Protein AF-A0A7S4JG31-F1 (afdb_monomer)

Organism: NCBI:txid72548

pLDDT: mean 77.19, std 23.14, range [26.12, 98.69]

Nearest PDB structures (foldseek):
  2q53-assembly1_A  TM=8.222E-01  e=4.171E-07  Homo sapiens
  6ky1-assembly1_A  TM=5.538E-01  e=3.522E-06  Homo sapiens
  6ky1-assembly2_B  TM=5.411E-01  e=3.157E-06  Homo sapiens
  3jub-assembly1_A  TM=6.340E-01  e=1.227E-03  Homo sapiens
  3jud-assembly1_A  TM=5.840E-01  e=1.227E-03  Homo sapiens

Secondary structure (DSSP, 8-state):
-----------------------PPPPPPP----PPPPPPPS-----PPP-GGGGGTT-----TT--EEEETTTTEEESSPP--B-TTS-B--SS-SS--SSEEESS---S-TTSPPPPP-----TTSPEEEE-TTS-S-EEE-GGGS-EEETTEEEEPP-TTHHHHHHHHHHHTT-EEEE--HHHHHHHHHH-S--TT-B-TTSEETTTGGGSHHHHHHHHS-TT--EEEEEEEEPP-TT--SEEEE-HHHHHHH-HHHHHHHHHHHHHHHHHHTTTSS-EESS-S--S---GGGTEE-HHHHHHHHH--EEEEEEEEHHHHHHHHH-IIIIIHHHHHHHHHHHHTHHHHHHHHHTTS-------------------S--TTHHHHHHHHHHHHHTSS------TTHHHHHHHHHHHHGGGGS----HHHHHHHHHTTSEEEEEE-SS--HHHHHHHHT-S---EEEEEEEEEEEEEEEEESTT-TTTTSTTT--EEEEEEEEEEEEEEEEEEEEEEGGGHHHHHHHHTTTTTEEEEEEEEEEE-TT-SPPEEEEEEEEEES-----SPPPHHHHHHHHHHHHHH-TTS-SEEEEEBTT-TT-GGGEEEEE-THHHH-GGGS-HHHHHHHHHTTSSSPP-TTHHHHHHHHHHHTTT--GGG--HHHHHHTHHHHHHHHHHTTPPPPPHHHHHHHHHHTTSS------TT--

Radius of gyration: 32.74 Å; Cα contacts (8 Å, |Δi|>4): 1128; chains: 1; bounding box: 91×65×96 Å

Sequence (712 aa):
MQENSESTYYDALEDDEEEHDEEEPGPVKDPCKGEDPRPPEPGTDTWYSWDPRQLVANGITSSEGDELYWNARNGVVQDKKPDGLRPDGSRRRQAATTGRWAIPFAQAPPQPQCLPEPPPDKRTDLKMPVRERFGDGSGPLFTAPHSIYLARDGYDDHKPEDFTMFIARFLANEMDGHSITWGRAAHVRADKEQCAFGGLRDPNFLSVREAPSNPWPKTLGEVPREVKLHFDVHGKGDRDNECPIDVGVGACGATHGHRAAKKLAALVKEAFDNALRHEYASDTDPELNGAWRRSDGRYTMTQSSAVLFGKLPVQLEIGYKLRKELARNPETLLRRIAKELKEVQARLNEVELLCGAAGGNRQSRGAGRGAQADGDERDGGGGNAIWNGMARLGNFFVTGGGQHDPDVSAGRQKLLSSMEPSLGRTRDARALRQNVKDGKLLPFFVYGSNNVEQLRLKLELSVLNFHAAVLPNYVRVFGGPNKSWSVGGRLGSGGRVSSASLHEQQNASTLGSMVLVPAELVQMLHEIEGHPSPYQLILVDIRLQYENSTCSESFPAMTYKRVTAEFVGKVPQAYLCATLRTIKESFPNEPETILIIKAGVCSDPSARNLWTHPAVRGGFKSLELPAFLYEVGARKEPKWAMPKTIDEVIDKLDGIGWSPLEKSPSQFVDDIEAINARLREQGKSAIGNSTIELARYLLGLESYEMSIPGRR

Solvent-accessible surface area (backbone atoms only — not comparable to full-atom values): 41240 Å² total; per-residue (Å²): 135,86,86,85,85,86,83,88,87,83,90,85,84,83,89,82,87,80,86,78,84,85,81,82,82,76,90,81,86,83,92,79,94,75,88,84,78,78,81,81,80,92,82,74,89,79,80,80,83,85,69,90,80,65,77,78,73,78,75,83,74,70,63,96,83,66,57,33,18,48,39,53,71,62,72,45,75,34,74,60,71,70,79,69,58,44,99,85,69,47,83,73,66,84,64,71,100,70,78,79,77,38,53,80,25,99,59,64,68,66,66,63,92,79,65,76,75,80,73,82,76,84,62,86,60,63,78,49,62,39,75,48,74,22,82,86,44,75,24,43,36,20,27,9,81,43,47,35,36,17,39,39,93,95,52,75,57,44,66,53,26,74,36,24,40,49,53,22,44,51,40,11,46,74,42,19,1,25,26,39,29,72,38,60,67,36,35,57,47,27,70,72,67,73,43,48,54,96,82,38,63,32,61,60,64,26,38,66,81,51,37,77,75,35,54,58,54,45,55,56,68,69,50,60,80,82,40,38,45,32,40,40,34,42,55,40,67,77,56,92,93,56,57,46,28,28,36,6,28,39,21,19,24,77,71,46,34,59,64,20,20,52,50,48,34,50,45,52,45,50,21,46,32,63,40,49,70,61,78,46,53,66,36,67,81,43,92,77,17,36,51,60,56,80,89,71,49,38,26,18,54,39,27,46,39,21,75,78,60,68,26,49,25,33,26,35,36,32,13,48,71,53,41,53,49,37,70,74,34,41,87,58,45,42,48,33,34,29,55,34,46,49,53,42,60,75,45,38,64,68,33,48,51,45,40,38,54,44,63,79,85,89,80,85,87,77,83,84,81,91,79,90,77,91,78,92,82,80,93,85,68,84,67,62,59,55,54,55,52,51,57,51,53,66,60,68,72,74,76,76,91,68,83,91,60,87,71,60,64,49,60,49,56,23,53,52,68,71,44,48,81,78,35,49,89,69,85,46,69,66,62,52,51,47,40,42,71,71,57,51,30,40,46,34,48,37,66,33,56,65,21,67,70,54,45,18,64,76,70,73,38,98,64,67,38,70,42,22,26,36,30,63,37,23,33,58,22,29,20,20,74,31,66,77,67,26,81,64,74,76,52,89,80,74,35,38,19,22,38,70,28,64,40,84,33,85,94,32,63,27,67,18,28,33,32,57,42,48,52,85,50,47,63,57,53,31,61,75,58,29,53,69,66,59,18,30,80,43,81,44,64,27,30,40,53,49,93,96,49,91,68,65,50,83,41,78,26,35,32,72,30,45,70,61,42,52,56,27,73,58,67,43,61,36,52,51,52,31,24,49,48,23,35,41,75,48,38,73,83,57,72,70,56,46,70,44,25,40,27,87,41,79,89,43,74,85,44,54,44,79,44,60,53,43,46,81,82,59,35,46,53,56,32,60,28,66,29,39,52,45,57,40,34,71,70,40,87,81,56,56,61,74,50,61,48,56,52,53,53,46,55,55,35,42,74,68,74,44,54,54,90,84,37,45,40,58,53,53,63,73,42,40,66,61,52,32,49,50,27,49,77,71,74,40,78,56,81,53,64,75,60,52,53,48,46,36,31,58,61,67,75,43,86,73,76,70,81,56,89,87,76,131

Structure (mmCIF, N/CA/C/O backbone):
data_AF-A0A7S4JG31-F1
#
_entry.id   AF-A0A7S4JG31-F1
#
loop_
_atom_site.group_PDB
_atom_site.id
_atom_site.type_symbol
_atom_site.label_atom_id
_atom_site.label_alt_id
_atom_site.label_comp_id
_atom_site.label_asym_id
_atom_site.label_entity_id
_atom_site.label_seq_id
_atom_site.pdbx_PDB_ins_code
_atom_site.Cartn_x
_atom_site.Cartn_y
_atom_site.Cartn_z
_atom_site.occupancy
_atom_site.B_iso_or_equiv
_atom_site.auth_seq_id
_atom_site.auth_comp_id
_atom_site.auth_asym_id
_atom_site.auth_atom_id
_atom_site.pdbx_PDB_model_num
ATOM 1 N N . MET A 1 1 ? 56.812 -30.893 -2.868 1.00 40.28 1 MET A N 1
ATOM 2 C CA . MET A 1 1 ? 57.257 -30.243 -1.623 1.00 40.28 1 MET A CA 1
ATOM 3 C C . MET A 1 1 ? 56.008 -29.948 -0.827 1.00 40.28 1 MET A C 1
ATOM 5 O O . MET A 1 1 ? 55.175 -29.182 -1.289 1.00 40.28 1 MET A O 1
ATOM 9 N N . GLN A 1 2 ? 55.832 -30.723 0.240 1.00 34.88 2 GLN A N 1
ATOM 10 C CA . GLN A 1 2 ? 54.777 -30.589 1.241 1.00 34.88 2 GLN A CA 1
ATOM 11 C C . GLN A 1 2 ? 55.014 -29.320 2.063 1.00 34.88 2 GLN A C 1
ATOM 13 O O . GLN A 1 2 ? 56.171 -28.977 2.277 1.00 34.88 2 GLN A O 1
ATOM 18 N N . GLU A 1 3 ? 53.949 -28.718 2.588 1.00 41.12 3 GLU A N 1
ATOM 19 C CA . GLU A 1 3 ? 53.841 -28.543 4.039 1.00 41.12 3 GLU A CA 1
ATOM 20 C C . GLU A 1 3 ? 52.384 -28.322 4.461 1.00 41.12 3 GLU A C 1
ATOM 22 O O . GLU A 1 3 ? 51.636 -27.550 3.864 1.00 41.12 3 GLU A O 1
ATOM 27 N N . ASN A 1 4 ? 52.014 -29.112 5.466 1.00 41.47 4 ASN A N 1
ATOM 28 C CA . ASN A 1 4 ? 50.745 -29.170 6.171 1.00 41.47 4 ASN A CA 1
ATOM 29 C C . ASN A 1 4 ? 50.742 -28.147 7.314 1.00 41.47 4 ASN A C 1
ATOM 31 O O . ASN A 1 4 ? 51.775 -27.945 7.948 1.00 41.47 4 ASN A O 1
ATOM 35 N N . SER A 1 5 ? 49.561 -27.676 7.708 1.00 41.28 5 SER A N 1
ATOM 36 C CA . SER A 1 5 ? 49.269 -27.467 9.130 1.00 41.28 5 SER A CA 1
ATOM 37 C C . SER A 1 5 ? 47.775 -27.647 9.405 1.00 41.28 5 SER A C 1
ATOM 39 O O . SER A 1 5 ? 46.948 -26.765 9.195 1.00 41.28 5 SER A O 1
ATOM 41 N N . GLU A 1 6 ? 47.447 -28.849 9.876 1.00 41.38 6 GLU A N 1
ATOM 42 C CA . GLU A 1 6 ? 46.278 -29.113 10.710 1.00 41.38 6 GLU A CA 1
ATOM 43 C C . GLU A 1 6 ? 46.556 -28.588 12.126 1.00 41.38 6 GLU A C 1
ATOM 45 O O . GLU A 1 6 ? 47.681 -28.678 12.623 1.00 41.38 6 GLU A O 1
ATOM 50 N N . SER A 1 7 ? 45.527 -28.072 12.794 1.00 37.34 7 SER A N 1
ATOM 51 C CA . SER A 1 7 ? 45.527 -27.839 14.237 1.00 37.34 7 SER A CA 1
ATOM 52 C C . SER A 1 7 ? 44.161 -28.236 14.789 1.00 37.34 7 SER A C 1
ATOM 54 O O . SER A 1 7 ? 43.146 -27.584 14.561 1.00 37.34 7 SER A O 1
ATOM 56 N N . THR A 1 8 ? 44.175 -29.377 15.466 1.00 35.84 8 THR A N 1
ATOM 57 C CA . THR A 1 8 ? 43.161 -29.935 16.359 1.00 35.84 8 THR A CA 1
ATOM 58 C C . THR A 1 8 ? 43.216 -29.256 17.726 1.00 35.84 8 THR A C 1
ATOM 60 O O . THR A 1 8 ? 44.317 -29.075 18.242 1.00 35.84 8 THR A O 1
ATOM 63 N N . TYR A 1 9 ? 42.064 -29.002 18.354 1.00 33.06 9 TYR A N 1
ATOM 64 C CA . TYR A 1 9 ? 41.918 -29.049 19.816 1.00 33.06 9 TYR A CA 1
ATOM 65 C C . TYR A 1 9 ? 40.455 -29.363 20.184 1.00 33.06 9 TYR A C 1
ATOM 67 O O . TYR A 1 9 ? 39.548 -28.604 19.850 1.00 33.06 9 TYR A O 1
ATOM 75 N N . TYR A 1 10 ? 40.259 -30.512 20.829 1.00 35.00 10 TYR A N 1
ATOM 76 C CA . TYR A 1 10 ? 39.074 -30.940 21.580 1.00 35.00 10 TYR A CA 1
ATOM 77 C C . TYR A 1 10 ? 39.537 -31.220 23.026 1.00 35.00 10 TYR A C 1
ATOM 79 O O . TYR A 1 10 ? 40.732 -31.437 23.234 1.00 35.00 10 TYR A O 1
ATOM 87 N N . ASP A 1 11 ? 38.576 -31.239 23.955 1.00 33.00 11 ASP A N 1
ATOM 88 C CA . ASP A 1 11 ? 38.652 -31.451 25.419 1.00 33.00 11 ASP A CA 1
ATOM 89 C C . ASP A 1 11 ? 38.908 -30.152 26.218 1.00 33.00 11 ASP A C 1
ATOM 91 O O . ASP A 1 11 ? 39.794 -29.374 25.884 1.00 33.00 11 ASP A O 1
ATOM 95 N N . ALA A 1 12 ? 38.156 -29.782 27.259 1.00 33.66 12 ALA A N 1
ATOM 96 C CA . ALA A 1 12 ? 37.314 -30.540 28.180 1.00 33.66 12 ALA A CA 1
ATOM 97 C C . ALA A 1 12 ? 36.182 -29.651 28.742 1.00 33.66 12 ALA A C 1
ATOM 99 O O . ALA A 1 12 ? 36.386 -28.453 28.939 1.00 33.66 12 ALA A O 1
ATOM 100 N N . LEU A 1 13 ? 35.020 -30.236 29.044 1.00 34.94 13 LEU A N 1
ATOM 101 C CA . LEU A 1 13 ? 34.092 -29.705 30.046 1.00 34.94 13 LEU A CA 1
ATOM 102 C C . LEU A 1 13 ? 33.630 -30.883 30.900 1.00 34.94 13 LEU A C 1
ATOM 104 O O . LEU A 1 13 ? 32.981 -31.800 30.399 1.00 34.94 13 LEU A O 1
ATOM 108 N N . GLU A 1 14 ? 34.093 -30.854 32.144 1.00 35.91 14 GLU A N 1
ATOM 109 C CA . GLU A 1 14 ? 33.743 -31.752 33.234 1.00 35.91 14 GLU A CA 1
ATOM 110 C C . GLU A 1 14 ? 32.349 -31.412 33.774 1.00 35.91 14 GLU A C 1
ATOM 112 O O . GLU A 1 14 ? 31.889 -30.270 33.698 1.00 35.91 14 GLU A O 1
ATOM 117 N N . ASP A 1 15 ? 31.704 -32.461 34.271 1.00 38.03 15 ASP A N 1
ATOM 118 C CA . ASP A 1 15 ? 30.413 -32.492 34.939 1.00 38.03 15 ASP A CA 1
ATOM 119 C C . ASP A 1 15 ? 30.446 -31.719 36.269 1.00 38.03 15 ASP A C 1
ATOM 121 O O . ASP A 1 15 ? 31.294 -31.994 37.114 1.00 38.03 15 ASP A O 1
ATOM 125 N N . ASP A 1 16 ? 29.472 -30.830 36.482 1.00 35.34 16 ASP A N 1
ATOM 126 C CA . ASP A 1 16 ? 29.065 -30.371 37.814 1.00 35.34 16 ASP A CA 1
ATOM 127 C C . ASP A 1 16 ? 27.580 -30.728 37.997 1.00 35.34 16 ASP A C 1
ATOM 129 O O . ASP A 1 16 ? 26.672 -30.046 37.512 1.00 35.34 16 ASP A O 1
ATOM 133 N N . GLU A 1 17 ? 27.344 -31.860 38.664 1.00 35.62 17 GLU A N 1
ATOM 134 C CA . GLU A 1 17 ? 26.063 -32.222 39.269 1.00 35.62 17 GLU A CA 1
ATOM 135 C C . GLU A 1 17 ? 25.934 -31.464 40.604 1.00 35.62 17 GLU A C 1
ATOM 137 O O . GLU A 1 17 ? 26.534 -31.851 41.605 1.00 35.62 17 GLU A O 1
ATOM 142 N N . GLU A 1 18 ? 25.160 -30.374 40.638 1.00 37.69 18 GLU A N 1
ATOM 143 C CA . GLU A 1 18 ? 24.701 -29.781 41.902 1.00 37.69 18 GLU A CA 1
ATOM 144 C C . GLU A 1 18 ? 23.399 -30.464 42.353 1.00 37.69 18 GLU A C 1
ATOM 146 O O . GLU A 1 18 ? 22.326 -30.282 41.768 1.00 37.69 18 GLU A O 1
ATOM 151 N N . GLU A 1 19 ? 23.520 -31.269 43.412 1.00 37.72 19 GLU A N 1
ATOM 152 C CA . GLU A 1 19 ? 22.427 -31.797 44.229 1.00 37.72 19 GLU A CA 1
ATOM 153 C C . GLU A 1 19 ? 21.627 -30.639 44.852 1.00 37.72 19 GLU A C 1
ATOM 155 O O . GLU A 1 19 ? 22.155 -29.836 45.623 1.00 37.72 19 GLU A O 1
ATOM 160 N N . HIS A 1 20 ? 20.329 -30.562 44.548 1.00 36.69 20 HIS A N 1
ATOM 161 C CA . HIS A 1 20 ? 19.386 -29.730 45.290 1.00 36.69 20 HIS A CA 1
ATOM 162 C C . HIS A 1 20 ? 18.584 -30.600 46.259 1.00 36.69 20 HIS A C 1
ATOM 164 O O . HIS A 1 20 ? 17.796 -31.447 45.840 1.00 36.69 20 HIS A O 1
ATOM 170 N N . ASP A 1 21 ? 18.794 -30.344 47.550 1.00 37.12 21 ASP A N 1
ATOM 171 C CA . ASP A 1 21 ? 18.074 -30.929 48.676 1.00 37.12 21 ASP A CA 1
ATOM 172 C C . ASP A 1 21 ? 16.551 -30.731 48.554 1.00 37.12 21 ASP A C 1
ATOM 174 O O . ASP A 1 21 ? 16.040 -29.612 48.441 1.00 37.12 21 ASP A O 1
ATOM 178 N N . GLU A 1 22 ? 15.820 -31.845 48.608 1.00 34.62 22 GLU A N 1
ATOM 179 C CA . GLU A 1 22 ? 14.366 -31.888 48.731 1.00 34.62 22 GLU A CA 1
ATOM 180 C C . GLU A 1 22 ? 13.951 -31.565 50.180 1.00 34.62 22 GLU A C 1
ATOM 182 O O . GLU A 1 22 ? 14.064 -32.401 51.077 1.00 34.62 22 GLU A O 1
ATOM 187 N N . GLU A 1 23 ? 13.422 -30.362 50.426 1.00 35.59 23 GLU A N 1
ATOM 188 C CA . GLU A 1 23 ? 12.648 -30.080 51.641 1.00 35.59 23 GLU A CA 1
ATOM 189 C C . GLU A 1 23 ? 11.167 -30.444 51.425 1.00 35.59 23 GLU A C 1
ATOM 191 O O . GLU A 1 23 ? 10.446 -29.812 50.647 1.00 35.59 23 GLU A O 1
ATOM 196 N N . GLU A 1 24 ? 10.698 -31.470 52.142 1.00 39.44 24 GLU A N 1
ATOM 197 C CA . GLU A 1 24 ? 9.290 -31.875 52.195 1.00 39.44 24 GLU A CA 1
ATOM 198 C C . GLU A 1 24 ? 8.392 -30.775 52.805 1.00 39.44 24 GLU A C 1
ATOM 200 O O . GLU A 1 24 ? 8.636 -30.325 53.931 1.00 39.44 24 GLU A O 1
ATOM 205 N N . PRO A 1 25 ? 7.271 -30.388 52.163 1.00 39.22 25 PRO A N 1
ATOM 206 C CA . PRO A 1 25 ? 6.271 -29.554 52.811 1.00 39.22 25 PRO A CA 1
ATOM 207 C C . PRO A 1 25 ? 5.294 -30.416 53.627 1.00 39.22 25 PRO A C 1
ATOM 209 O O . PRO A 1 25 ? 4.589 -31.281 53.107 1.00 39.22 25 PRO A O 1
ATOM 212 N N . GLY A 1 26 ? 5.227 -30.135 54.931 1.00 45.59 26 GLY A N 1
ATOM 213 C CA . GLY A 1 26 ? 4.299 -30.762 55.875 1.00 45.59 26 GLY A CA 1
ATOM 214 C C . GLY A 1 26 ? 2.804 -30.514 55.578 1.00 45.59 26 GLY A C 1
ATOM 215 O O . GLY A 1 26 ? 2.437 -29.670 54.758 1.00 45.59 26 GLY A O 1
ATOM 216 N N . PRO A 1 27 ? 1.900 -31.239 56.265 1.00 37.66 27 PRO A N 1
ATOM 217 C CA . PRO A 1 27 ? 0.502 -31.360 55.865 1.00 37.66 27 PRO A CA 1
ATOM 218 C C . PRO A 1 27 ? -0.317 -30.109 56.211 1.00 37.66 27 PRO A C 1
ATOM 220 O O . PRO A 1 27 ? -0.498 -29.758 57.381 1.00 37.66 27 PRO A O 1
ATOM 223 N N . VAL A 1 28 ? -0.890 -29.476 55.187 1.00 37.53 28 VAL A N 1
ATOM 224 C CA . VAL A 1 28 ? -1.889 -28.411 55.341 1.00 37.53 28 VAL A CA 1
ATOM 225 C C . VAL A 1 28 ? -3.265 -29.040 55.575 1.00 37.53 28 VAL A C 1
ATOM 227 O O . VAL A 1 28 ? -3.737 -29.864 54.796 1.00 37.53 28 VAL A O 1
ATOM 230 N N . LYS A 1 29 ? -3.908 -28.653 56.682 1.00 35.12 29 LYS A N 1
ATOM 231 C CA . LYS A 1 29 ? -5.272 -29.055 57.048 1.00 35.12 29 LYS A CA 1
ATOM 232 C C . LYS A 1 29 ? -6.295 -28.366 56.143 1.00 35.12 29 LYS A C 1
ATOM 234 O O . LYS A 1 29 ? -6.296 -27.143 56.041 1.00 35.12 29 LYS A O 1
ATOM 239 N N . ASP A 1 30 ? -7.182 -29.166 55.565 1.00 39.12 30 ASP A N 1
ATOM 240 C CA . ASP A 1 30 ? -8.276 -28.779 54.672 1.00 39.12 30 ASP A CA 1
ATOM 241 C C . ASP A 1 30 ? -9.556 -28.431 55.469 1.00 39.12 30 ASP A C 1
ATOM 243 O O . ASP A 1 30 ? -10.076 -29.303 56.178 1.00 39.12 30 ASP A O 1
ATOM 247 N N . PRO A 1 31 ? -10.081 -27.188 55.411 1.00 42.12 31 PRO A N 1
ATOM 248 C CA . PRO A 1 31 ? -11.319 -26.823 56.075 1.00 42.12 31 PRO A CA 1
ATOM 249 C C . PRO A 1 31 ? -12.393 -26.408 55.060 1.00 42.12 31 PRO A C 1
ATOM 251 O O . PRO A 1 31 ? -12.877 -25.286 55.130 1.00 42.12 31 PRO A O 1
ATOM 254 N N . CYS A 1 32 ? -12.791 -27.272 54.121 1.00 32.41 32 CYS A N 1
ATOM 255 C CA . CYS A 1 32 ? -13.977 -27.029 53.283 1.00 32.41 32 CYS A CA 1
ATOM 256 C C . CYS A 1 32 ? -14.709 -28.332 52.912 1.00 32.41 32 CYS A C 1
ATOM 258 O O . CYS A 1 32 ? -14.631 -28.819 51.790 1.00 32.41 32 CYS A O 1
ATOM 260 N N . LYS A 1 33 ? -15.499 -28.876 53.848 1.00 38.19 33 LYS A N 1
ATOM 261 C CA . LYS A 1 33 ? -16.638 -29.748 53.510 1.00 38.19 33 LYS A CA 1
ATOM 262 C C . LYS A 1 33 ? -17.906 -28.899 53.466 1.00 38.19 33 LYS A C 1
ATOM 264 O O . LYS A 1 33 ? -18.492 -28.612 54.506 1.00 38.19 33 LYS A O 1
ATOM 269 N N . GLY A 1 34 ? -18.299 -28.501 52.263 1.00 35.53 34 GLY A N 1
ATOM 270 C CA . GLY A 1 34 ? -19.596 -27.915 51.939 1.00 35.53 34 GLY A CA 1
ATOM 271 C C . GLY A 1 34 ? -20.085 -28.529 50.630 1.00 35.53 34 GLY A C 1
ATOM 272 O O . GLY A 1 34 ? -19.296 -28.714 49.711 1.00 35.53 34 GLY A O 1
ATOM 273 N N . GLU A 1 35 ? -21.348 -28.934 50.609 1.00 34.00 35 GLU A N 1
ATOM 274 C CA . GLU A 1 35 ? -21.975 -29.810 49.616 1.00 34.00 35 GLU A CA 1
ATOM 275 C C . GLU A 1 35 ? -21.989 -29.232 48.186 1.00 34.00 35 GLU A C 1
ATOM 277 O O . GLU A 1 35 ? -22.295 -28.059 47.974 1.00 34.00 35 GLU A O 1
ATOM 282 N N . ASP A 1 36 ? -21.690 -30.094 47.210 1.00 33.31 36 ASP A N 1
ATOM 283 C CA . ASP A 1 36 ? -21.672 -29.817 45.767 1.00 33.31 36 ASP A CA 1
ATOM 284 C C . ASP A 1 36 ? -23.093 -29.574 45.209 1.00 33.31 36 ASP A C 1
ATOM 286 O O . ASP A 1 36 ? -23.942 -30.476 45.284 1.00 33.31 36 ASP A O 1
ATOM 290 N N . PRO A 1 37 ? -23.391 -28.427 44.568 1.00 35.16 37 PRO A N 1
ATOM 291 C CA . PRO A 1 37 ? -24.570 -28.307 43.730 1.00 35.16 37 PRO A CA 1
ATOM 292 C C . PRO A 1 37 ? -24.277 -28.888 42.340 1.00 35.16 37 PRO A C 1
ATOM 294 O O . PRO A 1 37 ? -23.298 -28.541 41.681 1.00 35.16 37 PRO A O 1
ATOM 297 N N . ARG A 1 38 ? -25.164 -29.779 41.884 1.00 35.38 38 ARG A N 1
ATOM 298 C CA . ARG A 1 38 ? -25.097 -30.417 40.560 1.00 35.38 38 ARG A CA 1
ATOM 299 C C . ARG A 1 38 ? -24.963 -29.373 39.438 1.00 35.38 38 ARG A C 1
ATOM 301 O O . ARG A 1 38 ? -25.638 -28.342 39.498 1.00 35.38 38 ARG A O 1
ATOM 308 N N . PRO A 1 39 ? -24.178 -29.653 38.383 1.00 32.94 39 PRO A N 1
ATOM 309 C CA . PRO A 1 39 ? -24.081 -28.764 37.234 1.00 32.94 39 PRO A CA 1
ATOM 310 C C . PRO A 1 39 ? -25.420 -28.715 36.474 1.00 32.94 39 PRO A C 1
ATOM 312 O O . PRO A 1 39 ? -26.098 -29.742 36.375 1.00 32.94 39 PRO A O 1
ATOM 315 N N . PRO A 1 40 ? -25.819 -27.551 35.930 1.00 35.88 40 PRO A N 1
ATOM 316 C CA . PRO A 1 40 ? -27.002 -27.456 35.084 1.00 35.88 40 PRO A CA 1
ATOM 317 C C . PRO A 1 40 ? -26.751 -28.140 33.734 1.00 35.88 40 PRO A C 1
ATOM 319 O O . PRO A 1 40 ? -25.639 -28.110 33.201 1.00 35.88 40 PRO A O 1
ATOM 322 N N . GLU A 1 41 ? -27.796 -28.756 33.185 1.00 34.53 41 GLU A N 1
ATOM 323 C CA . GLU A 1 41 ? -27.749 -29.434 31.890 1.00 34.53 41 GLU A CA 1
ATOM 324 C C . GLU A 1 41 ? -27.428 -28.458 30.736 1.00 34.53 41 GLU A C 1
ATOM 326 O O . GLU A 1 41 ? -27.909 -27.319 30.725 1.00 34.53 41 GLU A O 1
ATOM 331 N N . PRO A 1 42 ? -26.634 -28.880 29.735 1.00 30.77 42 PRO A N 1
ATOM 332 C CA . PRO A 1 42 ? -26.311 -28.056 28.579 1.00 30.77 42 PRO A CA 1
ATOM 333 C C . PRO A 1 42 ? -27.495 -28.037 27.602 1.00 30.77 42 PRO A C 1
ATOM 335 O O . PRO A 1 42 ? -27.762 -29.035 26.936 1.00 30.77 42 PRO A O 1
ATOM 338 N N . GLY A 1 43 ? -28.203 -26.908 27.485 1.00 32.03 43 GLY A N 1
ATOM 339 C CA . GLY A 1 43 ? -29.255 -26.797 26.463 1.00 32.03 43 GLY A CA 1
ATOM 340 C C . GLY A 1 43 ? -30.213 -25.607 26.491 1.00 32.03 43 GLY A C 1
ATOM 341 O O . GLY A 1 43 ? -31.052 -25.524 25.600 1.00 32.03 43 GLY A O 1
ATOM 342 N N . THR A 1 44 ? -30.132 -24.676 27.444 1.00 31.28 44 THR A N 1
ATOM 343 C CA . THR A 1 44 ? -31.048 -23.522 27.466 1.00 31.28 44 THR A CA 1
ATOM 344 C C . THR A 1 44 ? -30.312 -22.217 27.191 1.00 31.28 44 THR A C 1
ATOM 346 O O . THR A 1 44 ? -29.554 -21.744 28.037 1.00 31.28 44 THR A O 1
ATOM 349 N N . ASP A 1 45 ? -30.579 -21.617 26.030 1.00 35.62 45 ASP A N 1
ATOM 350 C CA . ASP A 1 45 ? -30.297 -20.209 25.742 1.00 35.62 45 ASP A CA 1
ATOM 351 C C . ASP A 1 45 ? -31.073 -19.327 26.736 1.00 35.62 45 ASP A C 1
ATOM 353 O O . ASP A 1 45 ? -32.230 -18.960 26.520 1.00 35.62 45 ASP A O 1
ATOM 357 N N . THR A 1 46 ? -30.456 -19.005 27.872 1.00 29.94 46 THR A N 1
ATOM 358 C CA . THR A 1 46 ? -31.010 -18.046 28.830 1.00 29.94 46 THR A CA 1
ATOM 359 C C . THR A 1 46 ? -30.705 -16.631 28.352 1.00 29.94 46 THR A C 1
ATOM 361 O O . THR A 1 46 ? -29.643 -16.076 28.640 1.00 29.94 46 THR A O 1
ATOM 364 N N . TRP A 1 47 ? -31.644 -16.046 27.615 1.00 31.00 47 TRP A N 1
ATOM 365 C CA . TRP A 1 47 ? -31.674 -14.614 27.329 1.00 31.00 47 TRP A CA 1
ATOM 366 C C . TRP A 1 47 ? -32.129 -13.869 28.591 1.00 31.00 47 TRP A C 1
ATOM 368 O O . TRP A 1 47 ? -33.261 -14.033 29.041 1.00 31.00 47 TRP A O 1
ATOM 378 N N . TYR A 1 48 ? -31.243 -13.069 29.186 1.00 32.62 48 TYR A N 1
ATOM 379 C CA . TYR A 1 48 ? -31.585 -12.204 30.316 1.00 32.62 48 TYR A CA 1
ATOM 380 C C . TYR A 1 48 ? -32.182 -10.887 29.803 1.00 32.62 48 TYR A C 1
ATOM 382 O O . TYR A 1 48 ? -31.494 -10.112 29.143 1.00 32.62 48 TYR A O 1
ATOM 390 N N . SER A 1 49 ? -33.445 -10.607 30.138 1.00 26.12 49 SER A N 1
ATOM 391 C CA . SER A 1 49 ? -33.997 -9.247 30.100 1.00 26.12 49 SER A CA 1
ATOM 392 C C . SER A 1 49 ? -33.512 -8.483 31.336 1.00 26.12 49 SER A C 1
ATOM 394 O O . SER A 1 49 ? -33.729 -8.941 32.459 1.00 26.12 49 SER A O 1
ATOM 396 N N . TRP A 1 50 ? -32.838 -7.35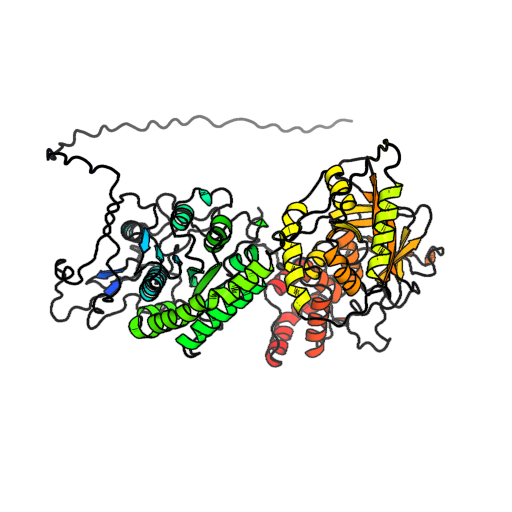2 31.141 1.00 31.88 50 TRP A N 1
ATOM 397 C CA . TRP A 1 50 ? -32.179 -6.585 32.204 1.00 31.88 50 TRP A CA 1
ATOM 398 C C . TRP A 1 50 ? -33.124 -5.529 32.815 1.00 31.88 50 TRP A C 1
ATOM 400 O O . TRP A 1 50 ? -33.765 -4.786 32.073 1.00 31.88 50 TRP A O 1
ATOM 410 N N . ASP A 1 51 ? -33.207 -5.456 34.153 1.00 31.64 51 ASP A N 1
ATOM 411 C CA . ASP A 1 51 ? -33.955 -4.428 34.904 1.00 31.64 51 ASP A CA 1
ATOM 412 C C . ASP A 1 51 ? -32.979 -3.370 35.469 1.00 31.64 51 ASP A C 1
ATOM 414 O O . ASP A 1 51 ? -32.168 -3.695 36.343 1.00 31.64 51 ASP A O 1
ATOM 418 N N . PRO A 1 52 ? -33.060 -2.097 35.033 1.00 28.53 52 PRO A N 1
ATOM 419 C CA . PRO A 1 52 ? -32.184 -1.010 35.483 1.00 28.53 52 PRO A CA 1
ATOM 420 C C . PRO A 1 52 ? -32.216 -0.701 36.992 1.00 28.53 52 PRO A C 1
ATOM 422 O O . PRO A 1 52 ? -31.387 0.070 37.473 1.00 28.53 52 PRO A O 1
ATOM 425 N N . ARG A 1 53 ? -33.158 -1.256 37.769 1.00 31.05 53 ARG A N 1
ATOM 426 C CA . ARG A 1 53 ? -33.324 -0.934 39.201 1.00 31.05 53 ARG A CA 1
ATOM 427 C C . ARG A 1 53 ? -32.398 -1.702 40.149 1.00 31.05 53 ARG A C 1
ATOM 429 O O . ARG A 1 53 ? -32.362 -1.378 41.334 1.00 31.05 53 ARG A O 1
ATOM 436 N N . GLN A 1 54 ? -31.632 -2.688 39.675 1.00 30.92 54 GLN A N 1
ATOM 437 C CA . GLN A 1 54 ? -30.780 -3.519 40.546 1.00 30.92 54 GLN A CA 1
ATOM 438 C C . GLN A 1 54 ? -29.385 -2.936 40.856 1.00 30.92 54 GLN A C 1
ATOM 440 O O . GLN A 1 54 ? -28.663 -3.483 41.686 1.00 30.92 54 GLN A O 1
ATOM 445 N N . LEU A 1 55 ? -29.014 -1.788 40.281 1.00 35.06 55 LEU A N 1
ATOM 446 C CA . LEU A 1 55 ? -27.677 -1.189 40.437 1.00 35.06 55 LEU A CA 1
ATOM 447 C C . LEU A 1 55 ? -27.430 -0.407 41.742 1.00 35.06 55 LEU A C 1
ATOM 449 O O . LEU A 1 55 ? -26.329 0.087 41.966 1.00 35.06 55 LEU A O 1
ATOM 453 N N . VAL A 1 56 ? -28.403 -0.344 42.655 1.00 33.62 56 VAL A N 1
ATOM 454 C CA . VAL A 1 56 ? -28.210 0.255 43.995 1.00 33.62 56 VAL A CA 1
ATOM 455 C C . VAL A 1 56 ? -27.585 -0.746 44.994 1.00 33.62 56 VAL A C 1
ATOM 457 O O . VAL A 1 56 ? -27.228 -0.381 46.109 1.00 33.62 56 VAL A O 1
ATOM 460 N N . ALA A 1 57 ? -27.385 -2.013 44.611 1.00 35.94 57 ALA A N 1
ATOM 461 C CA . ALA A 1 57 ? -27.038 -3.084 45.552 1.00 35.94 57 ALA A CA 1
ATOM 462 C C . ALA A 1 57 ? -25.533 -3.272 45.874 1.00 35.94 57 ALA A C 1
ATOM 464 O O . ALA A 1 57 ? -25.222 -4.037 46.782 1.00 35.94 57 ALA A O 1
ATOM 465 N N . ASN A 1 58 ? -24.595 -2.581 45.207 1.00 38.03 58 ASN A N 1
ATOM 466 C CA . ASN A 1 58 ? -23.145 -2.815 45.397 1.00 38.03 58 ASN A CA 1
ATOM 467 C C . ASN A 1 58 ? -22.445 -1.903 46.431 1.00 38.03 58 ASN A C 1
ATOM 469 O O . ASN A 1 58 ? -21.221 -1.925 46.536 1.00 38.03 58 ASN A O 1
ATOM 473 N N . GLY A 1 59 ? -23.185 -1.123 47.225 1.00 38.03 59 GLY A N 1
ATOM 474 C CA . GLY A 1 59 ? -22.679 -0.581 48.497 1.00 38.03 59 GLY A CA 1
ATOM 475 C C . GLY A 1 59 ? -21.544 0.455 48.445 1.00 38.03 59 GLY A C 1
ATOM 476 O O . GLY A 1 59 ? -21.013 0.794 49.499 1.00 38.03 59 GLY A O 1
ATOM 477 N N . ILE A 1 60 ? -21.176 1.004 47.281 1.00 41.75 60 ILE A N 1
ATOM 478 C CA . ILE A 1 60 ? -20.266 2.161 47.217 1.00 41.75 60 ILE A CA 1
ATOM 479 C C . ILE A 1 60 ? -21.085 3.431 47.481 1.00 41.75 60 ILE A C 1
ATOM 481 O O . ILE A 1 60 ? -21.466 4.154 46.564 1.00 41.75 60 ILE A O 1
ATOM 485 N N . THR A 1 61 ? -21.409 3.683 48.747 1.00 42.69 61 THR A N 1
ATOM 486 C CA . THR A 1 61 ? -21.886 4.994 49.196 1.00 42.69 61 THR A CA 1
ATOM 487 C C . THR A 1 61 ? -20.658 5.843 49.503 1.00 42.69 61 THR A C 1
ATOM 489 O O . THR A 1 61 ? -20.001 5.615 50.517 1.00 42.69 61 THR A O 1
ATOM 492 N N . SER A 1 62 ? -20.303 6.785 48.627 1.00 41.75 62 SER A N 1
ATOM 493 C CA . SER A 1 62 ? -19.307 7.798 48.985 1.00 41.75 62 SER A CA 1
ATOM 494 C C . SER A 1 62 ? -19.871 8.672 50.104 1.00 41.75 62 SER A C 1
ATOM 496 O O . SER A 1 62 ? -21.053 9.029 50.065 1.00 41.75 62 SER A O 1
ATOM 498 N N . SER A 1 63 ? -19.039 9.064 51.068 1.00 48.41 63 SER A N 1
ATOM 499 C CA . SER A 1 63 ? -19.332 10.234 51.900 1.00 48.41 63 SER A CA 1
ATOM 500 C C . SER A 1 63 ? -19.645 11.419 50.979 1.00 48.41 63 SER A C 1
ATOM 502 O O . SER A 1 63 ? -19.046 11.534 49.906 1.00 48.41 63 SER A O 1
ATOM 504 N N . GLU A 1 64 ? -20.570 12.305 51.357 1.00 48.69 64 GLU A N 1
ATOM 505 C CA . GLU A 1 64 ? -20.742 13.582 50.652 1.00 48.69 64 GLU A CA 1
ATOM 506 C C . GLU A 1 64 ? -19.383 14.308 50.584 1.00 48.69 64 GLU A C 1
ATOM 508 O O . GLU A 1 64 ? -18.897 14.809 51.595 1.00 48.69 64 GLU A O 1
ATOM 513 N N . GLY A 1 65 ? -18.753 14.330 49.402 1.00 58.19 65 GLY A N 1
ATOM 514 C CA . GLY A 1 65 ? -17.496 15.047 49.153 1.00 58.19 65 GLY A CA 1
ATOM 515 C C . GLY A 1 65 ? -16.326 14.242 48.573 1.00 58.19 65 GLY A C 1
ATOM 516 O O . GLY A 1 65 ? -15.352 14.869 48.159 1.00 58.19 65 GLY A O 1
ATOM 517 N N . ASP A 1 66 ? -16.390 12.908 48.487 1.00 59.31 66 ASP A N 1
ATOM 518 C CA . ASP A 1 66 ? -15.274 12.124 47.928 1.00 59.31 66 ASP A CA 1
ATOM 519 C C . ASP A 1 66 ? -15.291 12.109 46.382 1.00 59.31 66 ASP A C 1
ATOM 521 O O . ASP A 1 66 ? -16.286 11.735 45.758 1.00 59.31 66 ASP A O 1
ATOM 525 N N . GLU A 1 67 ? -14.178 12.502 45.741 1.00 64.50 67 GLU A N 1
ATOM 526 C CA . GLU A 1 67 ? -14.011 12.399 44.280 1.00 64.50 67 GLU A CA 1
ATOM 527 C C . GLU A 1 67 ? -13.953 10.918 43.858 1.00 64.50 67 GLU A C 1
ATOM 529 O O . GLU A 1 67 ? -12.987 10.216 44.153 1.00 64.50 67 GLU A O 1
ATOM 534 N N . LEU A 1 68 ? -14.955 10.447 43.108 1.00 59.69 68 LEU A N 1
ATOM 535 C CA . LEU A 1 68 ? -14.921 9.133 42.463 1.00 59.69 68 LEU A CA 1
ATOM 536 C C . LEU A 1 68 ? -14.141 9.197 41.141 1.00 59.69 68 LEU A C 1
ATOM 538 O O . LEU A 1 68 ? -14.197 10.175 40.390 1.00 59.69 68 LEU A O 1
ATOM 542 N N . TYR A 1 69 ? -13.440 8.112 40.821 1.00 63.44 69 TYR A N 1
ATOM 543 C CA . TYR A 1 69 ? -12.613 7.981 39.628 1.00 63.44 69 TYR A CA 1
ATOM 544 C C . TYR A 1 69 ? -13.039 6.772 38.808 1.00 63.44 69 TYR A C 1
ATOM 546 O O . TYR A 1 69 ? -13.051 5.650 39.298 1.00 63.44 69 TYR A O 1
ATOM 554 N N . TRP A 1 70 ? -13.333 6.974 37.529 1.00 62.50 70 TRP A N 1
ATOM 555 C CA . TRP A 1 70 ? -13.590 5.869 36.612 1.00 62.50 70 TRP A CA 1
ATOM 556 C C . TRP A 1 70 ? -12.288 5.421 35.940 1.00 62.50 70 TRP A C 1
ATOM 558 O O . TRP A 1 70 ? -11.577 6.219 35.320 1.00 62.50 70 TRP A O 1
ATOM 568 N N . ASN A 1 71 ? -11.954 4.142 36.088 1.00 68.12 71 ASN A N 1
ATOM 569 C CA . ASN A 1 71 ? -10.796 3.526 35.467 1.00 68.12 71 ASN A CA 1
ATOM 570 C C . ASN A 1 71 ? -11.179 3.020 34.072 1.00 68.12 71 ASN A C 1
ATOM 572 O O . ASN A 1 71 ? -11.748 1.945 33.894 1.00 68.12 71 ASN A O 1
ATOM 576 N N . ALA A 1 72 ? -10.814 3.802 33.061 1.00 61.72 72 ALA A N 1
ATOM 577 C CA . ALA A 1 72 ? -11.130 3.513 31.669 1.00 61.72 72 ALA A CA 1
ATOM 578 C C . ALA A 1 72 ? -10.492 2.231 31.100 1.00 61.72 72 ALA A C 1
ATOM 580 O O . ALA A 1 72 ? -10.859 1.829 29.997 1.00 61.72 72 ALA A O 1
ATOM 581 N N . ARG A 1 73 ? -9.552 1.585 31.812 1.00 60.78 73 ARG A N 1
ATOM 582 C CA . ARG A 1 73 ? -9.018 0.274 31.407 1.00 60.78 73 ARG A CA 1
ATOM 583 C C . ARG A 1 73 ? -9.964 -0.857 31.744 1.00 60.78 73 ARG A C 1
ATOM 585 O O . ARG A 1 73 ? -10.178 -1.715 30.910 1.00 60.78 73 ARG A O 1
ATOM 592 N N . ASN A 1 74 ? -10.496 -0.878 32.960 1.00 63.81 74 ASN A N 1
ATOM 593 C CA . ASN A 1 74 ? -11.307 -1.994 33.449 1.00 63.81 74 ASN A CA 1
ATOM 594 C C . ASN A 1 74 ? -12.802 -1.644 33.553 1.00 63.81 74 ASN A C 1
ATOM 596 O O . ASN A 1 74 ? -13.607 -2.503 33.902 1.00 63.81 74 ASN A O 1
ATOM 600 N N . GLY A 1 75 ? -13.168 -0.393 33.262 1.00 61.72 75 GLY A N 1
ATOM 601 C CA . GLY A 1 75 ? -14.532 0.114 33.349 1.00 61.72 75 GLY A CA 1
ATOM 602 C C . GLY A 1 75 ? -15.039 0.323 34.779 1.00 61.72 75 GLY A C 1
ATOM 603 O O . GLY A 1 75 ? -16.231 0.559 34.944 1.00 61.72 75 GLY A O 1
ATOM 604 N N . VAL A 1 76 ? -14.179 0.243 35.801 1.00 65.12 76 VAL A N 1
ATOM 605 C CA . VAL A 1 76 ? -14.572 0.264 37.220 1.00 65.12 76 VAL A CA 1
ATOM 606 C C . VAL A 1 76 ? -14.495 1.677 37.793 1.00 65.12 76 VAL A C 1
ATOM 608 O O . VAL A 1 76 ? -13.498 2.376 37.618 1.00 65.12 76 VAL A O 1
ATOM 611 N N . VAL A 1 77 ? -15.537 2.092 38.515 1.00 62.16 77 VAL A N 1
ATOM 612 C CA . VAL A 1 77 ? -15.507 3.290 39.365 1.00 62.16 77 VAL A CA 1
ATOM 613 C C . VAL A 1 77 ? -14.851 2.934 40.700 1.00 62.16 77 VAL A C 1
ATOM 615 O O . VAL A 1 77 ? -15.196 1.928 41.313 1.00 62.16 77 VAL A O 1
ATOM 618 N N . GLN A 1 78 ? -13.896 3.744 41.138 1.00 66.38 78 GLN A N 1
ATOM 619 C CA . GLN A 1 78 ? -13.122 3.559 42.361 1.00 66.38 78 GLN A CA 1
ATOM 620 C C . GLN A 1 78 ? -13.012 4.880 43.132 1.00 66.38 78 GLN A C 1
ATOM 622 O O . GLN A 1 78 ? -12.996 5.958 42.545 1.00 66.38 78 GLN A O 1
ATOM 627 N N . ASP A 1 79 ? -12.930 4.783 44.452 1.00 65.50 79 ASP A N 1
ATOM 628 C CA . ASP A 1 79 ? -12.814 5.895 45.408 1.00 65.50 79 ASP A CA 1
ATOM 629 C C . ASP A 1 79 ? -11.404 6.505 45.466 1.00 65.50 79 ASP A C 1
ATOM 631 O O . ASP A 1 79 ? -11.211 7.643 45.883 1.00 65.50 79 ASP A O 1
ATOM 635 N N . LYS A 1 80 ? -10.394 5.761 45.010 1.00 71.38 80 LYS A N 1
ATOM 636 C CA . LYS A 1 80 ? -9.005 6.218 44.948 1.00 71.38 80 LYS A CA 1
ATOM 637 C C . LYS A 1 80 ? -8.606 6.587 43.534 1.00 71.38 80 LYS A C 1
ATOM 639 O O . LYS A 1 80 ? -8.781 5.808 42.591 1.00 71.38 80 LYS A O 1
ATOM 644 N N . LYS A 1 81 ? -7.960 7.746 43.403 1.00 66.00 81 LYS A N 1
ATOM 645 C CA . LYS A 1 81 ? -7.338 8.179 42.154 1.00 66.00 81 LYS A CA 1
ATOM 646 C C . LYS A 1 81 ? -6.316 7.125 41.727 1.00 66.00 81 LYS A C 1
ATOM 648 O O . LYS A 1 81 ? -5.338 6.940 42.448 1.00 66.00 81 LYS A O 1
ATOM 653 N N . PRO A 1 82 ? -6.487 6.446 40.580 1.00 62.09 82 PRO A N 1
ATOM 654 C CA . PRO A 1 82 ? -5.428 5.599 40.058 1.00 62.09 82 PRO A CA 1
ATOM 655 C C . PRO A 1 82 ? -4.189 6.475 39.843 1.00 62.09 82 PRO A C 1
ATOM 657 O O . PRO A 1 82 ? -4.243 7.471 39.118 1.00 62.09 82 PRO A O 1
ATOM 660 N N . ASP A 1 83 ? -3.087 6.154 40.517 1.00 56.78 83 ASP A N 1
ATOM 661 C CA . ASP A 1 83 ? -1.869 6.974 40.522 1.00 56.78 83 ASP A CA 1
ATOM 662 C C . ASP A 1 83 ? -1.071 6.854 39.216 1.00 56.78 83 ASP A C 1
ATOM 664 O O . ASP A 1 83 ? -0.271 7.727 38.899 1.00 56.78 83 ASP A O 1
ATOM 668 N N . GLY A 1 84 ? -1.336 5.818 38.413 1.00 54.56 84 GLY A N 1
ATOM 669 C CA . GLY A 1 84 ? -0.675 5.581 37.131 1.00 54.56 84 GLY A CA 1
ATOM 670 C C . GLY A 1 84 ? 0.816 5.240 37.249 1.00 54.56 84 GLY A C 1
ATOM 671 O O . GLY A 1 84 ? 1.491 5.161 36.217 1.00 54.56 84 GLY A O 1
ATOM 672 N N . LEU A 1 85 ? 1.329 5.025 38.465 1.00 52.56 85 LEU A N 1
ATOM 673 C CA . LEU A 1 85 ? 2.742 4.775 38.751 1.00 52.56 85 LEU A CA 1
ATOM 674 C C . LEU A 1 85 ? 3.030 3.270 38.833 1.00 52.56 85 LEU A C 1
ATOM 676 O O . LEU A 1 85 ? 2.177 2.448 39.179 1.00 52.56 85 LEU A O 1
ATOM 680 N N . ARG A 1 86 ? 4.235 2.851 38.432 1.00 52.00 86 ARG A N 1
ATOM 681 C CA . ARG A 1 86 ? 4.746 1.513 38.778 1.00 52.00 86 ARG A CA 1
ATOM 682 C C . ARG A 1 86 ? 5.030 1.442 40.290 1.00 52.00 86 ARG A C 1
ATOM 684 O O . ARG A 1 86 ? 5.268 2.490 40.887 1.00 52.00 86 ARG A O 1
ATOM 691 N N . PRO A 1 87 ? 5.076 0.238 40.897 1.00 45.66 87 PRO A N 1
ATOM 692 C CA . PRO A 1 87 ? 5.587 0.070 42.262 1.00 45.66 87 PRO A CA 1
ATOM 693 C C . PRO A 1 87 ? 6.998 0.655 42.457 1.00 45.66 87 PRO A C 1
ATOM 695 O O . PRO A 1 87 ? 7.334 1.076 43.555 1.00 45.66 87 PRO A O 1
ATOM 698 N N . ASP A 1 88 ? 7.794 0.728 41.382 1.00 54.38 88 ASP A N 1
ATOM 699 C CA . ASP A 1 88 ? 9.139 1.324 41.353 1.00 54.38 88 ASP A CA 1
ATOM 700 C C . ASP A 1 88 ? 9.159 2.865 41.193 1.00 54.38 88 ASP A C 1
ATOM 702 O O . ASP A 1 88 ? 10.226 3.464 41.081 1.00 54.38 88 ASP A O 1
ATOM 706 N N . GLY A 1 89 ? 7.995 3.528 41.145 1.00 52.50 89 GLY A N 1
ATOM 707 C CA . GLY A 1 89 ? 7.874 4.984 40.989 1.00 52.50 89 GLY A CA 1
ATOM 708 C C . GLY A 1 89 ? 8.098 5.518 39.567 1.00 52.50 89 GLY A C 1
ATOM 709 O O . GLY A 1 89 ? 7.860 6.702 39.315 1.00 52.50 89 GLY A O 1
ATOM 710 N N . SER A 1 90 ? 8.499 4.677 38.609 1.00 53.81 90 SER A N 1
ATOM 711 C CA . SER A 1 90 ? 8.678 5.084 37.215 1.00 53.81 90 SER A CA 1
ATOM 712 C C . SER A 1 90 ? 7.346 5.254 36.478 1.00 53.81 90 SER A C 1
ATOM 714 O O . SER A 1 90 ? 6.298 4.676 36.806 1.00 53.81 90 SER A O 1
ATOM 716 N N . ARG A 1 91 ? 7.380 6.107 35.449 1.00 50.75 91 ARG A N 1
ATOM 717 C CA . ARG A 1 91 ? 6.201 6.478 34.665 1.00 50.75 91 ARG A CA 1
ATOM 718 C C . ARG A 1 91 ? 5.889 5.409 33.615 1.00 50.75 91 ARG A C 1
ATOM 720 O O . ARG A 1 91 ? 6.729 5.073 32.790 1.00 50.75 91 ARG A O 1
ATOM 727 N N . ARG A 1 92 ? 4.657 4.890 33.631 1.00 55.22 92 ARG A N 1
ATOM 728 C CA . ARG A 1 92 ? 4.272 3.641 32.945 1.00 55.22 92 ARG A CA 1
ATOM 729 C C . ARG A 1 92 ? 4.088 3.682 31.408 1.00 55.22 92 ARG A C 1
ATOM 731 O O . ARG A 1 92 ? 3.995 2.598 30.839 1.00 55.22 92 ARG A O 1
ATOM 738 N N . ARG A 1 93 ? 3.873 4.825 30.723 1.00 55.69 93 ARG A N 1
ATOM 73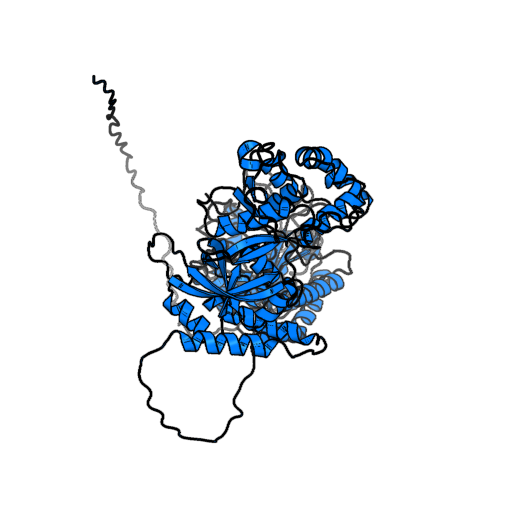9 C CA . ARG A 1 93 ? 3.020 4.818 29.492 1.00 55.69 93 ARG A CA 1
ATOM 740 C C . ARG A 1 93 ? 3.434 5.779 28.365 1.00 55.69 93 ARG A C 1
ATOM 742 O O . ARG A 1 93 ? 4.034 6.809 28.631 1.00 55.69 93 ARG A O 1
ATOM 749 N N . GLN A 1 94 ? 3.027 5.450 27.128 1.00 44.16 94 GLN A N 1
ATOM 750 C CA . GLN A 1 94 ? 3.168 6.267 25.901 1.00 44.16 94 GLN A CA 1
ATOM 751 C C . GLN A 1 94 ? 2.204 7.476 25.819 1.00 44.16 94 GLN A C 1
ATOM 753 O O . GLN A 1 94 ? 2.244 8.234 24.856 1.00 44.16 94 GLN A O 1
ATOM 758 N N . ALA A 1 95 ? 1.338 7.681 26.814 1.00 38.62 95 ALA A N 1
ATOM 759 C CA . ALA A 1 95 ? 0.512 8.881 26.914 1.00 38.62 95 ALA A CA 1
ATOM 760 C C . ALA A 1 95 ? 1.365 10.125 27.231 1.00 38.62 95 ALA A C 1
ATOM 762 O O . ALA A 1 95 ? 2.371 10.025 27.935 1.00 38.62 95 ALA A O 1
ATOM 763 N N . ALA A 1 96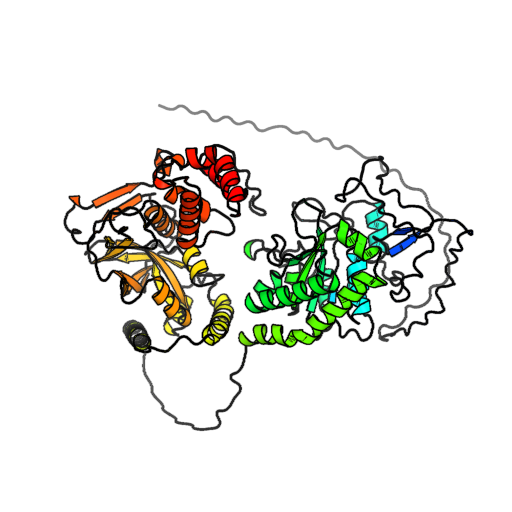 ? 0.929 11.298 26.753 1.00 33.72 96 ALA A N 1
ATOM 764 C CA . ALA A 1 96 ? 1.597 12.582 26.969 1.00 33.72 96 ALA A CA 1
ATOM 765 C C . ALA A 1 96 ? 2.063 12.783 28.426 1.00 33.72 96 ALA A C 1
ATOM 767 O O . ALA A 1 96 ? 1.367 12.442 29.386 1.00 33.72 96 ALA A O 1
ATOM 768 N N . THR A 1 97 ? 3.234 13.405 28.588 1.00 35.25 97 THR A N 1
ATOM 769 C CA . THR A 1 97 ? 3.917 13.678 29.865 1.00 35.25 97 THR A CA 1
ATOM 770 C C . THR A 1 97 ? 3.128 14.574 30.831 1.00 35.25 97 THR A C 1
ATOM 772 O O . THR A 1 97 ? 3.591 14.861 31.938 1.00 35.25 97 THR A O 1
ATOM 775 N N . THR A 1 98 ? 1.916 14.992 30.486 1.00 35.38 98 THR A N 1
ATOM 776 C CA . THR A 1 98 ? 1.032 15.812 31.311 1.00 35.38 98 THR A CA 1
ATOM 777 C C . THR A 1 98 ? -0.426 15.400 31.076 1.00 35.38 98 THR A C 1
ATOM 779 O O . THR A 1 98 ? -0.896 15.285 29.948 1.00 35.38 98 THR A O 1
ATOM 782 N N . GLY A 1 99 ? -1.175 15.148 32.156 1.00 40.50 99 GLY A N 1
ATOM 783 C CA . GLY A 1 99 ? -2.623 14.930 32.078 1.00 40.50 99 GLY A CA 1
ATOM 784 C C . GLY A 1 99 ? -3.173 13.921 33.084 1.00 40.50 99 GLY A C 1
ATOM 785 O O . GLY A 1 99 ? -2.637 12.839 33.257 1.00 40.50 99 GLY A O 1
ATOM 786 N N . ARG A 1 100 ? -4.299 14.267 33.722 1.00 38.69 100 ARG A N 1
ATOM 787 C CA . ARG A 1 100 ? -5.049 13.390 34.642 1.00 38.69 100 ARG A CA 1
ATOM 788 C C . ARG A 1 100 ? -5.661 12.205 33.864 1.00 38.69 100 ARG A C 1
ATOM 790 O O . ARG A 1 100 ? -6.481 12.465 32.987 1.00 38.69 100 ARG A O 1
ATOM 797 N N . TRP A 1 101 ? -5.227 10.967 34.121 1.00 48.22 101 TRP A N 1
ATOM 798 C CA . TRP A 1 101 ? -5.766 9.704 33.552 1.00 48.22 101 TRP A CA 1
ATOM 799 C C . TRP A 1 101 ? -6.960 9.163 34.340 1.00 48.22 101 TRP A C 1
ATOM 801 O O . TRP A 1 101 ? -7.820 8.490 33.789 1.00 48.22 101 TRP A O 1
ATOM 811 N N . ALA A 1 102 ? -7.041 9.518 35.617 1.00 48.84 102 ALA A N 1
ATOM 812 C CA . ALA A 1 102 ? -8.282 9.486 36.357 1.00 48.84 102 ALA A CA 1
ATOM 813 C C . ALA A 1 102 ? -9.107 10.692 35.902 1.00 48.84 102 ALA A C 1
ATOM 815 O O . ALA A 1 102 ? -8.655 11.829 36.076 1.00 48.84 102 ALA A O 1
ATOM 816 N N . ILE A 1 103 ? -10.254 10.469 35.264 1.00 48.19 103 ILE A N 1
ATOM 817 C CA . ILE A 1 103 ? -11.202 11.553 35.002 1.00 48.19 103 ILE A CA 1
ATOM 818 C C . ILE A 1 103 ? -11.829 11.867 36.368 1.00 48.19 103 ILE A C 1
ATOM 820 O O . ILE A 1 103 ? -12.521 10.998 36.896 1.00 48.19 103 ILE A O 1
ATOM 824 N N . PRO A 1 104 ? -11.520 13.020 36.997 1.00 45.06 104 PRO A N 1
ATOM 825 C CA . PRO A 1 104 ? -12.183 13.406 38.232 1.00 45.06 104 PRO A CA 1
ATOM 826 C C . PRO A 1 104 ? -13.634 13.704 37.879 1.00 45.06 104 PRO A C 1
ATOM 828 O O . PRO A 1 104 ? -13.895 14.459 36.938 1.00 45.06 104 PRO A O 1
ATOM 831 N N . PHE A 1 105 ? -14.554 13.109 38.616 1.00 47.22 105 PHE A N 1
ATOM 832 C CA . PHE A 1 105 ? -15.976 13.337 38.452 1.00 47.22 105 PHE A CA 1
ATOM 833 C C . PHE A 1 105 ? -16.497 14.028 39.714 1.00 47.22 105 PHE A C 1
ATOM 835 O O . PHE A 1 105 ? -16.423 13.464 40.798 1.00 47.22 105 PHE A O 1
ATOM 842 N N . ALA A 1 106 ? -16.991 15.266 39.580 1.00 38.22 106 ALA A N 1
ATOM 843 C CA . ALA A 1 106 ? -17.572 16.027 40.700 1.00 38.22 106 ALA A CA 1
ATOM 844 C C . ALA A 1 106 ? -18.899 15.414 41.195 1.00 38.22 106 ALA A C 1
ATOM 846 O O . ALA A 1 106 ? -19.266 15.527 42.358 1.00 38.22 106 ALA A O 1
ATOM 847 N N . GLN A 1 107 ? -19.592 14.728 40.294 1.00 37.44 107 GLN A N 1
ATOM 848 C CA . GLN A 1 107 ? -20.582 13.691 40.546 1.00 37.44 107 GLN A CA 1
ATOM 849 C C . GLN A 1 107 ? -20.159 12.549 39.636 1.00 37.44 107 GLN A C 1
ATOM 851 O O . GLN A 1 107 ? -19.866 12.833 38.468 1.00 37.44 107 GLN A O 1
ATOM 856 N N . ALA A 1 108 ? -20.091 11.304 40.139 1.00 36.03 108 ALA A N 1
ATOM 857 C CA . ALA A 1 108 ? -19.908 10.140 39.270 1.00 36.03 108 ALA A CA 1
ATOM 858 C C . ALA A 1 108 ? -20.793 10.343 38.037 1.00 36.03 108 ALA A C 1
ATOM 860 O O . ALA A 1 108 ? -21.959 10.723 38.220 1.00 36.03 108 ALA A O 1
ATOM 861 N N . PRO A 1 109 ? -20.271 10.158 36.805 1.00 35.38 109 PRO A N 1
ATOM 862 C CA . PRO A 1 109 ? -21.174 10.154 35.671 1.00 35.38 109 PRO A CA 1
ATOM 863 C C . PRO A 1 109 ? -22.204 9.098 36.071 1.00 35.38 109 PRO A C 1
ATOM 865 O O . PRO A 1 109 ? -21.773 8.035 36.540 1.00 35.38 109 PRO A O 1
ATOM 868 N N . PRO A 1 110 ? -23.514 9.405 36.065 1.00 38.38 110 PRO A N 1
ATOM 869 C CA . PRO A 1 110 ? -24.503 8.390 36.404 1.00 38.38 110 PRO A CA 1
ATOM 870 C C . PRO A 1 110 ? -24.093 7.205 35.546 1.00 38.38 110 PRO A C 1
ATOM 872 O O . PRO A 1 110 ? -24.012 7.462 34.341 1.00 38.38 110 PRO A O 1
ATOM 875 N N . GLN A 1 111 ? -23.634 6.073 36.152 1.00 43.03 111 GLN A N 1
ATOM 876 C CA . GLN A 1 111 ? -22.958 4.946 35.454 1.00 43.03 111 GLN A CA 1
ATOM 877 C C . GLN A 1 111 ? -23.488 4.980 34.046 1.00 43.03 111 GLN A C 1
ATOM 879 O O . GLN A 1 111 ? -24.711 4.886 34.051 1.00 43.03 111 GLN A O 1
ATOM 884 N N . PRO A 1 112 ? -22.730 5.285 32.962 1.00 43.47 112 PRO A N 1
ATOM 885 C CA . PRO A 1 112 ? -23.335 5.723 31.698 1.00 43.47 112 PRO A CA 1
ATOM 886 C C . PRO A 1 112 ? -24.578 4.878 31.509 1.00 43.47 112 PRO A C 1
ATOM 888 O O . PRO A 1 112 ? -24.401 3.672 31.376 1.00 43.47 112 PRO A O 1
ATOM 891 N N . GLN A 1 113 ? -25.787 5.442 31.726 1.00 42.19 113 GLN A N 1
ATOM 892 C CA . GLN A 1 113 ? -26.962 4.671 32.240 1.00 42.19 113 GLN A CA 1
ATOM 893 C C . GLN A 1 113 ? -27.429 3.569 31.278 1.00 42.19 113 GLN A C 1
ATOM 895 O O . GLN A 1 113 ? -28.405 2.868 31.513 1.00 42.19 113 GLN A O 1
ATOM 900 N N . CYS A 1 114 ? -26.694 3.449 30.185 1.00 43.34 114 CYS A N 1
ATOM 901 C CA . CYS A 1 114 ? -26.893 2.701 28.984 1.00 43.34 114 CYS A CA 1
ATOM 902 C C . CYS A 1 114 ? -25.866 1.559 28.827 1.00 43.34 114 CYS A C 1
ATOM 904 O O . CYS A 1 114 ? -26.151 0.644 28.071 1.00 43.34 114 CYS A O 1
ATOM 906 N N . LEU A 1 115 ? -24.698 1.569 29.497 1.00 46.03 115 LEU A N 1
ATOM 907 C CA . LEU A 1 115 ? -23.731 0.467 29.400 1.00 46.03 115 LEU A CA 1
ATOM 908 C C . LEU A 1 115 ? -23.870 -0.483 30.595 1.00 46.03 115 LEU A C 1
ATOM 910 O O . LEU A 1 115 ? -23.468 -0.108 31.699 1.00 46.03 115 LEU A O 1
ATOM 914 N N . PRO A 1 116 ? -24.383 -1.713 30.404 1.00 56.03 116 PRO A N 1
ATOM 915 C CA . PRO A 1 116 ? -24.376 -2.713 31.461 1.00 56.03 116 PRO A CA 1
ATOM 916 C C . PRO A 1 116 ? -22.948 -2.945 31.975 1.00 56.03 116 PRO A C 1
ATOM 918 O O . PRO A 1 116 ? -21.966 -2.916 31.212 1.00 56.03 116 PRO A O 1
ATOM 921 N N . GLU A 1 117 ? -22.825 -3.180 33.287 1.00 56.66 117 GLU A N 1
ATOM 922 C CA . GLU A 1 117 ? -21.572 -3.683 33.844 1.00 56.66 117 GLU A CA 1
ATOM 923 C C . GLU A 1 117 ? -21.154 -4.918 33.038 1.00 56.66 117 GLU A C 1
ATOM 925 O O . GLU A 1 117 ? -22.009 -5.761 32.739 1.00 56.66 117 GLU A O 1
ATOM 930 N N . PRO A 1 118 ? -19.867 -5.030 32.656 1.00 56.19 118 PRO A N 1
ATOM 931 C CA . PRO A 1 118 ? -19.407 -6.239 31.998 1.00 56.19 118 PRO A CA 1
ATOM 932 C C . PRO A 1 118 ? -19.785 -7.419 32.904 1.00 56.19 118 PRO A C 1
ATOM 934 O O . PRO A 1 118 ? -19.538 -7.342 34.116 1.00 56.19 118 PRO A O 1
ATOM 937 N N . PRO A 1 119 ? -20.429 -8.469 32.362 1.00 55.34 119 PRO A N 1
ATOM 938 C CA . PRO A 1 119 ? -20.970 -9.546 33.174 1.00 55.34 119 PRO A CA 1
ATOM 939 C C . PRO A 1 119 ? -19.872 -10.100 34.093 1.00 55.34 119 PRO A C 1
ATOM 941 O O . PRO A 1 119 ? -18.729 -10.245 33.646 1.00 55.34 119 PRO A O 1
ATOM 944 N N . PRO A 1 120 ? -20.173 -10.389 35.375 1.00 56.38 120 PRO A N 1
ATOM 945 C CA . PRO A 1 120 ? -19.198 -11.000 36.265 1.00 56.38 120 PRO A CA 1
ATOM 946 C C . PRO A 1 120 ? -18.689 -12.283 35.610 1.00 56.38 120 PRO A C 1
ATOM 948 O O . PRO A 1 120 ? -19.483 -13.115 35.161 1.00 56.38 120 PRO A O 1
ATOM 951 N N . ASP A 1 121 ? -17.367 -12.397 35.505 1.00 53.88 121 ASP A N 1
ATOM 952 C CA . ASP A 1 121 ? -16.705 -13.449 34.741 1.00 53.88 121 ASP A CA 1
ATOM 953 C C . ASP A 1 121 ? -16.980 -14.804 35.410 1.00 53.88 121 ASP A C 1
ATOM 955 O O . ASP A 1 121 ? -16.291 -15.222 36.337 1.00 53.88 121 ASP A O 1
ATOM 959 N N . LYS A 1 122 ? -18.047 -15.492 34.984 1.00 51.34 122 LYS A N 1
ATOM 960 C CA . LYS A 1 122 ? -18.288 -16.893 35.365 1.00 51.34 122 LYS A CA 1
ATOM 961 C C . LYS A 1 122 ? -17.287 -17.824 34.677 1.00 51.34 122 LYS A C 1
ATOM 963 O O . LYS A 1 122 ? -17.151 -18.977 35.076 1.00 51.34 122 LYS A O 1
ATOM 968 N N . ARG A 1 123 ? -16.605 -17.340 33.629 1.00 54.59 123 ARG A N 1
ATOM 969 C CA . ARG A 1 123 ? -15.514 -18.044 32.962 1.00 54.59 123 ARG A CA 1
ATOM 970 C C . ARG A 1 123 ? -14.226 -17.736 33.719 1.00 54.59 123 ARG A C 1
ATOM 972 O O . ARG A 1 123 ? -13.790 -16.598 33.802 1.00 54.59 123 ARG A O 1
ATOM 979 N N . THR A 1 124 ? -13.603 -18.774 34.261 1.00 56.97 124 THR A N 1
ATOM 980 C CA . THR A 1 124 ? -12.267 -18.682 34.867 1.00 56.97 124 THR A CA 1
ATOM 981 C C . THR A 1 124 ? -11.160 -18.546 33.818 1.00 56.97 124 THR A C 1
ATOM 983 O O . THR A 1 124 ? -10.011 -18.272 34.170 1.00 56.97 124 THR A O 1
ATOM 986 N N . ASP A 1 125 ? -11.482 -18.722 32.531 1.00 71.56 125 ASP A N 1
ATOM 987 C CA . ASP A 1 125 ? -10.503 -18.639 31.455 1.00 71.56 125 ASP A CA 1
ATOM 988 C C . ASP A 1 125 ? -10.250 -17.191 31.024 1.00 71.56 125 ASP A C 1
ATOM 990 O O . ASP A 1 125 ? -10.884 -16.647 30.120 1.00 71.56 125 ASP A O 1
ATOM 994 N N . LEU A 1 126 ? -9.241 -16.600 31.661 1.00 76.50 126 LEU A N 1
ATOM 995 C CA . LEU A 1 126 ? -8.670 -15.288 31.352 1.00 76.50 126 LEU A CA 1
ATOM 996 C C . LEU A 1 126 ? -8.237 -15.121 29.883 1.00 76.50 126 LEU A C 1
ATOM 998 O O . LEU A 1 126 ? -7.903 -14.006 29.483 1.00 76.50 126 LEU A O 1
ATOM 1002 N N . LYS A 1 127 ? -8.175 -16.208 29.100 1.00 79.81 127 LYS A N 1
ATOM 1003 C CA . LYS A 1 127 ? -7.686 -16.200 27.718 1.00 79.81 127 LYS A CA 1
ATOM 1004 C C . LYS A 1 127 ? -8.762 -15.962 26.666 1.00 79.81 127 LYS A C 1
ATOM 1006 O O . LYS A 1 127 ? -8.425 -15.802 25.492 1.00 79.81 127 LYS A O 1
ATOM 1011 N N . MET A 1 128 ? -10.031 -15.934 27.060 1.00 87.06 128 MET A N 1
ATOM 1012 C CA . MET A 1 128 ? -11.136 -15.757 26.125 1.00 87.06 128 MET A CA 1
ATOM 1013 C C . MET A 1 128 ? -11.593 -14.296 26.088 1.00 87.06 128 MET A C 1
ATOM 1015 O O . MET A 1 128 ? -11.865 -13.717 27.142 1.00 87.06 128 MET A O 1
ATOM 1019 N N . PRO A 1 129 ? -11.712 -13.679 24.900 1.00 93.88 129 PRO A N 1
ATOM 1020 C CA . PRO A 1 129 ? -12.355 -12.382 24.802 1.00 93.88 129 PRO A CA 1
ATOM 1021 C C . PRO A 1 129 ? -13.858 -12.514 25.086 1.00 93.88 129 PRO A C 1
ATOM 1023 O O . PRO A 1 129 ? -14.481 -13.553 24.852 1.00 93.88 129 PRO A O 1
ATOM 1026 N N . VAL A 1 130 ? -14.440 -11.443 25.614 1.00 93.38 130 VAL A N 1
ATOM 1027 C CA . VAL A 1 130 ? -15.858 -11.337 25.946 1.00 93.38 130 VAL A CA 1
ATOM 1028 C C . VAL A 1 130 ? -16.576 -10.688 24.774 1.00 93.38 130 VAL A C 1
ATOM 1030 O O . VAL A 1 130 ? -16.212 -9.593 24.348 1.00 93.38 130 VAL A O 1
ATOM 1033 N N . ARG A 1 131 ? -17.605 -11.370 24.268 1.00 95.06 131 ARG A N 1
ATOM 1034 C CA . ARG A 1 131 ? -18.542 -10.825 23.287 1.00 95.06 131 ARG A CA 1
ATOM 1035 C C . ARG A 1 131 ? -19.780 -10.304 24.000 1.00 95.06 131 ARG A C 1
ATOM 1037 O O . ARG A 1 131 ? -20.448 -11.074 24.690 1.00 95.06 131 ARG A O 1
ATOM 1044 N N . GLU A 1 132 ? -20.137 -9.052 23.757 1.00 94.75 132 GLU A N 1
ATOM 1045 C CA . GLU A 1 132 ? -21.409 -8.481 24.194 1.00 94.75 132 GLU A CA 1
ATOM 1046 C C . GLU A 1 132 ? -22.261 -8.124 22.975 1.00 94.75 132 GLU A C 1
ATOM 1048 O O . GLU A 1 132 ? -21.750 -7.712 21.932 1.00 94.75 132 GLU A O 1
ATOM 1053 N N . ARG A 1 133 ? -23.574 -8.299 23.114 1.00 95.19 133 ARG A N 1
ATOM 1054 C CA . ARG A 1 133 ? -24.578 -7.892 22.131 1.00 95.19 133 ARG A CA 1
ATOM 1055 C C . ARG A 1 133 ? -25.453 -6.835 22.782 1.00 95.19 133 ARG A C 1
ATOM 1057 O O . ARG A 1 133 ? -25.969 -7.073 23.873 1.00 95.19 133 ARG A O 1
ATOM 1064 N N . PHE A 1 134 ? -25.638 -5.717 22.100 1.00 93.12 134 PHE A N 1
ATOM 1065 C CA . PHE A 1 134 ? -26.496 -4.626 22.541 1.00 93.12 134 PHE A CA 1
ATOM 1066 C C . PHE A 1 134 ? -27.726 -4.529 21.644 1.00 93.12 134 PHE A C 1
ATOM 1068 O O . PHE A 1 134 ? -27.678 -4.929 20.480 1.00 93.12 134 PHE A O 1
ATOM 1075 N N . GLY A 1 135 ? -28.830 -4.024 22.198 1.00 93.44 135 GLY A N 1
ATOM 1076 C CA . GLY A 1 135 ? -30.091 -3.886 21.471 1.00 93.44 135 GLY A CA 1
ATOM 1077 C C . GLY A 1 135 ? -30.524 -5.183 20.784 1.00 93.44 135 GLY A C 1
ATOM 1078 O O . GLY A 1 135 ? -30.501 -6.266 21.377 1.00 93.44 135 GLY A O 1
ATOM 1079 N N . ASP A 1 136 ? -30.897 -5.080 19.511 1.00 95.12 136 ASP A N 1
ATOM 1080 C CA . ASP A 1 136 ? -31.228 -6.231 18.671 1.00 95.12 136 ASP A CA 1
ATOM 1081 C C . ASP A 1 136 ? -30.001 -6.862 17.984 1.00 95.12 136 ASP A C 1
ATOM 1083 O O . ASP A 1 136 ? -30.131 -7.892 17.322 1.00 95.12 136 ASP A O 1
ATOM 1087 N N . GLY A 1 137 ? -28.795 -6.322 18.170 1.00 95.50 137 GLY A N 1
ATOM 1088 C CA . GLY A 1 137 ? -27.561 -6.815 17.558 1.00 95.50 137 GLY A CA 1
ATOM 1089 C C . GLY A 1 137 ? -27.517 -6.702 16.032 1.00 95.50 137 GLY A C 1
ATOM 1090 O O . GLY A 1 137 ? -26.758 -7.455 15.416 1.00 95.50 137 GLY A O 1
ATOM 1091 N N . SER A 1 138 ? -28.343 -5.850 15.419 1.00 95.69 138 SER A N 1
ATOM 1092 C CA . SER A 1 138 ? -28.344 -5.595 13.972 1.00 95.69 138 SER A CA 1
ATOM 1093 C C . SER A 1 138 ? -27.250 -4.616 13.529 1.00 95.69 138 SER A C 1
ATOM 1095 O O . SER A 1 138 ? -26.913 -4.558 12.342 1.00 95.69 138 SER A O 1
ATOM 1097 N N . GLY A 1 139 ? -26.680 -3.866 14.475 1.00 97.31 139 GLY A N 1
ATOM 1098 C CA . GLY A 1 139 ? -25.610 -2.908 14.240 1.00 97.31 139 GLY A CA 1
ATOM 1099 C C . GLY A 1 139 ? -24.250 -3.533 13.908 1.00 97.31 139 GLY A C 1
ATOM 1100 O O . GLY A 1 139 ? -24.093 -4.758 13.860 1.00 97.31 139 GLY A O 1
ATOM 1101 N N . PRO A 1 140 ? -23.227 -2.690 13.685 1.00 98.31 140 PRO A N 1
ATOM 1102 C CA . PRO A 1 140 ? -21.877 -3.141 13.378 1.00 98.31 140 PRO A CA 1
ATOM 1103 C C . PRO A 1 140 ? -21.195 -3.823 14.569 1.00 98.31 140 PRO A C 1
ATOM 1105 O O . PRO A 1 140 ? -21.614 -3.731 15.725 1.00 98.31 140 PRO A O 1
ATOM 1108 N N . LEU A 1 141 ? -20.096 -4.506 14.262 1.00 98.56 141 LEU A N 1
ATOM 1109 C CA . LEU A 1 141 ? -19.187 -5.072 15.249 1.00 98.56 141 LEU A CA 1
ATOM 1110 C C . LEU A 1 141 ? -18.084 -4.066 15.593 1.00 98.56 141 LEU A C 1
ATOM 1112 O O . LEU A 1 141 ? -17.452 -3.529 14.687 1.00 98.56 141 LEU A O 1
ATOM 1116 N N . PHE A 1 142 ? -17.790 -3.901 16.879 1.00 98.56 142 PHE A N 1
ATOM 1117 C CA . PHE A 1 142 ? -16.642 -3.153 17.382 1.00 98.56 142 PHE A CA 1
ATOM 1118 C C . PHE A 1 142 ? -15.684 -4.064 18.151 1.00 98.56 142 PHE A C 1
ATOM 1120 O O . PHE A 1 142 ? -16.101 -4.801 19.045 1.00 98.56 142 PHE A O 1
ATOM 1127 N N . THR A 1 143 ? -14.390 -3.999 17.858 1.00 98.56 143 THR A N 1
ATOM 1128 C CA . THR A 1 143 ? -13.353 -4.693 18.635 1.00 98.56 143 THR A CA 1
ATOM 1129 C C . THR A 1 143 ? -12.347 -3.713 19.211 1.00 98.56 143 THR A C 1
ATOM 1131 O O . THR A 1 143 ? -12.158 -2.626 18.680 1.00 98.56 143 THR A O 1
ATOM 1134 N N . ALA A 1 144 ? -11.732 -4.076 20.335 1.00 97.62 144 ALA A N 1
ATOM 1135 C CA . ALA A 1 144 ? -10.633 -3.320 20.937 1.00 97.62 144 ALA A CA 1
ATOM 1136 C C . ALA A 1 144 ? -9.678 -4.294 21.646 1.00 97.62 144 ALA A C 1
ATOM 1138 O O . ALA A 1 144 ? -9.747 -4.463 22.869 1.00 97.62 144 ALA A O 1
ATOM 1139 N N . PRO A 1 145 ? -8.827 -5.013 20.892 1.00 96.94 145 PRO A N 1
ATOM 1140 C CA . PRO A 1 145 ? -7.998 -6.073 21.450 1.00 96.94 145 PRO A CA 1
ATOM 1141 C C . PRO A 1 145 ? -6.864 -5.554 22.327 1.00 96.94 145 PRO A C 1
ATOM 1143 O O . PRO A 1 145 ? -6.383 -6.272 23.197 1.00 96.94 145 PRO A O 1
ATOM 1146 N N . HIS A 1 146 ? -6.428 -4.312 22.143 1.00 96.69 146 HIS A N 1
ATOM 1147 C CA . HIS A 1 146 ? -5.242 -3.772 22.806 1.00 96.69 146 HIS A CA 1
ATOM 1148 C C . HIS A 1 146 ? -5.551 -3.061 24.119 1.00 96.69 146 HIS A C 1
ATOM 1150 O O . HIS A 1 146 ? -4.862 -2.133 24.506 1.00 96.69 146 HIS A O 1
ATOM 1156 N N . SER A 1 147 ? -6.564 -3.508 24.858 1.00 93.00 147 SER A N 1
ATOM 115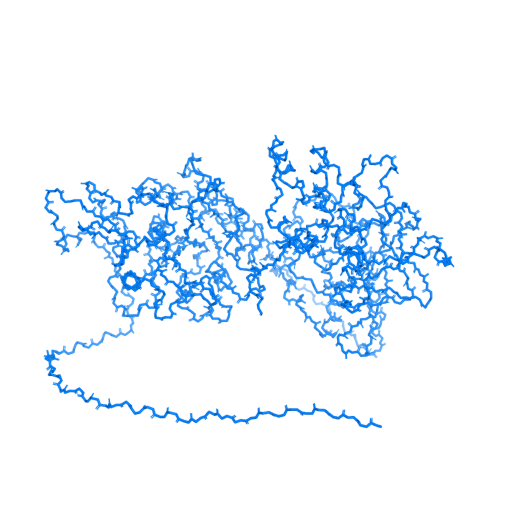7 C CA . SER A 1 147 ? -6.891 -2.958 26.178 1.00 93.00 147 SER A CA 1
ATOM 1158 C C . SER A 1 147 ? -6.029 -3.551 27.319 1.00 93.00 147 SER A C 1
ATOM 1160 O O . SER A 1 147 ? -6.041 -3.040 28.442 1.00 93.00 147 SER A O 1
ATOM 1162 N N . ILE A 1 148 ? -5.228 -4.586 27.026 1.00 93.25 148 ILE A N 1
ATOM 1163 C CA . ILE A 1 148 ? -4.240 -5.230 27.914 1.00 93.25 148 ILE A CA 1
ATOM 1164 C C . ILE A 1 148 ? -2.887 -5.414 27.199 1.00 93.25 148 ILE A C 1
ATOM 1166 O O . ILE A 1 148 ? -2.757 -5.091 26.020 1.00 93.25 148 ILE A O 1
ATOM 1170 N N . TYR A 1 149 ? -1.879 -5.933 27.909 1.00 93.56 149 TYR A N 1
ATOM 1171 C CA . TYR A 1 149 ? -0.590 -6.302 27.315 1.00 93.56 149 TYR A CA 1
ATOM 1172 C C . TYR A 1 149 ? -0.698 -7.615 26.534 1.00 93.56 149 TYR A C 1
ATOM 1174 O O . TYR A 1 149 ? -1.297 -8.565 27.040 1.00 93.56 149 TYR A O 1
ATOM 1182 N N . LEU A 1 150 ? -0.101 -7.688 25.342 1.00 95.81 150 LEU A N 1
ATOM 1183 C CA . LEU A 1 150 ? -0.172 -8.871 24.471 1.00 95.81 150 LEU A CA 1
ATOM 1184 C C . LEU A 1 150 ? 1.177 -9.207 23.838 1.00 95.81 150 LEU A C 1
ATOM 1186 O O . LEU A 1 150 ? 1.882 -8.318 23.374 1.00 95.81 150 LEU A O 1
ATOM 1190 N N . ALA A 1 151 ? 1.502 -10.495 23.761 1.00 95.50 151 ALA A N 1
ATOM 1191 C CA . ALA A 1 151 ? 2.780 -10.961 23.238 1.00 95.50 151 ALA A CA 1
ATOM 1192 C C . ALA A 1 151 ? 2.840 -10.880 21.702 1.00 95.50 151 ALA A C 1
ATOM 1194 O O . ALA A 1 151 ? 1.863 -11.210 21.013 1.00 95.50 151 ALA A O 1
ATOM 1195 N N . ARG A 1 152 ? 4.016 -10.511 21.172 1.00 95.19 152 ARG A N 1
ATOM 1196 C CA . ARG A 1 152 ? 4.332 -10.454 19.735 1.00 95.19 152 ARG A CA 1
ATOM 1197 C C . ARG A 1 152 ? 5.603 -11.247 19.420 1.00 95.19 152 ARG A C 1
ATOM 1199 O O . ARG A 1 152 ? 6.627 -11.083 20.070 1.00 95.19 152 ARG A O 1
ATOM 1206 N N . ASP A 1 153 ? 5.563 -12.096 18.395 1.00 86.38 153 ASP A N 1
ATOM 1207 C CA . ASP A 1 153 ? 6.715 -12.938 18.031 1.00 86.38 153 ASP A CA 1
ATOM 1208 C C . ASP A 1 153 ? 7.915 -12.136 17.538 1.00 86.38 153 ASP A C 1
ATOM 1210 O O . ASP A 1 153 ? 7.898 -11.655 16.402 1.00 86.38 153 ASP A O 1
ATOM 1214 N N . GLY A 1 154 ? 8.976 -12.091 18.343 1.00 87.44 154 GLY A N 1
ATOM 1215 C CA . GLY A 1 154 ? 10.221 -11.402 17.998 1.00 87.44 154 GLY A CA 1
ATOM 1216 C C . GLY A 1 154 ? 10.147 -9.882 18.153 1.00 87.44 154 GLY A C 1
ATOM 1217 O O . GLY A 1 154 ? 11.009 -9.187 17.621 1.00 87.44 154 GLY A O 1
ATOM 1218 N N . TYR A 1 155 ? 9.131 -9.375 18.856 1.00 90.19 155 TYR A N 1
ATOM 1219 C CA . TYR A 1 155 ? 8.946 -7.956 19.156 1.00 90.19 155 TYR A CA 1
ATOM 1220 C C . TYR A 1 155 ? 8.587 -7.779 20.628 1.00 90.19 155 TYR A C 1
ATOM 1222 O O . TYR A 1 155 ? 8.159 -8.723 21.291 1.00 90.19 155 TYR A O 1
ATOM 1230 N N . ASP A 1 156 ? 8.721 -6.550 21.116 1.00 91.44 156 ASP A N 1
ATOM 1231 C CA . ASP A 1 156 ? 8.222 -6.185 22.436 1.00 91.44 156 ASP A CA 1
ATOM 1232 C C . ASP A 1 156 ? 6.711 -6.428 22.545 1.00 91.44 156 ASP A C 1
ATOM 1234 O O . ASP A 1 156 ? 5.958 -6.277 21.571 1.00 91.44 156 ASP A O 1
ATOM 1238 N N . ASP A 1 157 ? 6.272 -6.742 23.765 1.00 92.75 157 ASP A N 1
ATOM 1239 C CA . ASP A 1 157 ? 4.858 -6.830 24.108 1.00 92.75 157 ASP A CA 1
ATOM 1240 C C . ASP A 1 157 ? 4.111 -5.573 23.659 1.00 92.75 157 ASP A C 1
ATOM 1242 O O . ASP A 1 157 ? 4.534 -4.430 23.894 1.00 92.75 157 ASP A O 1
ATOM 1246 N N . HIS A 1 158 ? 2.937 -5.783 23.071 1.00 94.31 158 HIS A N 1
ATOM 1247 C CA . HIS A 1 158 ? 2.039 -4.686 22.800 1.00 94.31 158 HIS A CA 1
ATOM 1248 C C . HIS A 1 158 ? 1.552 -4.067 24.101 1.00 94.31 158 HIS A C 1
ATOM 1250 O O . HIS A 1 158 ? 1.147 -4.772 25.027 1.00 94.31 158 HIS A O 1
ATOM 1256 N N . LYS A 1 159 ? 1.586 -2.738 24.174 1.00 92.25 159 LYS A N 1
ATOM 1257 C CA . LYS A 1 159 ? 1.174 -1.999 25.366 1.00 92.25 159 LYS A CA 1
ATOM 1258 C C . LYS A 1 159 ? -0.336 -1.744 25.324 1.00 92.25 159 LYS A C 1
ATOM 1260 O O . LYS A 1 159 ? -0.878 -1.550 24.242 1.00 92.25 159 LYS A O 1
ATOM 1265 N N . PRO A 1 160 ? -1.007 -1.672 26.487 1.00 91.81 160 PRO A N 1
ATOM 1266 C CA . PRO A 1 160 ? -2.410 -1.311 26.536 1.00 91.81 160 PRO A CA 1
ATOM 1267 C C . PRO A 1 160 ? -2.661 0.104 26.009 1.00 91.81 160 PRO A C 1
ATOM 1269 O O . PRO A 1 160 ? -1.968 1.057 26.383 1.00 91.81 160 PRO A O 1
ATOM 1272 N N . GLU A 1 161 ? -3.724 0.240 25.238 1.00 93.31 161 GLU A N 1
ATOM 1273 C CA . GLU A 1 161 ? -4.224 1.465 24.647 1.00 93.31 161 GLU A CA 1
ATOM 1274 C C . GLU A 1 161 ? -5.414 1.972 25.460 1.00 93.31 161 GLU A C 1
ATOM 1276 O O . GLU A 1 161 ? -6.515 1.424 25.439 1.00 93.31 161 GLU A O 1
ATOM 1281 N N . ASP A 1 162 ? -5.189 3.035 26.229 1.00 85.94 162 ASP A N 1
ATOM 1282 C CA . ASP A 1 162 ? -6.217 3.542 27.134 1.00 85.94 162 ASP A CA 1
ATOM 1283 C C . ASP A 1 162 ? -7.464 4.036 26.354 1.00 85.94 162 ASP A C 1
ATOM 1285 O O . ASP A 1 162 ? -7.342 4.649 25.287 1.00 85.94 162 ASP A O 1
ATOM 1289 N N . PHE A 1 163 ? -8.652 3.809 26.932 1.00 89.31 163 PHE A N 1
ATOM 1290 C CA . PHE A 1 163 ? -9.995 4.186 26.447 1.00 89.31 163 PHE A CA 1
ATOM 1291 C C . PHE A 1 163 ? -10.547 3.442 25.216 1.00 89.31 163 PHE A C 1
ATOM 1293 O O . PHE A 1 163 ? -11.747 3.557 24.967 1.00 89.31 163 PHE A O 1
ATOM 1300 N N . THR A 1 164 ? -9.758 2.659 24.473 1.00 94.56 164 THR A N 1
ATOM 1301 C CA . THR A 1 164 ? -10.234 1.988 23.239 1.00 94.56 164 THR A CA 1
ATOM 1302 C C . THR A 1 164 ? -11.373 1.006 23.512 1.00 94.56 164 THR A C 1
ATOM 1304 O O . THR A 1 164 ? -12.406 1.068 22.849 1.00 94.56 164 THR A O 1
ATOM 1307 N N . MET A 1 165 ? -11.251 0.188 24.566 1.00 93.50 165 MET A N 1
ATOM 1308 C CA . MET A 1 165 ? -12.316 -0.714 25.026 1.00 93.50 165 MET A CA 1
ATOM 1309 C C . MET A 1 165 ? -13.618 0.032 25.326 1.00 93.50 165 MET A C 1
ATOM 1311 O O . MET A 1 165 ? -14.689 -0.399 24.904 1.00 93.50 165 MET A O 1
ATOM 1315 N N . PHE A 1 166 ? -13.542 1.144 26.061 1.00 89.44 166 PHE A N 1
ATOM 1316 C CA . PHE A 1 166 ? -14.728 1.934 26.379 1.00 89.44 166 PHE A CA 1
ATOM 1317 C C . PHE A 1 166 ? -15.382 2.497 25.123 1.00 89.44 166 PHE A C 1
ATOM 1319 O O . PHE A 1 166 ? -16.592 2.376 24.974 1.00 89.44 166 PHE A O 1
ATOM 1326 N N . ILE A 1 167 ? -14.588 3.082 24.224 1.00 94.62 167 ILE A N 1
ATOM 1327 C CA . ILE A 1 167 ? -15.083 3.659 22.973 1.00 94.62 167 ILE A CA 1
ATOM 1328 C C . ILE A 1 167 ? -15.775 2.574 22.138 1.00 94.62 167 ILE A C 1
ATOM 1330 O O . ILE A 1 167 ? -16.905 2.780 21.707 1.00 94.62 167 ILE A O 1
ATOM 1334 N N . ALA A 1 168 ? -15.151 1.402 21.978 1.00 96.50 168 ALA A N 1
ATOM 1335 C CA . ALA A 1 168 ? -15.727 0.275 21.248 1.00 96.50 168 ALA A CA 1
ATOM 1336 C C . ALA A 1 168 ? -17.057 -0.201 21.859 1.00 96.50 168 ALA A C 1
ATOM 1338 O O . ALA A 1 168 ? -18.049 -0.324 21.144 1.00 96.50 168 ALA A O 1
ATOM 1339 N N . ARG A 1 169 ? -17.106 -0.417 23.183 1.00 94.12 169 ARG A N 1
ATOM 1340 C CA . ARG A 1 169 ? -18.335 -0.835 23.886 1.00 94.12 169 ARG A CA 1
ATOM 1341 C C . ARG A 1 169 ? -19.434 0.225 23.793 1.00 94.12 169 ARG A C 1
ATOM 1343 O O . ARG A 1 169 ? -20.581 -0.116 23.530 1.00 94.12 169 ARG A O 1
ATOM 1350 N N . PHE A 1 170 ? -19.091 1.500 23.975 1.00 93.62 170 PHE A N 1
ATOM 1351 C CA . PHE A 1 170 ? -20.050 2.603 23.904 1.00 93.62 170 PHE A CA 1
ATOM 1352 C C . PHE A 1 170 ? -20.664 2.726 22.508 1.00 93.62 170 PHE A C 1
ATOM 1354 O O . PHE A 1 170 ? -21.882 2.789 22.383 1.00 93.62 170 PHE A O 1
ATOM 1361 N N . LEU A 1 171 ? -19.840 2.707 21.456 1.00 96.75 171 LEU A N 1
ATOM 1362 C CA . LEU A 1 171 ? -20.333 2.765 20.080 1.00 96.75 171 LEU A CA 1
ATOM 1363 C C . LEU A 1 171 ? -21.177 1.534 19.727 1.00 96.75 171 LEU A C 1
ATOM 1365 O O . LEU A 1 171 ? -22.228 1.690 19.112 1.00 96.75 171 LEU A O 1
ATOM 1369 N N . ALA A 1 172 ? -20.780 0.334 20.167 1.00 96.81 172 ALA A N 1
ATOM 1370 C CA . ALA A 1 172 ? -21.586 -0.873 19.989 1.00 96.81 172 ALA A CA 1
ATOM 1371 C C . ALA A 1 172 ? -22.968 -0.738 20.644 1.00 96.81 172 ALA A C 1
ATOM 1373 O O . ALA A 1 172 ? -23.968 -1.080 20.020 1.00 96.81 172 ALA A O 1
ATOM 1374 N N . ASN A 1 173 ? -23.032 -0.196 21.862 1.00 94.38 173 ASN A N 1
ATOM 1375 C CA . ASN A 1 173 ? -24.290 0.034 22.564 1.00 94.38 173 ASN A CA 1
ATOM 1376 C C . ASN A 1 173 ? -25.187 1.054 21.863 1.00 94.38 173 ASN A C 1
ATOM 1378 O O . ASN A 1 173 ? -26.347 0.769 21.595 1.00 94.38 173 ASN A O 1
ATOM 1382 N N . GLU A 1 174 ? -24.646 2.221 21.513 1.00 95.38 174 GLU A N 1
ATOM 1383 C CA . GLU A 1 174 ? -25.419 3.268 20.836 1.00 95.38 174 GLU A CA 1
ATOM 1384 C C . GLU A 1 174 ? -25.909 2.846 19.444 1.00 95.38 174 GLU A C 1
ATOM 1386 O O . GLU A 1 174 ? -26.849 3.440 18.910 1.00 95.38 174 GLU A O 1
ATOM 1391 N N . MET A 1 175 ? -25.270 1.843 18.837 1.00 97.19 175 MET A N 1
ATOM 1392 C CA . MET A 1 175 ? -25.588 1.345 17.502 1.00 97.19 175 MET A CA 1
ATOM 1393 C C . MET A 1 175 ? -26.331 0.008 17.483 1.00 97.19 175 MET A C 1
ATOM 1395 O O . MET A 1 175 ? -26.470 -0.550 16.398 1.00 97.19 175 MET A O 1
ATOM 1399 N N . ASP A 1 176 ? -26.797 -0.498 18.631 1.00 96.62 176 ASP A N 1
ATOM 1400 C CA . ASP A 1 176 ? -27.469 -1.805 18.736 1.00 96.62 176 ASP A CA 1
ATOM 1401 C C . ASP A 1 176 ? -26.633 -2.939 18.099 1.00 96.62 176 ASP A C 1
ATOM 1403 O O . ASP A 1 176 ? -27.132 -3.804 17.379 1.00 96.62 176 ASP A O 1
ATOM 1407 N N . GLY A 1 177 ? -25.312 -2.875 18.292 1.00 97.50 177 GLY A N 1
ATOM 1408 C CA . GLY A 1 177 ? -24.314 -3.724 17.649 1.00 97.50 177 GLY A CA 1
ATOM 1409 C C . GLY A 1 177 ? -23.691 -4.764 18.579 1.00 97.50 177 GLY A C 1
ATOM 1410 O O . GLY A 1 177 ? -24.278 -5.207 19.569 1.00 97.50 177 GLY A O 1
ATOM 1411 N N . HIS A 1 178 ? -22.464 -5.167 18.248 1.00 98.25 178 HIS A N 1
ATOM 1412 C CA . HIS A 1 178 ? -21.680 -6.138 19.021 1.00 98.25 178 HIS A CA 1
ATOM 1413 C C . HIS A 1 178 ? -20.357 -5.521 19.459 1.00 98.25 178 HIS A C 1
ATOM 1415 O O . HIS A 1 178 ? -19.751 -4.771 18.697 1.00 98.25 178 HIS A O 1
ATOM 1421 N N . SER A 1 179 ? -19.873 -5.881 20.645 1.00 97.75 179 SER A N 1
ATOM 1422 C CA . SER A 1 179 ? -18.494 -5.617 21.066 1.00 97.75 179 SER A CA 1
ATOM 1423 C C . SER A 1 179 ? -17.746 -6.931 21.290 1.00 97.75 179 SER A C 1
ATOM 1425 O O . SER A 1 179 ? -18.329 -7.917 21.745 1.00 97.75 179 SER A O 1
ATOM 1427 N N . ILE A 1 180 ? -16.447 -6.957 20.985 1.00 97.56 180 ILE A N 1
ATOM 1428 C CA . ILE A 1 180 ? -15.532 -7.994 21.479 1.00 97.56 180 ILE A CA 1
ATOM 1429 C C . ILE A 1 180 ? -14.327 -7.315 22.126 1.00 97.56 180 ILE A C 1
ATOM 1431 O O . ILE A 1 180 ? -13.552 -6.617 21.465 1.00 97.56 180 ILE A O 1
ATOM 1435 N N . THR A 1 181 ? -14.174 -7.518 23.432 1.00 95.88 181 THR A N 1
ATOM 1436 C CA . THR A 1 181 ? -13.110 -6.920 24.250 1.00 95.88 181 THR A CA 1
ATOM 1437 C C . THR A 1 181 ? -12.580 -7.928 25.263 1.00 95.88 181 THR A C 1
ATOM 1439 O O . THR A 1 181 ? -13.128 -9.016 25.421 1.00 95.88 181 THR A O 1
ATOM 1442 N N . TRP A 1 182 ? -11.514 -7.596 25.988 1.00 93.44 182 TRP A N 1
ATOM 1443 C CA . TRP A 1 182 ? -11.091 -8.427 27.115 1.00 93.44 182 TRP A CA 1
ATOM 1444 C C . TRP A 1 182 ? -12.053 -8.313 28.302 1.00 93.44 182 TRP A C 1
ATOM 1446 O O . TRP A 1 182 ? -12.648 -7.261 28.543 1.00 93.44 182 TRP A O 1
ATOM 1456 N N . GLY A 1 183 ? -12.196 -9.408 29.053 1.00 88.12 183 GLY A N 1
ATOM 1457 C CA . GLY A 1 183 ? -12.985 -9.445 30.283 1.00 88.12 183 GLY A CA 1
ATOM 1458 C C . GLY A 1 183 ? -12.302 -8.729 31.452 1.00 88.12 183 GLY A C 1
ATOM 1459 O O . GLY A 1 183 ? -11.090 -8.483 31.456 1.00 88.12 183 GLY A O 1
ATOM 1460 N N . ARG A 1 184 ? -13.079 -8.427 32.499 1.00 82.56 184 ARG A N 1
ATOM 1461 C CA . ARG A 1 184 ? -12.589 -7.731 33.703 1.00 82.56 184 ARG A CA 1
ATOM 1462 C C . ARG A 1 184 ? -11.423 -8.468 34.364 1.00 82.56 184 ARG A C 1
ATOM 1464 O O . ARG A 1 184 ? -10.477 -7.826 34.816 1.00 82.56 184 ARG A O 1
ATOM 1471 N N . ALA A 1 185 ? -11.476 -9.797 34.419 1.00 83.38 185 ALA A N 1
ATOM 1472 C CA . ALA A 1 185 ? -10.445 -10.597 35.067 1.00 83.38 185 ALA A CA 1
ATOM 1473 C C . ALA A 1 185 ? -9.094 -10.497 34.328 1.00 83.38 185 ALA A C 1
ATOM 1475 O O . ALA A 1 185 ? -8.052 -10.327 34.968 1.00 83.38 185 ALA A O 1
ATOM 1476 N N . ALA A 1 186 ? -9.113 -10.488 32.989 1.00 88.69 186 ALA A N 1
ATOM 1477 C CA . ALA A 1 186 ? -7.919 -10.279 32.171 1.00 88.69 186 ALA A CA 1
ATOM 1478 C C . ALA A 1 186 ? -7.303 -8.891 32.405 1.00 88.69 186 ALA A C 1
ATOM 1480 O O . ALA A 1 186 ? -6.090 -8.769 32.557 1.00 88.69 186 ALA A O 1
ATOM 1481 N N . HIS A 1 187 ? -8.137 -7.856 32.530 1.00 85.38 187 HIS A N 1
ATOM 1482 C CA . HIS A 1 187 ? -7.693 -6.501 32.853 1.00 85.38 187 HIS A CA 1
ATOM 1483 C C . HIS A 1 187 ? -7.048 -6.378 34.231 1.00 85.38 187 HIS A C 1
ATOM 1485 O O . HIS A 1 187 ? -5.957 -5.824 34.347 1.00 85.38 187 HIS A O 1
ATOM 1491 N N . VAL A 1 188 ? -7.696 -6.910 35.272 1.00 81.94 188 VAL A N 1
ATOM 1492 C CA . VAL A 1 188 ? -7.155 -6.897 36.641 1.00 81.94 188 VAL A CA 1
ATOM 1493 C C . VAL A 1 188 ? -5.794 -7.588 36.679 1.00 81.94 188 VAL A C 1
ATOM 1495 O O . VAL A 1 188 ? -4.857 -7.085 37.301 1.00 81.94 188 VAL A O 1
ATOM 1498 N N . ARG A 1 189 ? -5.663 -8.714 35.971 1.00 84.88 189 ARG A N 1
ATOM 1499 C CA . ARG A 1 189 ? -4.404 -9.447 35.887 1.00 84.88 189 ARG A CA 1
ATOM 1500 C C . ARG A 1 189 ? -3.337 -8.693 35.095 1.00 84.88 189 ARG A C 1
ATOM 1502 O O . ARG A 1 189 ? -2.234 -8.535 35.607 1.00 84.88 189 ARG A O 1
ATOM 1509 N N . ALA A 1 190 ? -3.664 -8.165 33.916 1.00 86.44 190 ALA A N 1
ATOM 1510 C CA . ALA A 1 190 ? -2.755 -7.330 33.128 1.00 86.44 190 ALA A CA 1
ATOM 1511 C C . ALA A 1 190 ? -2.257 -6.115 33.923 1.00 86.44 190 ALA A C 1
ATOM 1513 O O . ALA A 1 190 ? -1.081 -5.758 33.865 1.00 86.44 190 ALA A O 1
ATOM 1514 N N . ASP A 1 191 ? -3.144 -5.471 34.686 1.00 80.06 191 ASP A N 1
ATOM 1515 C CA . ASP A 1 191 ? -2.788 -4.316 35.504 1.00 80.06 191 ASP A CA 1
ATOM 1516 C C . ASP A 1 191 ? -1.886 -4.699 36.688 1.00 80.06 191 ASP A C 1
ATOM 1518 O O . ASP A 1 191 ? -0.995 -3.921 37.044 1.00 80.06 191 ASP A O 1
ATOM 1522 N N . LYS A 1 192 ? -2.059 -5.902 37.248 1.00 82.62 192 LYS A N 1
ATOM 1523 C CA . LYS A 1 192 ? -1.178 -6.454 38.283 1.00 82.62 192 LYS A CA 1
ATOM 1524 C C . LYS A 1 192 ? 0.198 -6.845 37.731 1.00 82.62 192 LYS A C 1
ATOM 1526 O O . LYS A 1 192 ? 1.199 -6.499 38.346 1.00 82.62 192 LYS A O 1
ATOM 1531 N N . GLU A 1 193 ? 0.250 -7.547 36.599 1.00 85.38 193 GLU A N 1
ATOM 1532 C CA . GLU A 1 193 ? 1.488 -8.136 36.057 1.00 85.38 193 GLU A CA 1
ATOM 1533 C C . GLU A 1 193 ? 2.302 -7.165 35.187 1.00 85.38 193 GLU A C 1
ATOM 1535 O O . GLU A 1 193 ? 3.523 -7.253 35.155 1.00 85.38 193 GLU A O 1
ATOM 1540 N N . GLN A 1 194 ? 1.658 -6.189 34.537 1.00 84.31 194 GLN A N 1
ATOM 1541 C CA . GLN A 1 194 ? 2.311 -5.188 33.674 1.00 84.31 194 GLN A CA 1
ATOM 1542 C C . GLN A 1 194 ? 3.119 -5.756 32.491 1.00 84.31 194 GLN A C 1
ATOM 1544 O O . GLN A 1 194 ? 3.983 -5.065 31.950 1.00 84.31 194 GLN A O 1
ATOM 1549 N N . CYS A 1 195 ? 2.804 -6.972 32.058 1.00 87.50 195 CYS A N 1
ATOM 1550 C CA . CYS A 1 195 ? 3.354 -7.635 30.879 1.00 87.50 195 CYS A CA 1
ATOM 1551 C C . CYS A 1 195 ? 2.284 -8.524 30.234 1.00 87.50 195 CYS A C 1
ATOM 1553 O O . CYS A 1 195 ? 1.197 -8.714 30.800 1.00 87.50 195 CYS A O 1
ATOM 1555 N N . ALA A 1 196 ? 2.566 -9.045 29.039 1.00 88.56 196 ALA A N 1
ATOM 1556 C CA . ALA A 1 196 ? 1.714 -10.059 28.443 1.00 88.56 196 ALA A CA 1
ATOM 1557 C C . ALA A 1 196 ? 1.744 -11.317 29.317 1.00 88.56 196 ALA A C 1
ATOM 1559 O O . ALA A 1 196 ? 2.803 -11.876 29.599 1.00 88.56 196 ALA A O 1
ATOM 1560 N N . PHE A 1 197 ? 0.572 -11.778 29.747 1.00 85.44 197 PHE A N 1
ATOM 1561 C CA . PHE A 1 197 ? 0.468 -12.921 30.647 1.00 85.44 197 PHE A CA 1
ATOM 1562 C C . PHE A 1 197 ? -0.159 -14.130 29.958 1.00 85.44 197 PHE A C 1
ATOM 1564 O O . PHE A 1 197 ? -0.918 -14.011 28.997 1.00 85.44 197 PHE A O 1
ATOM 1571 N N . GLY A 1 198 ? 0.143 -15.326 30.470 1.00 77.62 198 GLY A N 1
ATOM 1572 C CA . GLY A 1 198 ? -0.569 -16.557 30.110 1.00 77.62 198 GLY A CA 1
ATOM 1573 C C . GLY A 1 198 ? -0.487 -16.966 28.633 1.00 77.62 198 GLY A C 1
ATOM 1574 O O . GLY A 1 198 ? -1.333 -17.744 28.181 1.00 77.62 198 GLY A O 1
ATOM 1575 N N . GLY A 1 199 ? 0.498 -16.453 27.888 1.00 81.69 199 GLY A N 1
ATOM 1576 C CA . GLY A 1 199 ? 0.625 -16.678 26.448 1.00 81.69 199 GLY A CA 1
ATOM 1577 C C . GLY A 1 199 ? -0.464 -15.982 25.629 1.00 81.69 199 GLY A C 1
ATOM 1578 O O . GLY A 1 199 ? -0.802 -16.461 24.549 1.00 81.69 199 GLY A O 1
ATOM 1579 N N . LEU A 1 200 ? -1.053 -14.894 26.140 1.00 91.12 200 LEU A N 1
ATOM 1580 C CA . LEU A 1 200 ? -2.017 -14.095 25.393 1.00 91.12 200 LEU A CA 1
ATOM 1581 C C . LEU A 1 200 ? -1.345 -13.428 24.194 1.00 91.12 200 LEU A C 1
ATOM 1583 O O . LEU A 1 200 ? -0.470 -12.574 24.328 1.00 91.12 200 LEU A O 1
ATOM 1587 N N . ARG A 1 201 ? -1.771 -13.859 23.012 1.00 95.19 201 ARG A N 1
ATOM 1588 C CA . ARG A 1 201 ? -1.235 -13.430 21.723 1.00 95.19 201 ARG A CA 1
ATOM 1589 C C . ARG A 1 201 ? -1.944 -12.182 21.241 1.00 95.19 201 ARG A C 1
ATOM 1591 O O . ARG A 1 201 ? -3.167 -12.095 21.354 1.00 95.19 201 ARG A O 1
ATOM 1598 N N . ASP A 1 202 ? -1.189 -11.270 20.643 1.00 97.44 202 ASP A N 1
ATOM 1599 C CA . ASP A 1 202 ? -1.770 -10.136 19.939 1.00 97.44 202 ASP A CA 1
ATOM 1600 C C . ASP A 1 202 ? -2.557 -10.627 18.708 1.00 97.44 202 ASP A C 1
ATOM 1602 O O . ASP A 1 202 ? -1.951 -11.172 17.777 1.00 97.44 202 ASP A O 1
ATOM 1606 N N . PRO A 1 203 ? -3.891 -10.437 18.655 1.00 96.94 203 PRO A N 1
ATOM 1607 C CA . PRO A 1 203 ? -4.688 -10.876 17.519 1.00 96.94 203 PRO A CA 1
ATOM 1608 C C . PRO A 1 203 ? -4.405 -10.084 16.235 1.00 96.94 203 PRO A C 1
ATOM 1610 O O . PRO A 1 203 ? -4.812 -10.515 15.159 1.00 96.94 203 PRO A O 1
ATOM 1613 N N . ASN A 1 204 ? -3.683 -8.962 16.332 1.00 97.12 204 ASN A N 1
ATOM 1614 C CA . ASN A 1 204 ? -3.175 -8.206 15.194 1.00 97.12 204 ASN A CA 1
ATOM 1615 C C . ASN A 1 204 ? -1.786 -8.657 14.712 1.00 97.12 204 ASN A C 1
ATOM 1617 O O . ASN A 1 204 ? -1.210 -8.037 13.816 1.00 97.12 204 ASN A O 1
ATOM 1621 N N . PHE A 1 205 ? -1.235 -9.718 15.303 1.00 96.50 205 PHE A N 1
ATOM 1622 C CA . PHE A 1 205 ? 0.112 -10.204 15.014 1.00 96.50 205 PHE A CA 1
ATOM 1623 C C . PHE A 1 205 ? 0.172 -11.709 14.719 1.00 96.50 205 PHE A C 1
ATOM 1625 O O . PHE A 1 205 ? 1.257 -12.298 14.676 1.00 96.50 205 PHE A O 1
ATOM 1632 N N . LEU A 1 206 ? -0.992 -12.324 14.496 1.00 95.75 206 LEU A N 1
ATOM 1633 C CA . LEU A 1 206 ? -1.138 -13.760 14.297 1.00 95.75 206 LEU A CA 1
ATOM 1634 C C . LEU A 1 206 ? -0.651 -14.175 12.913 1.00 95.75 206 LEU A C 1
ATOM 1636 O O . LEU A 1 206 ? -1.013 -13.560 11.917 1.00 95.75 206 LEU A O 1
ATOM 1640 N N . SER A 1 207 ? 0.101 -15.262 12.812 1.00 95.38 207 SER A N 1
ATOM 1641 C CA . SER A 1 207 ? 0.341 -15.941 11.545 1.00 95.38 207 SER A CA 1
ATOM 1642 C C . SER A 1 207 ? -0.970 -16.400 10.894 1.00 95.38 207 SER A C 1
ATOM 1644 O O . SER A 1 207 ? -1.943 -16.761 11.561 1.00 95.38 207 SER A O 1
ATOM 1646 N N . VAL A 1 208 ? -0.983 -16.479 9.562 1.00 90.69 208 VAL A N 1
ATOM 1647 C CA . VAL A 1 208 ? -2.151 -16.967 8.799 1.00 90.69 208 VAL A CA 1
ATOM 1648 C C . VAL A 1 208 ? -2.601 -18.363 9.259 1.00 90.69 208 VAL A C 1
ATOM 1650 O O . VAL A 1 208 ? -3.788 -18.678 9.222 1.00 90.69 208 VAL A O 1
ATOM 1653 N N . ARG A 1 209 ? -1.662 -19.206 9.713 1.00 91.88 209 ARG A N 1
ATOM 1654 C CA . ARG A 1 209 ? -1.949 -20.566 10.195 1.00 91.88 209 ARG A CA 1
ATOM 1655 C C . ARG A 1 209 ? -2.551 -20.584 11.596 1.00 91.88 209 ARG A C 1
ATOM 1657 O O . ARG A 1 209 ? -3.414 -21.415 11.857 1.00 91.88 209 ARG A O 1
ATOM 1664 N N . GLU A 1 210 ? -2.099 -19.705 12.490 1.00 94.38 210 GLU A N 1
ATOM 1665 C CA . GLU A 1 210 ? -2.592 -19.688 13.872 1.00 94.38 210 GLU A CA 1
ATOM 1666 C C . GLU A 1 210 ? -3.947 -18.979 13.992 1.00 94.38 210 GLU A C 1
ATOM 1668 O O . GLU A 1 210 ? -4.748 -19.353 14.852 1.00 94.38 210 GLU A O 1
ATOM 1673 N N . ALA A 1 211 ? -4.232 -18.009 13.110 1.00 94.12 211 ALA A N 1
ATOM 1674 C CA . ALA A 1 211 ? -5.418 -17.159 13.194 1.00 94.12 211 ALA A CA 1
ATOM 1675 C C . ALA A 1 211 ? -6.738 -17.939 13.387 1.00 94.12 211 ALA A C 1
ATOM 1677 O O . ALA A 1 211 ? -7.437 -17.646 14.356 1.00 94.12 211 ALA A O 1
ATOM 1678 N N . PRO A 1 212 ? -7.071 -18.995 12.613 1.00 92.50 212 PRO A N 1
ATOM 1679 C CA . PRO A 1 212 ? -8.328 -19.734 12.802 1.00 92.50 212 PRO A CA 1
ATOM 1680 C C . PRO A 1 212 ? -8.464 -20.434 14.165 1.00 92.50 212 PRO A C 1
ATOM 1682 O O . PRO A 1 212 ? -9.568 -20.752 14.604 1.00 92.50 212 PRO A O 1
ATOM 1685 N N . SER A 1 213 ? -7.342 -20.716 14.831 1.00 93.19 213 SER A N 1
ATOM 1686 C CA . SER A 1 213 ? -7.309 -21.437 16.108 1.00 93.19 213 SER A CA 1
ATOM 1687 C C . SER A 1 213 ? -7.297 -20.516 17.333 1.00 93.19 213 SER A C 1
ATOM 1689 O O . SER A 1 213 ? -7.624 -20.969 18.436 1.00 93.19 213 SER A O 1
ATOM 1691 N N . ASN A 1 214 ? -6.959 -19.239 17.140 1.00 95.12 214 ASN A N 1
ATOM 1692 C CA . ASN A 1 214 ? -6.830 -18.251 18.202 1.00 95.12 214 ASN A CA 1
ATOM 1693 C C . ASN A 1 214 ? -8.212 -17.835 18.769 1.00 95.12 214 ASN A C 1
ATOM 1695 O O . ASN A 1 214 ? -9.182 -17.747 18.008 1.00 95.12 214 ASN A O 1
ATOM 1699 N N . PRO A 1 215 ? -8.328 -17.568 20.089 1.00 95.31 215 PRO A N 1
ATOM 1700 C CA . PRO A 1 215 ? -9.586 -17.165 20.728 1.00 95.31 215 PRO A CA 1
ATOM 1701 C C . PRO A 1 215 ? -10.304 -15.979 20.075 1.00 95.31 215 PRO A C 1
ATOM 1703 O O . PRO A 1 215 ? -11.534 -15.964 20.016 1.00 95.31 215 PRO A O 1
ATOM 1706 N N . TRP A 1 216 ? -9.562 -15.000 19.555 1.00 96.75 216 TRP A N 1
ATOM 1707 C CA . TRP A 1 216 ? -10.141 -13.793 18.969 1.00 96.75 216 TRP A CA 1
ATOM 1708 C C . TRP A 1 216 ? -10.860 -14.053 17.644 1.00 96.75 216 TRP A C 1
ATOM 1710 O O . TRP A 1 216 ? -12.066 -13.810 17.591 1.00 96.75 216 TRP A O 1
ATOM 1720 N N . PRO A 1 217 ? -10.216 -14.608 16.596 1.00 96.38 217 PRO A N 1
ATOM 1721 C CA . PRO A 1 217 ? -10.928 -15.001 15.384 1.00 96.38 217 PRO A CA 1
ATOM 1722 C C . PRO A 1 217 ? -12.039 -16.025 15.623 1.00 96.38 217 PRO A C 1
ATOM 1724 O O . PRO A 1 217 ? -13.068 -15.952 14.959 1.00 96.38 217 PRO A O 1
ATOM 1727 N N . LYS A 1 218 ? -11.900 -16.935 16.597 1.00 96.50 218 LYS A N 1
ATOM 1728 C CA . LYS A 1 218 ? -13.011 -17.823 16.982 1.00 96.50 218 LYS A CA 1
ATOM 1729 C C . LYS A 1 218 ? -14.229 -17.030 17.452 1.00 96.50 218 LYS A C 1
ATOM 1731 O O . LYS A 1 218 ? -15.315 -17.234 16.924 1.00 96.50 218 LYS A O 1
ATOM 1736 N N . THR A 1 219 ? -14.023 -16.080 18.361 1.00 97.12 219 THR A N 1
ATOM 1737 C CA . THR A 1 219 ? -15.093 -15.223 18.897 1.00 97.12 219 THR A CA 1
ATOM 1738 C C . THR A 1 219 ? -15.671 -14.296 17.822 1.00 97.12 219 THR A C 1
ATOM 1740 O O . THR A 1 219 ? -16.883 -14.094 17.772 1.00 97.12 219 THR A O 1
ATOM 1743 N N . LEU A 1 220 ? -14.841 -13.797 16.894 1.00 97.19 220 LEU A N 1
ATOM 1744 C CA . LEU A 1 220 ? -15.307 -13.086 15.694 1.00 97.19 220 LEU A CA 1
ATOM 1745 C C . LEU A 1 220 ? -16.278 -13.939 14.865 1.00 97.19 220 LEU A C 1
ATOM 1747 O O . LEU A 1 220 ? -17.275 -13.417 14.366 1.00 97.19 220 LEU A O 1
ATOM 1751 N N . GLY A 1 221 ? -15.992 -15.235 14.719 1.00 96.50 221 GLY A N 1
ATOM 1752 C CA . GLY A 1 221 ? -16.821 -16.180 13.970 1.00 96.50 221 GLY A CA 1
ATOM 1753 C C . GLY A 1 221 ? -18.173 -16.485 14.616 1.00 96.50 221 GLY A C 1
ATOM 1754 O O . GLY A 1 221 ? -19.076 -16.956 13.928 1.00 96.50 221 GLY A O 1
ATOM 1755 N N . GLU A 1 222 ? -18.336 -16.192 15.907 1.00 97.06 222 GLU A N 1
ATOM 1756 C CA . GLU A 1 222 ? -19.619 -16.318 16.603 1.00 97.06 222 GLU A CA 1
ATOM 1757 C C . GLU A 1 222 ? -20.561 -15.140 16.301 1.00 97.06 222 GLU A C 1
ATOM 1759 O O . GLU A 1 222 ? -21.765 -15.239 16.541 1.00 97.06 222 GLU A O 1
ATOM 1764 N N . VAL A 1 223 ? -20.040 -14.007 15.814 1.00 97.19 223 VAL A N 1
ATOM 1765 C CA . VAL A 1 223 ? -20.857 -12.842 15.441 1.00 97.19 223 VAL A CA 1
ATOM 1766 C C . VAL A 1 223 ? -21.655 -13.173 14.172 1.00 97.19 223 VAL A C 1
ATOM 1768 O O . VAL A 1 223 ? -21.049 -13.641 13.202 1.00 97.19 223 VAL A O 1
ATOM 1771 N N . PRO A 1 224 ? -22.976 -12.896 14.127 1.00 97.56 224 PRO A N 1
ATOM 1772 C CA . PRO A 1 224 ? -23.811 -13.208 12.968 1.00 97.56 224 PRO A CA 1
ATOM 1773 C C . PRO A 1 224 ? -23.217 -12.698 11.646 1.00 97.56 224 PRO A C 1
ATOM 1775 O O . PRO A 1 224 ? -22.587 -11.635 11.583 1.00 97.56 224 PRO A O 1
ATOM 1778 N N . ARG A 1 225 ? -23.405 -13.465 10.566 1.00 94.62 225 ARG A N 1
ATOM 1779 C CA . ARG A 1 225 ? -22.854 -13.145 9.232 1.00 94.62 225 ARG A CA 1
ATOM 1780 C C . ARG A 1 225 ? -23.556 -11.957 8.572 1.00 94.62 225 ARG A C 1
ATOM 1782 O O . ARG A 1 225 ? -23.047 -11.396 7.597 1.00 94.62 225 ARG A O 1
ATOM 1789 N N . GLU A 1 226 ? -24.724 -11.603 9.085 1.00 95.50 226 GLU A N 1
ATOM 1790 C CA . GLU A 1 226 ? -25.533 -10.441 8.737 1.00 95.50 226 GLU A CA 1
ATOM 1791 C C . GLU A 1 226 ? -24.871 -9.147 9.228 1.00 95.50 226 GLU A C 1
ATOM 1793 O O . GLU A 1 226 ? -25.041 -8.101 8.611 1.00 95.50 226 GLU A O 1
ATOM 1798 N N . VAL A 1 227 ? -24.037 -9.222 10.273 1.00 96.75 227 VAL A N 1
ATOM 1799 C CA . VAL A 1 227 ? -23.204 -8.100 10.719 1.00 96.75 227 VAL A CA 1
ATOM 1800 C C . VAL A 1 227 ? -22.018 -7.959 9.766 1.00 96.75 227 VAL A C 1
ATOM 1802 O O . VAL A 1 227 ? -21.005 -8.663 9.884 1.00 96.75 227 VAL A O 1
ATOM 1805 N N . LYS A 1 228 ? -22.170 -7.061 8.790 1.00 97.19 228 LYS A N 1
ATOM 1806 C CA . LYS A 1 228 ? -21.195 -6.830 7.714 1.00 97.19 228 LYS A CA 1
ATOM 1807 C C . LYS A 1 228 ? -20.058 -5.911 8.116 1.00 97.19 228 LYS A C 1
ATOM 1809 O O . LYS A 1 228 ? -18.908 -6.221 7.826 1.00 97.19 228 LYS A O 1
ATOM 1814 N N . LEU A 1 229 ? -20.365 -4.793 8.761 1.00 98.38 229 LEU A N 1
ATOM 1815 C CA . LEU A 1 229 ? -19.387 -3.765 9.095 1.00 98.38 229 LEU A CA 1
ATOM 1816 C C . LEU A 1 229 ? -18.679 -4.095 10.409 1.00 98.38 229 LEU A C 1
ATOM 1818 O O . LEU A 1 229 ? -19.305 -4.507 11.388 1.00 98.38 229 LEU A O 1
ATOM 1822 N N . HIS A 1 230 ? -17.361 -3.931 10.402 1.00 98.62 230 HIS A N 1
ATOM 1823 C CA . HIS A 1 230 ? -16.500 -4.195 11.543 1.00 98.62 230 HIS A CA 1
ATOM 1824 C C . HIS A 1 230 ? -15.540 -3.022 11.753 1.00 98.62 230 HIS A C 1
ATOM 1826 O O . HIS A 1 230 ? -14.784 -2.683 10.849 1.00 98.62 230 HIS A O 1
ATOM 1832 N N . PHE A 1 231 ? -15.550 -2.435 12.945 1.00 98.62 231 PHE A N 1
ATOM 1833 C CA . PHE A 1 231 ? -14.600 -1.419 13.381 1.00 98.62 231 PHE A CA 1
ATOM 1834 C C . PHE A 1 231 ? -13.652 -2.005 14.426 1.00 98.62 231 PHE A C 1
ATOM 1836 O O . PHE A 1 231 ? -14.086 -2.382 15.511 1.00 98.62 231 PHE A O 1
ATOM 1843 N N . ASP A 1 232 ? -12.361 -2.039 14.125 1.00 98.69 232 ASP A N 1
ATOM 1844 C CA . ASP A 1 232 ? -11.324 -2.381 15.096 1.00 98.69 232 ASP A CA 1
ATOM 1845 C C . ASP A 1 232 ? -10.724 -1.084 15.650 1.00 98.69 232 ASP A C 1
ATOM 1847 O O . ASP A 1 232 ? -10.132 -0.299 14.908 1.00 98.69 232 ASP A O 1
ATOM 1851 N N . VAL A 1 233 ? -10.960 -0.813 16.932 1.00 98.44 233 VAL A N 1
ATOM 1852 C CA . VAL A 1 233 ? -10.652 0.456 17.599 1.00 98.44 233 VAL A CA 1
ATOM 1853 C C . VAL A 1 233 ? -9.302 0.362 18.296 1.00 98.44 233 VAL A C 1
ATOM 1855 O O . VAL A 1 233 ? -9.138 -0.392 19.257 1.00 98.44 233 VAL A O 1
ATOM 1858 N N . HIS A 1 234 ? -8.382 1.210 17.849 1.00 98.31 234 HIS A N 1
ATOM 1859 C CA . HIS A 1 234 ? -7.005 1.306 18.310 1.00 98.31 234 HIS A CA 1
ATOM 1860 C C . HIS A 1 234 ? -6.658 2.705 18.801 1.00 98.31 234 HIS A C 1
ATOM 1862 O O . HIS A 1 234 ? -7.394 3.690 18.636 1.00 98.31 234 HIS A O 1
ATOM 1868 N N . GLY A 1 235 ? -5.516 2.784 19.464 1.00 96.00 235 GLY A N 1
ATOM 1869 C CA . GLY A 1 235 ? -5.015 3.987 20.070 1.00 96.00 235 GLY A CA 1
ATOM 1870 C C . GLY A 1 235 ? -3.591 4.316 19.665 1.00 96.00 235 GLY A C 1
ATOM 1871 O O . GLY A 1 235 ? -2.649 3.752 20.205 1.00 96.00 235 GLY A O 1
ATOM 1872 N N . LYS A 1 236 ? -3.414 5.394 18.903 1.00 94.88 236 LYS A N 1
ATOM 1873 C CA . LYS A 1 236 ? -2.087 5.939 18.595 1.00 94.88 236 LYS A CA 1
ATOM 1874 C C . LYS A 1 236 ? -1.613 7.018 19.573 1.00 94.88 236 LYS A C 1
ATOM 1876 O O . LYS A 1 236 ? -2.394 7.578 20.355 1.00 94.88 236 LYS A O 1
ATOM 1881 N N . GLY A 1 237 ? -0.309 7.292 19.549 1.00 90.06 237 GLY A N 1
ATOM 1882 C CA . GLY A 1 237 ? 0.286 8.440 20.237 1.00 90.06 237 GLY A CA 1
ATOM 1883 C C . GLY A 1 237 ? -0.074 9.755 19.542 1.00 90.06 237 GLY A C 1
ATOM 1884 O O . GLY A 1 237 ? -0.317 9.774 18.342 1.00 90.06 237 GLY A O 1
ATOM 1885 N N . ASP A 1 238 ? -0.104 10.859 20.290 1.00 90.06 238 ASP A N 1
ATOM 1886 C CA . ASP A 1 238 ? -0.274 12.186 19.692 1.00 90.06 238 ASP A CA 1
ATOM 1887 C C . ASP A 1 238 ? 1.088 12.683 19.174 1.00 90.06 238 ASP A C 1
ATOM 1889 O O . ASP A 1 238 ? 2.008 12.873 19.976 1.00 90.06 238 ASP A O 1
ATOM 1893 N N . ARG A 1 239 ? 1.227 12.915 17.864 1.00 88.12 239 ARG A N 1
ATOM 1894 C CA . ARG A 1 239 ? 2.395 13.593 17.276 1.00 88.12 239 ARG A CA 1
ATOM 1895 C C . ARG A 1 239 ? 2.008 14.959 16.721 1.00 88.12 239 ARG A C 1
ATOM 1897 O O . ARG A 1 239 ? 0.863 15.179 16.322 1.00 88.12 239 ARG A O 1
ATOM 1904 N N . ASP A 1 240 ? 2.966 15.879 16.689 1.00 84.06 240 ASP A N 1
ATOM 1905 C CA . ASP A 1 240 ? 2.749 17.196 16.096 1.00 84.06 240 ASP A CA 1
ATOM 1906 C C . ASP A 1 240 ? 2.470 17.044 14.591 1.00 84.06 240 ASP A C 1
ATOM 1908 O O . ASP A 1 240 ? 3.230 16.395 13.874 1.00 84.06 240 ASP A O 1
ATOM 1912 N N . ASN A 1 241 ? 1.393 17.675 14.114 1.00 82.88 241 ASN A N 1
ATOM 1913 C CA . ASN A 1 241 ? 0.920 17.658 12.720 1.00 82.88 241 ASN A CA 1
ATOM 1914 C C . ASN A 1 241 ? 0.299 16.343 12.210 1.00 82.88 241 ASN A C 1
ATOM 1916 O O . ASN A 1 241 ? 0.009 16.251 11.019 1.00 82.88 241 ASN A O 1
ATOM 1920 N N . GLU A 1 242 ? 0.056 15.347 13.064 1.00 86.00 242 GLU A N 1
AT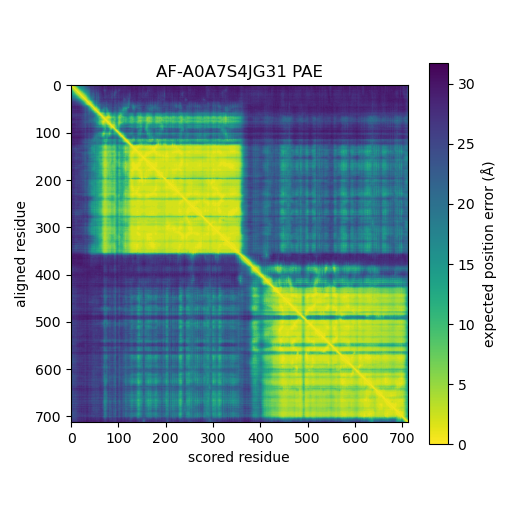OM 1921 C CA . GLU A 1 242 ? -0.729 14.171 12.667 1.00 86.00 242 GLU A CA 1
ATOM 1922 C C . GLU A 1 242 ? -2.233 14.403 12.856 1.00 86.00 242 GLU A C 1
ATOM 1924 O O . GLU A 1 242 ? -2.666 15.111 13.772 1.00 86.00 242 GLU A O 1
ATOM 1929 N N . CYS A 1 243 ? -3.046 13.777 11.999 1.00 91.62 243 CYS A N 1
ATOM 1930 C CA . CYS A 1 243 ? -4.494 13.780 12.172 1.00 91.62 243 CYS A CA 1
ATOM 1931 C C . CYS A 1 243 ? -4.865 13.067 13.484 1.00 91.62 243 CYS A C 1
ATOM 1933 O O . CYS A 1 243 ? -4.321 12.003 13.778 1.00 91.62 243 CYS A O 1
ATOM 1935 N N . PRO A 1 244 ? -5.794 13.606 14.287 1.00 94.88 244 PRO A N 1
ATOM 1936 C CA . PRO A 1 244 ? -6.258 12.952 15.510 1.00 94.88 244 PRO A CA 1
ATOM 1937 C C . PRO A 1 244 ? -6.938 11.595 15.302 1.00 94.88 244 PRO A C 1
ATOM 1939 O O . PRO A 1 244 ? -7.085 10.858 16.274 1.00 94.88 244 PRO A O 1
ATOM 1942 N N . ILE A 1 245 ? -7.385 11.274 14.087 1.00 97.12 245 ILE A N 1
ATOM 1943 C CA . ILE A 1 245 ? -8.005 9.993 13.740 1.00 97.12 245 ILE A CA 1
ATOM 1944 C C . ILE A 1 245 ? -7.426 9.511 12.420 1.00 97.12 245 ILE A C 1
ATOM 1946 O O . ILE A 1 245 ? -7.415 10.271 11.452 1.00 97.12 245 ILE A O 1
ATOM 1950 N N . ASP A 1 246 ? -7.055 8.237 12.364 1.00 97.69 246 ASP A N 1
ATOM 1951 C CA . ASP A 1 246 ? -6.773 7.560 11.107 1.00 97.69 246 ASP A CA 1
ATOM 1952 C C . ASP A 1 246 ? -7.829 6.494 10.808 1.00 97.69 246 ASP A C 1
ATOM 1954 O O . ASP A 1 246 ? -8.250 5.738 11.687 1.00 97.69 246 ASP A O 1
ATOM 1958 N N . VAL A 1 247 ? -8.244 6.431 9.545 1.00 98.12 247 VAL A N 1
ATOM 1959 C CA . VAL A 1 247 ? -9.242 5.504 9.013 1.00 98.12 247 VAL A CA 1
ATOM 1960 C C . VAL A 1 247 ? -8.541 4.513 8.087 1.00 98.12 247 VAL A C 1
ATOM 1962 O O . VAL A 1 247 ? -8.400 4.727 6.882 1.00 98.12 247 VAL A O 1
ATOM 1965 N N . GLY A 1 248 ? -8.089 3.404 8.662 1.00 97.94 248 GLY A N 1
ATOM 1966 C CA . GLY A 1 248 ? -7.422 2.322 7.955 1.00 97.94 248 GLY A CA 1
ATOM 1967 C C . GLY A 1 248 ? -8.406 1.360 7.291 1.00 97.94 248 GLY A C 1
ATOM 1968 O O . GLY A 1 248 ? -9.227 0.732 7.951 1.00 97.94 248 GLY A O 1
ATOM 1969 N N . VAL A 1 249 ? -8.307 1.191 5.972 1.00 98.19 249 VAL A N 1
ATOM 1970 C CA . VAL A 1 249 ? -9.150 0.258 5.193 1.00 98.19 249 VAL A CA 1
ATOM 1971 C C . VAL A 1 249 ? -8.329 -0.736 4.368 1.00 98.19 249 VAL A C 1
ATOM 1973 O O . VAL A 1 249 ? -8.822 -1.308 3.396 1.00 98.19 249 VAL A O 1
ATOM 1976 N N . GLY A 1 250 ? -7.069 -0.970 4.739 1.00 97.19 250 GLY A N 1
ATOM 1977 C CA . GLY A 1 250 ? -6.142 -1.851 4.028 1.00 97.19 250 GLY A CA 1
ATOM 1978 C C . GLY A 1 250 ? -6.667 -3.282 3.899 1.00 97.19 250 GLY A C 1
ATOM 1979 O O . GLY A 1 250 ? -6.664 -3.845 2.804 1.00 97.19 250 GLY A O 1
ATOM 1980 N N . ALA A 1 251 ? -7.212 -3.848 4.982 1.00 97.19 251 ALA A N 1
ATOM 1981 C CA . ALA A 1 251 ? -7.800 -5.192 4.968 1.00 97.19 251 ALA A CA 1
ATOM 1982 C C . ALA A 1 251 ? -9.032 -5.281 4.055 1.00 97.19 251 ALA A C 1
ATOM 1984 O O . ALA A 1 251 ? -9.216 -6.273 3.342 1.00 97.19 251 ALA A O 1
ATOM 1985 N N . CYS A 1 252 ? -9.851 -4.224 4.051 1.00 97.12 252 CYS A N 1
ATOM 1986 C CA . CYS A 1 252 ? -10.987 -4.101 3.148 1.00 97.12 252 CYS A CA 1
ATOM 1987 C C . CYS A 1 252 ? -10.505 -4.016 1.694 1.00 97.12 252 CYS A C 1
ATOM 1989 O O . CYS A 1 252 ? -10.997 -4.754 0.851 1.00 97.12 252 CYS A O 1
ATOM 1991 N N . GLY A 1 253 ? -9.476 -3.215 1.404 1.00 94.19 253 GLY A N 1
ATOM 1992 C CA . GLY A 1 253 ? -8.919 -3.070 0.056 1.00 94.19 253 GLY A CA 1
ATOM 1993 C C . GLY A 1 253 ? -8.331 -4.366 -0.492 1.00 94.19 253 GLY A C 1
ATOM 1994 O O . GLY A 1 253 ? -8.540 -4.683 -1.662 1.00 94.19 253 GLY A O 1
ATOM 1995 N N . ALA A 1 254 ? -7.655 -5.136 0.362 1.00 89.00 254 ALA A N 1
ATOM 1996 C CA . ALA A 1 254 ? -7.073 -6.424 -0.000 1.00 89.00 254 ALA A CA 1
ATOM 1997 C C . ALA A 1 254 ? -8.123 -7.515 -0.282 1.00 89.00 254 ALA A C 1
ATOM 1999 O O . ALA A 1 254 ? -7.855 -8.412 -1.076 1.00 89.00 254 ALA A O 1
ATOM 2000 N N . THR A 1 255 ? -9.295 -7.453 0.361 1.00 91.88 255 THR A N 1
ATOM 2001 C CA . THR A 1 255 ? -10.319 -8.515 0.278 1.00 91.88 255 THR A CA 1
ATOM 2002 C C . THR A 1 255 ? -11.477 -8.152 -0.653 1.00 91.88 255 THR A C 1
ATOM 2004 O O . THR A 1 255 ? -11.929 -8.981 -1.434 1.00 91.88 255 THR A O 1
ATOM 2007 N N . HIS A 1 256 ? -11.938 -6.903 -0.589 1.00 89.00 256 HIS A N 1
ATOM 2008 C CA . HIS A 1 256 ? -13.131 -6.387 -1.274 1.00 89.00 256 HIS A CA 1
ATOM 2009 C C . HIS A 1 256 ? -12.803 -5.381 -2.385 1.00 89.00 256 HIS A C 1
ATOM 2011 O O . HIS A 1 256 ? -13.698 -4.840 -3.032 1.00 89.00 256 HIS A O 1
ATOM 2017 N N . GLY A 1 257 ? -11.515 -5.128 -2.625 1.00 86.50 257 GLY A N 1
ATOM 2018 C CA . GLY A 1 257 ? -11.029 -4.238 -3.673 1.00 86.50 257 GLY A CA 1
ATOM 2019 C C . GLY A 1 257 ? -10.911 -2.773 -3.245 1.00 86.50 257 GLY A C 1
ATOM 2020 O O . GLY A 1 257 ? -11.608 -2.266 -2.363 1.00 86.50 257 GLY A O 1
ATOM 2021 N N . HIS A 1 258 ? -10.012 -2.053 -3.920 1.00 87.44 258 HIS A N 1
ATOM 2022 C CA . HIS A 1 258 ? -9.631 -0.687 -3.547 1.00 87.44 258 HIS A CA 1
ATOM 2023 C C . HIS A 1 258 ? -10.795 0.319 -3.608 1.00 87.44 258 HIS A C 1
ATOM 2025 O O . HIS A 1 258 ? -10.849 1.250 -2.811 1.00 87.44 258 HIS A O 1
ATOM 2031 N N . ARG A 1 259 ? -11.760 0.133 -4.518 1.00 85.94 259 ARG A N 1
ATOM 2032 C CA . ARG A 1 259 ? -12.928 1.026 -4.642 1.00 85.94 259 ARG A CA 1
ATOM 2033 C C . ARG A 1 259 ? -13.856 0.945 -3.441 1.00 85.94 259 ARG A C 1
ATOM 2035 O O . ARG A 1 259 ? -14.239 1.987 -2.916 1.00 85.94 259 ARG A O 1
ATOM 2042 N N . ALA A 1 260 ? -14.198 -0.274 -3.021 1.00 91.62 260 ALA A N 1
ATOM 2043 C CA . ALA A 1 260 ? -15.023 -0.502 -1.842 1.00 91.62 260 ALA A CA 1
ATOM 2044 C C . ALA A 1 260 ? -14.333 0.079 -0.604 1.00 91.62 260 ALA A C 1
ATOM 2046 O O . ALA A 1 260 ? -14.944 0.848 0.131 1.00 91.62 260 ALA A O 1
ATOM 2047 N N . ALA A 1 261 ? -13.030 -0.179 -0.453 1.00 95.19 261 ALA A N 1
ATOM 2048 C CA . ALA A 1 261 ? -12.226 0.382 0.626 1.00 95.19 261 ALA A CA 1
ATOM 2049 C C . ALA A 1 261 ? -12.210 1.916 0.619 1.00 95.19 261 ALA A C 1
ATOM 2051 O O . ALA A 1 261 ? -12.513 2.531 1.635 1.00 95.19 261 ALA A O 1
ATOM 2052 N N . LYS A 1 262 ? -11.936 2.551 -0.527 1.00 93.94 262 LYS A N 1
ATOM 2053 C CA . LYS A 1 262 ? -11.917 4.015 -0.652 1.00 93.94 262 LYS A CA 1
ATOM 2054 C C . LYS A 1 262 ? -13.285 4.635 -0.368 1.00 93.94 262 LYS A C 1
ATOM 2056 O O . LYS A 1 262 ? -13.361 5.668 0.292 1.00 93.94 262 LYS A O 1
ATOM 2061 N N . LYS A 1 263 ? -14.366 4.012 -0.849 1.00 96.75 263 LYS A N 1
ATOM 2062 C CA . LYS A 1 263 ? -15.734 4.455 -0.561 1.00 96.75 263 LYS A CA 1
ATOM 2063 C C . LYS A 1 263 ? -16.044 4.329 0.928 1.00 96.75 263 LYS A C 1
ATOM 2065 O O . LYS A 1 263 ? -16.546 5.285 1.506 1.00 96.75 263 LYS A O 1
ATOM 2070 N N . LEU A 1 264 ? -15.706 3.198 1.544 1.00 97.88 264 LEU A N 1
ATOM 2071 C CA . LEU A 1 264 ? -15.891 2.972 2.975 1.00 97.88 264 LEU A CA 1
ATOM 2072 C C . LEU A 1 264 ? -15.096 3.986 3.810 1.00 97.88 264 LEU A C 1
ATOM 2074 O O . LEU A 1 264 ? -15.668 4.612 4.695 1.00 97.88 264 LEU A O 1
ATOM 2078 N N . ALA A 1 265 ? -13.823 4.220 3.479 1.00 97.69 265 ALA A N 1
ATOM 2079 C CA . ALA A 1 265 ? -12.995 5.221 4.147 1.00 97.69 265 ALA A CA 1
ATOM 2080 C C . ALA A 1 265 ? -13.591 6.627 4.025 1.00 97.69 265 ALA A C 1
ATOM 2082 O O . ALA A 1 265 ? -13.649 7.345 5.015 1.00 97.69 265 ALA A O 1
ATOM 2083 N N . ALA A 1 266 ? -14.091 7.005 2.843 1.00 96.94 266 ALA A N 1
ATOM 2084 C CA . ALA A 1 266 ? -14.734 8.300 2.637 1.00 96.94 266 ALA A CA 1
ATOM 2085 C C . ALA A 1 266 ? -16.010 8.465 3.478 1.00 96.94 266 ALA A C 1
ATOM 2087 O O . ALA A 1 266 ? -16.189 9.514 4.086 1.00 96.94 266 ALA A O 1
ATOM 2088 N N . LEU A 1 267 ? -16.860 7.432 3.554 1.00 97.88 267 LEU A N 1
ATOM 2089 C CA . LEU A 1 267 ? -18.072 7.447 4.384 1.00 97.88 267 LEU A CA 1
ATOM 2090 C C . LEU A 1 267 ? -17.739 7.578 5.874 1.00 97.88 267 LEU A C 1
ATOM 2092 O O . LEU A 1 267 ? -18.353 8.368 6.583 1.00 97.88 267 LEU A O 1
ATOM 2096 N N . VAL A 1 268 ? -16.749 6.821 6.349 1.00 97.94 268 VAL A N 1
ATOM 2097 C CA . VAL A 1 268 ? -16.312 6.885 7.749 1.00 97.94 268 VAL A CA 1
ATOM 2098 C C . VAL A 1 268 ? -15.680 8.242 8.055 1.00 97.94 268 VAL A C 1
ATOM 2100 O O . VAL A 1 268 ? -15.998 8.844 9.076 1.00 97.94 268 VAL A O 1
ATOM 2103 N N . LYS A 1 269 ? -14.842 8.766 7.155 1.00 96.56 269 LYS A N 1
ATOM 2104 C CA . LYS A 1 269 ? -14.248 10.100 7.285 1.00 96.56 269 LYS A CA 1
ATOM 2105 C C . LYS A 1 269 ? -15.320 11.186 7.372 1.00 96.56 269 LYS A C 1
ATOM 2107 O O . LYS A 1 269 ? -15.254 12.022 8.263 1.00 96.56 269 LYS A O 1
ATOM 2112 N N . GLU A 1 270 ? -16.308 11.149 6.478 1.00 96.19 270 GLU A N 1
ATOM 2113 C CA . GLU A 1 270 ? -17.462 12.056 6.483 1.00 96.19 270 GLU A CA 1
ATOM 2114 C C . GLU A 1 270 ? -18.193 12.001 7.834 1.00 96.19 270 GLU A C 1
ATOM 2116 O O . GLU A 1 270 ? -18.441 13.041 8.441 1.00 96.19 270 GLU A O 1
ATOM 2121 N N . ALA A 1 271 ? -18.451 10.797 8.355 1.00 97.12 271 ALA A N 1
ATOM 2122 C CA . ALA A 1 271 ? -19.113 10.619 9.643 1.00 97.12 271 ALA A CA 1
ATOM 2123 C C . ALA A 1 271 ? -18.324 11.231 10.814 1.00 97.12 271 ALA A C 1
ATOM 2125 O O . ALA A 1 271 ? -18.900 11.923 11.657 1.00 97.12 271 ALA A O 1
ATOM 2126 N N . PHE A 1 272 ? -17.005 11.024 10.865 1.00 96.56 272 PHE A N 1
ATOM 2127 C CA . PHE A 1 272 ? -16.159 11.626 11.899 1.00 96.56 272 PHE A CA 1
ATOM 2128 C C . PHE A 1 272 ? -16.058 13.146 11.755 1.00 96.56 272 PHE A C 1
ATOM 2130 O O . PHE A 1 272 ? -16.222 13.853 12.749 1.00 96.56 272 PHE A O 1
ATOM 2137 N N . ASP A 1 273 ? -15.850 13.655 10.540 1.00 94.12 273 ASP A N 1
ATOM 2138 C CA . ASP A 1 273 ? -15.778 15.091 10.264 1.00 94.12 273 ASP A CA 1
ATOM 2139 C C . ASP A 1 273 ? -17.073 15.807 10.700 1.00 94.12 273 ASP A C 1
ATOM 2141 O O . ASP A 1 273 ? -17.010 16.848 11.361 1.00 94.12 273 ASP A O 1
ATOM 2145 N N . ASN A 1 274 ? -18.240 15.220 10.401 1.00 95.06 274 ASN A N 1
ATOM 2146 C CA . ASN A 1 274 ? -19.549 15.742 10.800 1.00 95.06 274 ASN A CA 1
ATOM 2147 C C . ASN A 1 274 ? -19.743 15.698 12.322 1.00 95.06 274 ASN A C 1
ATOM 2149 O O . ASN A 1 274 ? -20.117 16.701 12.942 1.00 95.06 274 ASN A O 1
ATOM 2153 N N . ALA A 1 275 ? -19.473 14.548 12.947 1.00 95.69 275 ALA A N 1
ATOM 2154 C CA . ALA A 1 275 ? -19.682 14.353 14.380 1.00 95.69 275 ALA A CA 1
ATOM 2155 C C . ALA A 1 275 ? -18.788 15.269 15.230 1.00 95.69 275 ALA A C 1
ATOM 2157 O O . ALA A 1 275 ? -19.229 15.804 16.256 1.00 95.69 275 ALA A O 1
ATOM 2158 N N . LEU A 1 276 ? -17.549 15.465 14.775 1.00 94.31 276 LEU A N 1
ATOM 2159 C CA . LEU A 1 276 ? -16.516 16.264 15.428 1.00 94.31 276 LEU A CA 1
ATOM 2160 C C . LEU A 1 276 ? -16.454 17.707 14.911 1.00 94.31 276 LEU A C 1
ATOM 2162 O O . LEU A 1 276 ? -15.571 18.457 15.317 1.00 94.31 276 LEU A O 1
ATOM 2166 N N . ARG A 1 277 ? -17.398 18.113 14.048 1.00 90.62 277 ARG A N 1
ATOM 2167 C CA . ARG A 1 277 ? -17.565 19.490 13.545 1.00 90.62 277 ARG A CA 1
ATOM 2168 C C . ARG A 1 277 ? -16.289 20.086 12.944 1.00 90.62 277 ARG A C 1
ATOM 2170 O O . ARG A 1 277 ? -16.040 21.281 13.087 1.00 90.62 277 ARG A O 1
ATOM 2177 N N . HIS A 1 278 ? -15.483 19.252 12.294 1.00 77.69 278 HIS A N 1
ATOM 2178 C CA . HIS A 1 278 ? -14.174 19.615 11.741 1.00 77.69 278 HIS A CA 1
ATOM 2179 C C . HIS A 1 278 ? -13.146 20.145 12.763 1.00 77.69 278 HIS A C 1
ATOM 2181 O O . HIS A 1 278 ? -12.105 20.659 12.359 1.00 77.69 278 HIS A O 1
ATOM 2187 N N . GLU A 1 279 ? -13.389 20.005 14.073 1.00 84.56 279 GLU A N 1
ATOM 2188 C CA . GLU A 1 279 ? -12.401 20.345 15.112 1.00 84.56 279 GLU A CA 1
ATOM 2189 C C . GLU A 1 279 ? -11.213 19.370 15.091 1.00 84.56 279 GLU A C 1
ATOM 2191 O O . GLU A 1 279 ? -10.095 19.719 15.469 1.00 84.56 279 GLU A O 1
ATOM 2196 N N . TYR A 1 280 ? -11.455 18.152 14.605 1.00 88.12 280 TYR A N 1
ATOM 2197 C CA . TYR A 1 280 ? -10.473 17.087 14.474 1.00 88.12 280 TYR A CA 1
ATOM 2198 C C . TYR A 1 280 ? -10.465 16.590 13.028 1.00 88.12 280 TYR A C 1
ATOM 2200 O O . TYR A 1 280 ? -11.505 16.215 12.489 1.00 88.12 280 TYR A O 1
ATOM 2208 N N . ALA A 1 281 ? -9.290 16.598 12.397 1.00 88.62 281 ALA A N 1
ATOM 2209 C CA . ALA A 1 281 ? -9.108 16.044 11.062 1.00 88.62 281 ALA A CA 1
ATOM 2210 C C . ALA A 1 281 ? -8.995 14.513 11.107 1.00 88.62 281 ALA A C 1
ATOM 2212 O O . ALA A 1 281 ? -8.453 13.945 12.058 1.00 88.62 281 ALA A O 1
ATOM 2213 N N . SER A 1 282 ? -9.466 13.869 10.042 1.00 91.75 282 SER A N 1
ATOM 2214 C CA . SER A 1 282 ? -9.343 12.425 9.842 1.00 91.75 282 SER A CA 1
ATOM 2215 C C . SER A 1 282 ? -8.478 12.132 8.614 1.00 91.75 282 SER A C 1
ATOM 2217 O O . SER A 1 282 ? -8.729 12.710 7.551 1.00 91.75 282 SER A O 1
ATOM 2219 N N . ASP A 1 283 ? -7.503 11.232 8.746 1.00 92.81 283 ASP A N 1
ATOM 2220 C CA . ASP A 1 283 ? -6.678 10.724 7.644 1.00 92.81 283 ASP A CA 1
ATOM 2221 C C . ASP A 1 283 ? -7.269 9.423 7.082 1.00 92.81 283 ASP A C 1
ATOM 2223 O O . ASP A 1 283 ? -7.646 8.526 7.831 1.00 92.81 283 ASP A O 1
ATOM 2227 N N . THR A 1 284 ? -7.366 9.311 5.759 1.00 93.62 284 THR A N 1
ATOM 2228 C CA . THR A 1 284 ? -7.865 8.111 5.061 1.00 93.62 284 THR A CA 1
ATOM 2229 C C . THR A 1 284 ? -6.774 7.341 4.322 1.00 93.62 284 THR A C 1
ATOM 2231 O O . THR A 1 284 ? -7.083 6.345 3.670 1.00 93.62 284 THR A O 1
ATOM 2234 N N . ASP A 1 285 ? -5.525 7.804 4.380 1.00 91.62 285 ASP A N 1
ATOM 2235 C CA . ASP A 1 285 ? -4.359 7.112 3.824 1.00 91.62 285 ASP A CA 1
ATOM 2236 C C . ASP A 1 285 ? -3.245 6.929 4.875 1.00 91.62 285 ASP A C 1
ATOM 2238 O O . ASP A 1 285 ? -2.090 7.291 4.633 1.00 91.62 285 ASP A O 1
ATOM 2242 N N . PRO A 1 286 ? -3.565 6.388 6.069 1.00 93.56 286 PRO A N 1
ATOM 2243 C CA . PRO A 1 286 ? -2.568 6.244 7.115 1.00 93.56 286 PRO A CA 1
ATOM 2244 C C . PRO A 1 286 ? -1.578 5.119 6.825 1.00 93.56 286 PRO A C 1
ATOM 2246 O O . PRO A 1 286 ? -1.894 4.122 6.170 1.00 93.56 286 PRO A O 1
ATOM 2249 N N . GLU A 1 287 ? -0.394 5.228 7.428 1.00 88.69 287 GLU A N 1
ATOM 2250 C CA . GLU A 1 287 ? 0.601 4.152 7.439 1.00 88.69 287 GLU A CA 1
ATOM 2251 C C . GLU A 1 287 ? 0.029 2.872 8.075 1.00 88.69 287 GLU A C 1
ATOM 2253 O O . GLU A 1 287 ? 0.145 1.778 7.516 1.00 88.69 287 GLU A O 1
ATOM 2258 N N . LEU A 1 288 ? -0.659 3.018 9.214 1.00 90.44 288 LEU A N 1
ATOM 2259 C CA . LEU A 1 288 ? -1.372 1.940 9.898 1.00 90.44 288 LEU A CA 1
ATOM 2260 C C . LEU A 1 288 ? -2.785 1.794 9.327 1.00 90.44 288 LEU A C 1
ATOM 2262 O O . LEU A 1 288 ? -3.779 2.224 9.904 1.00 90.44 288 LEU A O 1
ATOM 2266 N N . ASN A 1 289 ? -2.883 1.166 8.159 1.00 94.94 289 ASN A N 1
ATOM 2267 C CA . ASN A 1 289 ? -4.158 0.990 7.461 1.00 94.94 289 ASN A CA 1
ATOM 2268 C C . ASN A 1 289 ? -4.943 -0.273 7.874 1.00 94.94 289 ASN A C 1
ATOM 2270 O O . ASN A 1 289 ? -5.947 -0.608 7.243 1.00 94.94 289 ASN A O 1
ATOM 2274 N N . GLY A 1 290 ? -4.482 -1.000 8.891 1.00 95.38 290 GLY A N 1
ATOM 2275 C CA . GLY A 1 290 ? -5.081 -2.255 9.335 1.00 95.38 290 GLY A CA 1
ATOM 2276 C C . GLY A 1 290 ? -4.865 -3.451 8.415 1.00 95.38 290 GLY A C 1
ATOM 2277 O O . GLY A 1 290 ? -5.695 -4.352 8.373 1.00 95.38 290 GLY A O 1
ATOM 2278 N N . ALA A 1 291 ? -3.764 -3.515 7.671 1.00 96.50 291 ALA A N 1
ATOM 2279 C CA . ALA A 1 291 ? -3.356 -4.752 7.014 1.00 96.50 291 ALA A CA 1
ATOM 2280 C C . ALA A 1 291 ? -1.840 -4.935 6.993 1.00 96.50 291 ALA A C 1
ATOM 2282 O O . ALA A 1 291 ? -1.099 -4.062 6.546 1.00 96.50 291 ALA A O 1
ATOM 2283 N N . TRP A 1 292 ? -1.396 -6.134 7.372 1.00 93.50 292 TRP A N 1
ATOM 2284 C CA . TRP A 1 292 ? -0.065 -6.614 7.018 1.00 93.50 292 TRP A CA 1
ATOM 2285 C C . TRP A 1 292 ? 0.016 -6.903 5.525 1.00 93.50 292 TRP A C 1
ATOM 2287 O O . TRP A 1 292 ? -0.983 -7.254 4.881 1.00 93.50 292 TRP A O 1
ATOM 2297 N N . ARG A 1 293 ? 1.225 -6.840 4.965 1.00 86.06 293 ARG A N 1
ATOM 2298 C CA . ARG A 1 293 ? 1.431 -7.306 3.597 1.00 86.06 293 ARG A CA 1
ATOM 2299 C C . ARG A 1 293 ? 1.280 -8.817 3.584 1.00 86.06 293 ARG A C 1
ATOM 2301 O O . ARG A 1 293 ? 1.664 -9.520 4.515 1.00 86.06 293 ARG A O 1
ATOM 2308 N N . ARG A 1 294 ? 0.782 -9.355 2.472 1.00 73.81 294 ARG A N 1
ATOM 2309 C CA . ARG A 1 294 ? 0.625 -10.809 2.318 1.00 73.81 294 ARG A CA 1
ATOM 2310 C C . ARG A 1 294 ? 1.954 -11.563 2.471 1.00 73.81 294 ARG A C 1
ATOM 2312 O O . ARG A 1 294 ? 1.953 -12.700 2.934 1.00 73.81 294 ARG A O 1
ATOM 2319 N N . SER A 1 295 ? 3.068 -10.930 2.097 1.00 76.88 295 SER A N 1
ATOM 2320 C CA . SER A 1 295 ? 4.427 -11.458 2.268 1.00 76.88 295 SER A CA 1
ATOM 2321 C C . SER A 1 295 ? 4.807 -11.710 3.721 1.00 76.88 295 SER A C 1
ATOM 2323 O O . SER A 1 295 ? 5.633 -12.580 3.976 1.00 76.88 295 SER A O 1
ATOM 2325 N N . ASP A 1 296 ? 4.200 -10.980 4.654 1.00 82.44 296 ASP A N 1
ATOM 2326 C CA . ASP A 1 296 ? 4.577 -11.019 6.066 1.00 82.44 296 ASP A CA 1
ATOM 2327 C C . ASP A 1 296 ? 3.990 -12.259 6.754 1.00 82.44 296 ASP A C 1
ATOM 2329 O O . ASP A 1 296 ? 4.386 -12.610 7.861 1.00 82.44 296 ASP A O 1
ATOM 2333 N N . GLY A 1 297 ? 3.047 -12.949 6.094 1.00 89.12 297 GLY A N 1
ATOM 2334 C CA . GLY A 1 297 ? 2.465 -14.196 6.586 1.00 89.12 297 GLY A CA 1
ATOM 2335 C C . GLY A 1 297 ? 1.653 -14.033 7.872 1.00 89.12 297 GLY A C 1
ATOM 2336 O O . GLY A 1 297 ? 1.416 -15.028 8.561 1.00 89.12 297 GLY A O 1
ATOM 2337 N N . ARG A 1 298 ? 1.216 -12.806 8.182 1.00 94.44 298 ARG A N 1
ATOM 2338 C CA . ARG A 1 298 ? 0.440 -12.438 9.371 1.00 94.44 298 ARG A CA 1
ATOM 2339 C C . ARG A 1 298 ? -0.903 -11.814 8.999 1.00 94.44 298 ARG A C 1
ATOM 2341 O O . ARG A 1 298 ? -1.065 -11.292 7.897 1.00 94.44 298 ARG A O 1
ATOM 2348 N N . TYR A 1 299 ? -1.844 -11.862 9.933 1.00 96.62 299 TYR A N 1
ATOM 2349 C CA . TYR A 1 299 ? -3.127 -11.181 9.878 1.00 96.62 299 TYR A CA 1
ATOM 2350 C C . TYR A 1 299 ? -3.283 -10.203 11.035 1.00 96.62 299 TYR A C 1
ATOM 2352 O O . TYR A 1 299 ? -2.995 -10.518 12.190 1.00 96.62 299 TYR A O 1
ATOM 2360 N N . THR A 1 300 ? -3.804 -9.027 10.693 1.00 97.56 300 THR A N 1
ATOM 2361 C CA . THR A 1 300 ? -4.505 -8.152 11.629 1.00 97.56 300 THR A CA 1
ATOM 2362 C C . THR A 1 300 ? -5.872 -8.752 12.001 1.00 97.56 300 THR A C 1
ATOM 2364 O O . THR A 1 300 ? -6.374 -9.679 11.349 1.00 97.56 300 THR A O 1
ATOM 2367 N N . MET A 1 301 ? -6.533 -8.206 13.019 1.00 97.50 301 MET A N 1
ATOM 2368 C CA . MET A 1 301 ? -7.921 -8.529 13.349 1.00 97.50 301 MET A CA 1
ATOM 2369 C C . MET A 1 301 ? -8.852 -8.160 12.194 1.00 97.50 301 MET A C 1
ATOM 2371 O O . MET A 1 301 ? -9.735 -8.928 11.810 1.00 97.50 301 MET A O 1
ATOM 2375 N N . THR A 1 302 ? -8.622 -6.996 11.594 1.00 98.31 302 THR A N 1
ATOM 2376 C CA . THR A 1 302 ? -9.335 -6.519 10.411 1.00 98.31 302 THR A CA 1
ATOM 2377 C C . THR A 1 302 ? -9.138 -7.471 9.224 1.00 98.31 302 THR A C 1
ATOM 2379 O O . THR A 1 302 ? -10.134 -7.874 8.619 1.00 98.31 302 THR A O 1
ATOM 2382 N N . GLN A 1 303 ? -7.919 -7.960 8.952 1.00 97.75 303 GLN A N 1
ATOM 2383 C CA . GLN A 1 303 ? -7.672 -9.005 7.942 1.00 97.75 303 GLN A CA 1
ATOM 2384 C C . GLN A 1 303 ? -8.372 -10.323 8.279 1.00 97.75 303 GLN A C 1
ATOM 2386 O O . GLN A 1 303 ? -9.022 -10.898 7.409 1.00 97.75 303 GLN A O 1
ATOM 2391 N N . SER A 1 304 ? -8.305 -10.776 9.534 1.00 97.69 304 SER A N 1
ATOM 2392 C CA . SER A 1 304 ? -8.998 -11.992 9.980 1.00 97.69 304 SER A CA 1
ATOM 2393 C C . SER A 1 304 ? -10.509 -11.876 9.763 1.00 97.69 304 SER A C 1
ATOM 2395 O O . SER A 1 304 ? -11.133 -12.790 9.230 1.00 97.69 304 SER A O 1
ATOM 2397 N N . SER A 1 305 ? -11.096 -10.725 10.095 1.00 97.94 305 SER A N 1
ATOM 2398 C CA . SER A 1 305 ? -12.527 -10.471 9.920 1.00 97.94 305 SER A CA 1
ATOM 2399 C C . SER A 1 305 ? -12.973 -10.460 8.453 1.00 97.94 305 SER A C 1
ATOM 2401 O O . SER A 1 305 ? -14.038 -10.989 8.127 1.00 97.94 305 SER A O 1
ATOM 2403 N N . ALA A 1 306 ? -12.149 -9.906 7.558 1.00 96.44 306 ALA A N 1
ATOM 2404 C CA . ALA A 1 306 ? -12.446 -9.857 6.133 1.00 96.44 306 ALA A CA 1
ATOM 2405 C C . ALA A 1 306 ? -12.266 -11.224 5.475 1.00 96.44 306 ALA A C 1
ATOM 2407 O O . ALA A 1 306 ? -13.180 -11.715 4.820 1.00 96.44 306 ALA A O 1
ATOM 2408 N N . VAL A 1 307 ? -11.109 -11.858 5.678 1.00 92.56 307 VAL A N 1
ATOM 2409 C CA . VAL A 1 307 ? -10.743 -13.096 4.981 1.00 92.56 307 VAL A CA 1
ATOM 2410 C C . VAL A 1 307 ? -11.554 -14.287 5.485 1.00 92.56 307 VAL A C 1
ATOM 2412 O O . VAL A 1 307 ? -12.013 -15.093 4.680 1.00 92.56 307 VAL A O 1
ATOM 2415 N N . LEU A 1 308 ? -11.736 -14.420 6.803 1.00 92.19 308 LEU A N 1
ATOM 2416 C CA . LEU A 1 308 ? -12.387 -15.600 7.380 1.00 92.19 308 LEU A CA 1
ATOM 2417 C C . LEU A 1 308 ? -13.912 -15.471 7.420 1.00 92.19 308 LEU A C 1
ATOM 2419 O O . LEU A 1 308 ? -14.613 -16.480 7.343 1.00 92.19 308 LEU A O 1
ATOM 2423 N N . PHE A 1 309 ? -14.432 -14.246 7.544 1.00 95.94 309 PHE A N 1
ATOM 2424 C CA . PHE A 1 309 ? -15.854 -14.013 7.820 1.00 95.94 309 PHE A CA 1
ATOM 2425 C C . PHE A 1 309 ? -16.538 -13.062 6.833 1.00 95.94 309 PHE A C 1
ATOM 2427 O O . PHE A 1 309 ? -17.734 -12.809 6.973 1.00 95.94 309 PHE A O 1
ATOM 2434 N N . GLY A 1 310 ? -15.820 -12.554 5.825 1.00 94.12 310 GLY A N 1
ATOM 2435 C CA . GLY A 1 310 ? -16.390 -11.716 4.768 1.00 94.12 310 GLY A CA 1
ATOM 2436 C C . GLY A 1 310 ? -16.909 -10.360 5.250 1.00 94.12 310 GLY A C 1
ATOM 2437 O O . GLY A 1 310 ? -17.779 -9.786 4.599 1.00 94.12 310 GLY A O 1
ATOM 2438 N N . LYS A 1 311 ? -16.425 -9.857 6.393 1.00 97.69 311 LYS A N 1
ATOM 2439 C CA . LYS A 1 311 ? -16.804 -8.537 6.925 1.00 97.69 311 LYS A CA 1
ATOM 2440 C C . LYS A 1 311 ? -16.120 -7.412 6.141 1.00 97.69 311 LYS A C 1
ATOM 2442 O O . LYS A 1 311 ? -15.101 -7.650 5.497 1.00 97.69 311 LYS A O 1
ATOM 2447 N N . LEU A 1 312 ? -16.650 -6.195 6.223 1.00 97.94 312 LEU A N 1
ATOM 2448 C CA . LEU A 1 312 ? -16.060 -4.947 5.731 1.00 97.94 312 LEU A CA 1
ATOM 2449 C C . LEU A 1 312 ? -15.321 -4.262 6.893 1.00 97.94 312 LEU A C 1
ATOM 2451 O O . LEU A 1 312 ? -15.960 -3.546 7.666 1.00 97.94 312 LEU A O 1
ATOM 2455 N N . PRO A 1 313 ? -14.013 -4.517 7.089 1.00 98.25 313 PRO A N 1
ATOM 2456 C CA . PRO A 1 313 ? -13.297 -3.974 8.230 1.00 98.25 313 PRO A CA 1
ATOM 2457 C C . PRO A 1 313 ? -12.822 -2.538 8.017 1.00 98.25 313 PRO A C 1
ATOM 2459 O O . PRO A 1 313 ? -12.387 -2.161 6.926 1.00 98.25 313 PRO A O 1
ATOM 2462 N N . VAL A 1 314 ? -12.788 -1.798 9.116 1.00 98.62 314 VAL A N 1
ATOM 2463 C CA . VAL A 1 314 ? -12.151 -0.493 9.264 1.00 98.62 314 VAL A CA 1
ATOM 2464 C C . VAL A 1 314 ? -11.309 -0.536 10.535 1.00 98.62 314 VAL A C 1
ATOM 2466 O O . VAL A 1 314 ? -11.813 -0.909 11.589 1.00 98.62 314 VAL A O 1
ATOM 2469 N N . GLN A 1 315 ? -10.037 -0.167 10.448 1.00 98.50 315 GLN A N 1
ATOM 2470 C CA . GLN A 1 315 ? -9.192 0.097 11.607 1.00 98.50 315 GLN A CA 1
ATOM 2471 C C . GLN A 1 315 ? -9.271 1.584 11.944 1.00 98.50 315 GLN A C 1
ATOM 2473 O O . GLN A 1 315 ? -9.092 2.423 11.063 1.00 98.50 315 GLN A O 1
ATOM 2478 N N . LEU A 1 316 ? -9.557 1.912 13.199 1.00 98.44 316 LEU A N 1
ATOM 2479 C CA . LEU A 1 316 ? -9.607 3.286 13.686 1.00 98.44 316 LEU A CA 1
ATOM 2480 C C . LEU A 1 316 ? -8.436 3.529 14.631 1.00 98.44 316 LEU A C 1
ATOM 2482 O O . LEU A 1 316 ? -8.457 3.026 15.748 1.00 98.44 316 LEU A O 1
ATOM 2486 N N . GLU A 1 317 ? -7.454 4.329 14.221 1.00 98.00 317 GLU A N 1
ATOM 2487 C CA . GLU A 1 317 ? -6.369 4.773 15.106 1.00 98.00 317 GLU A CA 1
ATOM 2488 C C . GLU A 1 317 ? -6.708 6.154 15.664 1.00 98.00 317 GLU A C 1
ATOM 2490 O O . GLU A 1 317 ? -6.580 7.172 14.985 1.00 98.00 317 GLU A O 1
ATOM 2495 N N . ILE A 1 318 ? -7.166 6.219 16.910 1.00 97.69 318 ILE A N 1
ATOM 2496 C CA . ILE A 1 318 ? -7.594 7.485 17.521 1.00 97.69 318 ILE A CA 1
ATOM 2497 C C . ILE A 1 318 ? -6.443 8.015 18.370 1.00 97.69 318 ILE A C 1
ATOM 2499 O O . ILE A 1 318 ? -5.921 7.256 19.167 1.00 97.69 318 ILE A O 1
ATOM 2503 N N . GLY A 1 319 ? -6.044 9.283 18.273 1.00 95.75 319 GLY A N 1
ATOM 2504 C CA . GLY A 1 319 ? -4.999 9.901 19.105 1.00 95.75 319 GLY A CA 1
ATOM 2505 C C . GLY A 1 319 ? -5.395 10.016 20.582 1.00 95.75 319 GLY A C 1
ATOM 2506 O O . GLY A 1 319 ? -6.573 10.171 20.916 1.00 95.75 319 GLY A O 1
ATOM 2507 N N . TYR A 1 320 ? -4.429 9.930 21.499 1.00 90.56 320 TYR A N 1
ATOM 2508 C CA . TYR A 1 320 ? -4.697 9.839 22.941 1.00 90.56 320 TYR A CA 1
ATOM 2509 C C . TYR A 1 320 ? -5.467 11.046 23.502 1.00 90.56 320 TYR A C 1
ATOM 2511 O O . TYR A 1 320 ? -6.397 10.857 24.295 1.00 90.56 320 TYR A O 1
ATOM 2519 N N . LYS A 1 321 ? -5.150 12.278 23.074 1.00 89.56 321 LYS A N 1
ATOM 2520 C CA . LYS A 1 321 ? -5.912 13.480 23.470 1.00 89.56 321 LYS A CA 1
ATOM 2521 C C . LYS A 1 321 ? -7.388 13.366 23.091 1.00 89.56 321 LYS A C 1
ATOM 2523 O O . LYS A 1 321 ? -8.245 13.664 23.922 1.00 89.56 321 LYS A O 1
ATOM 2528 N N . LEU A 1 322 ? -7.681 12.903 21.876 1.00 94.12 322 LEU A N 1
ATOM 2529 C CA . LEU A 1 322 ? -9.053 12.737 21.408 1.00 94.12 322 LEU A CA 1
ATOM 2530 C C . LEU A 1 322 ? -9.753 11.578 22.122 1.00 94.12 322 LEU A C 1
ATOM 2532 O O . LEU A 1 322 ? -10.861 11.769 22.609 1.00 94.12 322 LEU A O 1
ATOM 2536 N N . ARG A 1 323 ? -9.105 10.415 22.292 1.00 93.75 323 ARG A N 1
ATOM 2537 C CA . ARG A 1 323 ? -9.676 9.289 23.062 1.00 93.75 323 ARG A CA 1
ATOM 2538 C C . ARG A 1 323 ? -10.130 9.726 24.455 1.00 93.75 323 ARG A C 1
ATOM 2540 O O . ARG A 1 323 ? -11.220 9.379 24.903 1.00 93.75 323 ARG A O 1
ATOM 2547 N N . LYS A 1 324 ? -9.309 10.538 25.120 1.00 86.62 324 LYS A N 1
ATOM 2548 C CA . LYS A 1 324 ? -9.621 11.114 26.428 1.00 86.62 324 LYS A CA 1
ATOM 2549 C C . LYS A 1 324 ? -10.821 12.061 26.386 1.00 86.62 324 LYS A C 1
ATOM 2551 O O . LYS A 1 324 ? -11.632 12.047 27.308 1.00 86.62 324 LYS A O 1
ATOM 2556 N N . GLU A 1 325 ? -10.921 12.889 25.353 1.00 88.94 325 GLU A N 1
ATOM 2557 C CA . GLU A 1 325 ? -12.033 13.825 25.189 1.00 88.94 325 GLU A CA 1
ATOM 2558 C C . GLU A 1 325 ? -13.352 13.102 24.893 1.00 88.94 325 GLU A C 1
ATOM 2560 O O . GLU A 1 325 ? -14.372 13.409 25.511 1.00 88.94 325 GLU A O 1
ATOM 2565 N N . LEU A 1 326 ? -13.314 12.069 24.046 1.00 90.25 326 LEU A N 1
ATOM 2566 C CA . LEU A 1 326 ? -14.442 11.171 23.788 1.00 90.25 326 LEU A CA 1
ATOM 2567 C C . LEU A 1 326 ? -14.916 10.484 25.074 1.00 90.25 326 LEU A C 1
ATOM 2569 O O . LEU A 1 326 ? -16.112 10.434 25.347 1.00 90.25 326 LEU A O 1
ATOM 2573 N N . ALA A 1 327 ? -13.978 10.011 25.898 1.00 84.88 327 ALA A N 1
ATOM 2574 C CA . ALA A 1 327 ? -14.279 9.369 27.173 1.00 84.88 327 ALA A CA 1
ATOM 2575 C C . ALA A 1 327 ? -14.861 10.320 28.231 1.00 84.88 327 ALA A C 1
ATOM 2577 O O . ALA A 1 327 ? -15.623 9.891 29.094 1.00 84.88 327 ALA A O 1
ATOM 2578 N N . ARG A 1 328 ? -14.510 11.609 28.180 1.00 82.88 328 ARG A N 1
ATOM 2579 C CA . ARG A 1 328 ? -15.056 12.643 29.075 1.00 82.88 328 ARG A CA 1
ATOM 2580 C C . ARG A 1 328 ? -16.433 13.127 28.658 1.00 82.88 328 ARG A C 1
ATOM 2582 O O . ARG A 1 328 ? -17.212 13.535 29.512 1.00 82.88 328 ARG A O 1
ATOM 2589 N N . ASN A 1 329 ? -16.716 13.080 27.362 1.00 85.00 329 ASN A N 1
ATOM 2590 C CA . ASN A 1 329 ? -17.931 13.625 26.776 1.00 85.00 329 ASN A CA 1
ATOM 2591 C C . ASN A 1 329 ? -18.699 12.563 25.967 1.00 85.00 329 ASN A C 1
ATOM 2593 O O . ASN A 1 329 ? -19.038 12.810 24.805 1.00 85.00 329 ASN A O 1
ATOM 2597 N N . PRO A 1 330 ? -18.986 11.375 26.534 1.00 84.25 330 PRO A N 1
ATOM 2598 C CA . PRO A 1 330 ? -19.586 10.283 25.771 1.00 84.25 330 PRO A CA 1
ATOM 2599 C C . PRO A 1 330 ? -20.994 10.639 25.267 1.00 84.25 330 PRO A C 1
ATOM 2601 O O . PRO A 1 330 ? -21.331 10.408 24.108 1.00 84.25 330 PRO A O 1
ATOM 2604 N N . GLU A 1 331 ? -21.777 11.314 26.109 1.00 84.94 331 GLU A N 1
ATOM 2605 C CA . GLU A 1 331 ? -23.148 11.755 25.828 1.00 84.94 331 GLU A CA 1
ATOM 2606 C C . GLU A 1 331 ? -23.252 12.770 24.682 1.00 84.94 331 GLU A C 1
ATOM 2608 O O . GLU A 1 331 ? -24.303 12.902 24.056 1.00 84.94 331 GLU A O 1
ATOM 2613 N N . THR A 1 332 ? -22.171 13.493 24.379 1.00 90.81 332 THR A N 1
ATOM 2614 C CA . THR A 1 332 ? -22.165 14.495 23.309 1.00 90.81 332 THR A CA 1
ATOM 2615 C C . THR A 1 332 ? -21.343 14.041 22.113 1.00 90.81 332 THR A C 1
ATOM 2617 O O . THR A 1 332 ? -21.884 13.977 21.013 1.00 90.81 332 THR A O 1
ATOM 2620 N N . LEU A 1 333 ? -20.061 13.718 22.285 1.00 93.69 333 LEU A N 1
ATOM 2621 C CA . LEU A 1 333 ? -19.172 13.394 21.170 1.00 93.69 333 LEU A CA 1
ATOM 2622 C C . LEU A 1 333 ? -19.380 11.965 20.668 1.00 93.69 333 LEU A C 1
ATOM 2624 O O . LEU A 1 333 ? -19.604 11.778 19.474 1.00 93.69 333 LEU A O 1
ATOM 2628 N N . LEU A 1 334 ? -19.371 10.961 21.553 1.00 93.50 334 LEU A N 1
ATOM 2629 C CA . LEU A 1 334 ? -19.534 9.567 21.120 1.00 93.50 334 LEU A CA 1
ATOM 2630 C C . LEU A 1 334 ? -20.941 9.290 20.589 1.00 93.50 334 LEU A C 1
ATOM 2632 O O . LEU A 1 334 ? -21.063 8.609 19.577 1.00 93.50 334 LEU A O 1
ATOM 2636 N N . ARG A 1 335 ? -21.995 9.866 21.183 1.00 94.44 335 ARG A N 1
ATOM 2637 C CA . ARG A 1 335 ? -23.355 9.756 20.622 1.00 94.44 335 ARG A CA 1
ATOM 2638 C C . ARG A 1 335 ? -23.490 10.405 19.246 1.00 94.44 335 ARG A C 1
ATOM 2640 O O . ARG A 1 335 ? -24.182 9.864 18.387 1.00 94.44 335 ARG A O 1
ATOM 2647 N N . ARG A 1 336 ? -22.819 11.539 18.997 1.00 96.50 336 ARG A N 1
ATOM 2648 C CA . ARG A 1 336 ? -22.758 12.133 17.648 1.00 96.50 336 ARG A CA 1
ATOM 2649 C C . ARG A 1 336 ? -22.034 11.211 16.676 1.00 96.50 336 ARG A C 1
ATOM 2651 O O . ARG A 1 336 ? -22.564 10.971 15.602 1.00 96.50 336 ARG A O 1
ATOM 2658 N N . ILE A 1 337 ? -20.883 10.657 17.065 1.00 97.62 337 ILE A N 1
ATOM 2659 C CA . ILE A 1 337 ? -20.152 9.691 16.231 1.00 97.62 337 ILE A CA 1
ATOM 2660 C C . ILE A 1 337 ? -21.038 8.482 15.925 1.00 97.62 337 ILE A C 1
ATOM 2662 O O . ILE A 1 337 ? -21.195 8.134 14.763 1.00 97.62 337 ILE A O 1
ATOM 2666 N N . ALA A 1 338 ? -21.672 7.880 16.933 1.00 97.75 338 ALA A N 1
ATOM 2667 C CA . ALA A 1 338 ? -22.569 6.744 16.745 1.00 97.75 338 ALA A CA 1
ATOM 2668 C C . ALA A 1 338 ? -23.728 7.076 15.794 1.00 97.75 338 ALA A C 1
ATOM 2670 O O . ALA A 1 338 ? -24.038 6.284 14.907 1.00 97.75 338 ALA A O 1
ATOM 2671 N N . LYS A 1 339 ? -24.335 8.263 15.931 1.00 97.69 339 LYS A N 1
ATOM 2672 C CA . LYS A 1 339 ? -25.376 8.743 15.015 1.00 97.69 339 LYS A CA 1
ATOM 2673 C C . LYS A 1 339 ? -24.868 8.814 13.572 1.00 97.69 339 LYS A C 1
ATOM 2675 O O . LYS A 1 339 ? -25.522 8.278 12.687 1.00 97.69 339 LYS A O 1
ATOM 2680 N N . GLU A 1 340 ? -23.718 9.435 13.328 1.00 97.94 340 GLU A N 1
ATOM 2681 C CA . GLU A 1 340 ? -23.169 9.550 11.970 1.00 97.94 340 GLU A CA 1
ATOM 2682 C C . GLU A 1 340 ? -22.702 8.185 11.420 1.00 97.94 340 GLU A C 1
ATOM 2684 O O . GLU A 1 340 ? -22.877 7.888 10.241 1.00 97.94 340 GLU A O 1
ATOM 2689 N N . LEU A 1 341 ? -22.186 7.285 12.265 1.00 98.06 341 LEU A N 1
ATOM 2690 C CA . LEU A 1 341 ? -21.843 5.917 11.860 1.00 98.06 341 LEU A CA 1
ATOM 2691 C C . LEU A 1 341 ? -23.081 5.065 11.530 1.00 98.06 341 LEU A C 1
ATOM 2693 O O . LEU A 1 341 ? -22.976 4.148 10.712 1.00 98.06 341 LEU A O 1
ATOM 2697 N N . LYS A 1 342 ? -24.264 5.361 12.092 1.00 97.69 342 LYS A N 1
ATOM 2698 C CA . LYS A 1 342 ? -25.525 4.726 11.657 1.00 97.69 342 LYS A CA 1
ATOM 2699 C C . LYS A 1 342 ? -25.849 5.070 10.204 1.00 97.69 342 LYS A C 1
ATOM 2701 O O . LYS A 1 342 ? -26.330 4.202 9.481 1.00 97.69 342 LYS A O 1
ATOM 2706 N N . GLU A 1 343 ? -25.517 6.277 9.747 1.00 97.81 343 GLU A N 1
ATOM 2707 C CA . GLU A 1 343 ? -25.658 6.645 8.333 1.00 97.81 343 GLU A CA 1
ATOM 2708 C C . GLU A 1 343 ? -24.686 5.852 7.450 1.00 97.81 343 GLU A C 1
ATOM 2710 O O . GLU A 1 343 ? -25.064 5.384 6.377 1.00 97.81 343 GLU A O 1
ATOM 2715 N N . VAL A 1 344 ? -23.455 5.606 7.916 1.00 97.62 344 VAL A N 1
ATOM 2716 C CA . VAL A 1 344 ? -22.513 4.711 7.216 1.00 97.62 344 VAL A CA 1
ATOM 2717 C C . VAL A 1 344 ? -23.094 3.300 7.099 1.00 97.62 344 VAL A C 1
ATOM 2719 O O . VAL A 1 344 ? -23.083 2.732 6.007 1.00 97.62 344 VAL A O 1
ATOM 2722 N N . GLN A 1 345 ? -23.647 2.759 8.191 1.00 96.69 345 GLN A N 1
ATOM 2723 C CA . GLN A 1 345 ? -24.316 1.453 8.212 1.00 96.69 345 GLN A CA 1
ATOM 2724 C C . GLN A 1 345 ? -25.492 1.404 7.218 1.00 96.69 345 GLN A C 1
ATOM 2726 O O . GLN A 1 345 ? -25.596 0.461 6.434 1.00 96.69 345 GLN A O 1
ATOM 2731 N N . ALA A 1 346 ? -26.348 2.430 7.199 1.00 96.69 346 ALA A N 1
ATOM 2732 C CA . ALA A 1 346 ? -27.482 2.528 6.275 1.00 96.69 346 ALA A CA 1
ATOM 2733 C C . ALA A 1 346 ? -27.042 2.601 4.800 1.00 96.69 346 ALA A C 1
ATOM 2735 O O . ALA A 1 346 ? -27.742 2.123 3.905 1.00 96.69 346 ALA A O 1
ATOM 2736 N N . ARG A 1 347 ? -25.854 3.159 4.547 1.00 97.69 347 ARG A N 1
ATOM 2737 C CA . ARG A 1 347 ? -25.244 3.307 3.219 1.00 97.69 347 ARG A CA 1
ATOM 2738 C C . ARG A 1 347 ? -24.310 2.157 2.843 1.00 97.69 347 ARG A C 1
ATOM 2740 O O . ARG A 1 347 ? -23.673 2.223 1.792 1.00 97.69 347 ARG A O 1
ATOM 2747 N N . LEU A 1 348 ? -24.240 1.079 3.631 1.00 94.81 348 LEU A N 1
ATOM 2748 C CA . LEU A 1 348 ? -23.370 -0.063 3.320 1.00 94.81 348 LEU A CA 1
ATOM 2749 C C . LEU A 1 348 ? -23.674 -0.700 1.972 1.00 94.81 348 LEU A C 1
ATOM 2751 O O . LEU A 1 348 ? -22.743 -1.138 1.306 1.00 94.81 348 LEU A O 1
ATOM 2755 N N . ASN A 1 349 ? -24.928 -0.666 1.519 1.00 92.44 349 ASN A N 1
ATOM 2756 C CA . ASN A 1 349 ? -25.287 -1.124 0.179 1.00 92.44 349 ASN A CA 1
ATOM 2757 C C . ASN A 1 349 ? -24.477 -0.397 -0.914 1.00 92.44 349 ASN A C 1
ATOM 2759 O O . ASN A 1 349 ? -24.125 -1.015 -1.910 1.00 92.44 349 ASN A O 1
ATOM 2763 N N . GLU A 1 350 ? -24.109 0.882 -0.735 1.00 93.50 350 GLU A N 1
ATOM 2764 C CA . GLU A 1 350 ? -23.232 1.600 -1.677 1.00 93.50 350 GLU A CA 1
ATOM 2765 C C . GLU A 1 350 ? -21.831 0.973 -1.748 1.00 93.50 350 GLU A C 1
ATOM 2767 O O . GLU A 1 350 ? -21.212 0.960 -2.809 1.00 93.50 350 GLU A O 1
ATOM 2772 N N . VAL A 1 351 ? -21.326 0.452 -0.628 1.00 92.12 351 VAL A N 1
ATOM 2773 C CA . VAL A 1 351 ? -20.029 -0.235 -0.542 1.00 92.12 351 VAL A CA 1
ATOM 2774 C C . VAL A 1 351 ? -20.152 -1.664 -1.063 1.00 92.12 351 VAL A C 1
ATOM 2776 O O . VAL A 1 351 ? -19.325 -2.104 -1.856 1.00 92.12 351 VAL A O 1
ATOM 2779 N N . GLU A 1 352 ? -21.200 -2.388 -0.676 1.00 90.06 352 GLU A N 1
ATOM 2780 C CA . GLU A 1 352 ? -21.454 -3.763 -1.110 1.00 90.06 352 GLU A CA 1
ATOM 2781 C C . GLU A 1 352 ? -21.724 -3.856 -2.610 1.00 90.06 352 GLU A C 1
ATOM 2783 O O . GLU A 1 352 ? -21.257 -4.792 -3.252 1.00 90.06 352 GLU A O 1
ATOM 2788 N N . LEU A 1 353 ? -22.386 -2.861 -3.207 1.00 88.56 353 LEU A N 1
ATOM 2789 C CA . LEU A 1 353 ? -22.514 -2.758 -4.662 1.00 88.56 353 LEU A CA 1
ATOM 2790 C C . LEU A 1 353 ? -21.142 -2.675 -5.337 1.00 88.56 353 LEU A C 1
ATOM 2792 O O . LEU A 1 353 ? -20.955 -3.255 -6.403 1.00 88.56 353 LEU A O 1
ATOM 2796 N N . LEU A 1 354 ? -20.157 -2.031 -4.704 1.00 83.06 354 LEU A N 1
ATOM 2797 C CA . LEU A 1 354 ? -18.776 -2.000 -5.194 1.00 83.06 354 LEU A CA 1
ATOM 2798 C C . LEU A 1 354 ? -18.029 -3.316 -4.926 1.00 83.06 354 LEU A C 1
ATOM 2800 O O . LEU A 1 354 ? -17.139 -3.659 -5.702 1.00 83.06 354 LEU A O 1
ATOM 2804 N N . CYS A 1 355 ? -18.418 -4.073 -3.894 1.00 81.81 355 CYS A N 1
ATOM 2805 C CA . CYS A 1 355 ? -17.914 -5.427 -3.632 1.00 81.81 355 CYS A CA 1
ATOM 2806 C C . CYS A 1 355 ? -18.472 -6.436 -4.657 1.00 81.81 355 CYS A C 1
ATOM 2808 O O . CYS A 1 355 ? -17.752 -7.290 -5.164 1.00 81.81 355 CYS A O 1
ATOM 2810 N N . GLY A 1 356 ? -19.760 -6.320 -5.000 1.00 53.03 356 GLY A N 1
ATOM 2811 C CA . GLY A 1 356 ? -20.502 -7.186 -5.923 1.00 53.03 356 GLY A CA 1
ATOM 2812 C C . GLY A 1 356 ? -20.389 -6.791 -7.399 1.00 53.03 356 GLY A C 1
ATOM 2813 O O . GLY A 1 356 ? -20.560 -7.638 -8.279 1.00 53.03 356 GLY A O 1
ATOM 2814 N N . ALA A 1 357 ? -19.989 -5.555 -7.709 1.00 44.94 357 ALA A N 1
ATOM 2815 C CA . ALA A 1 357 ? -19.501 -5.188 -9.039 1.00 44.94 357 ALA A CA 1
ATOM 2816 C C . ALA A 1 357 ? -18.255 -6.007 -9.428 1.00 44.94 357 ALA A C 1
ATOM 2818 O O . ALA A 1 357 ? -17.986 -6.155 -10.618 1.00 44.94 357 ALA A O 1
ATOM 2819 N N . ALA A 1 358 ? -17.580 -6.632 -8.448 1.00 45.72 358 ALA A N 1
ATOM 2820 C CA . ALA A 1 358 ? -16.565 -7.667 -8.625 1.00 45.72 358 ALA A CA 1
ATOM 2821 C C . ALA A 1 358 ? -17.119 -9.116 -8.720 1.00 45.72 358 ALA A C 1
ATOM 2823 O O . ALA A 1 358 ? -16.353 -10.056 -8.892 1.00 45.72 358 ALA A O 1
ATOM 2824 N N . GLY A 1 359 ? -18.442 -9.344 -8.701 1.00 41.56 359 GLY A N 1
ATOM 2825 C CA . GLY A 1 359 ? -19.020 -10.693 -8.569 1.00 41.56 359 GLY A CA 1
ATOM 2826 C C . GLY A 1 359 ? -20.544 -10.841 -8.775 1.00 41.56 359 GLY A C 1
ATOM 2827 O O . GLY A 1 359 ? -21.259 -11.170 -7.845 1.00 41.56 359 GLY A O 1
ATOM 2828 N N . GLY A 1 360 ? -21.061 -10.679 -9.998 1.00 38.47 360 GLY A N 1
ATOM 2829 C CA . GLY A 1 360 ? -22.398 -11.152 -10.449 1.00 38.47 360 GLY A CA 1
ATOM 2830 C C . GLY A 1 360 ? -22.726 -10.621 -11.860 1.00 38.47 360 GLY A C 1
ATOM 2831 O O . GLY A 1 360 ? -22.147 -9.614 -12.239 1.00 38.47 360 GLY A O 1
ATOM 2832 N N . ASN A 1 361 ? -23.529 -11.209 -12.753 1.00 34.59 361 ASN A N 1
ATOM 2833 C CA . ASN A 1 361 ? -24.483 -12.306 -12.644 1.00 34.59 361 ASN A CA 1
ATOM 2834 C C . ASN A 1 361 ? -24.700 -12.937 -14.050 1.00 34.59 361 ASN A C 1
ATOM 2836 O O . ASN A 1 361 ? -25.086 -12.240 -14.987 1.00 34.59 361 ASN A O 1
ATOM 2840 N N . ARG A 1 362 ? -24.456 -14.246 -14.213 1.00 33.94 362 ARG A N 1
ATOM 2841 C CA . ARG A 1 362 ? -24.865 -15.045 -15.391 1.00 33.94 362 ARG A CA 1
ATOM 2842 C C . ARG A 1 362 ? -25.750 -16.193 -14.898 1.00 33.94 362 ARG A C 1
ATOM 2844 O O . ARG A 1 362 ? -25.415 -17.359 -15.055 1.00 33.94 362 ARG A O 1
ATOM 2851 N N . GLN A 1 363 ? -26.867 -15.860 -14.252 1.00 35.41 363 GLN A N 1
ATOM 2852 C CA . GLN A 1 363 ? -27.936 -16.823 -13.990 1.00 35.41 363 GLN A CA 1
ATOM 2853 C C . GLN A 1 363 ? -28.834 -16.954 -15.227 1.00 35.41 363 GLN A C 1
ATOM 2855 O O . GLN A 1 363 ? -29.614 -16.071 -15.571 1.00 35.41 363 GLN A O 1
ATOM 2860 N N . SER A 1 364 ? -28.643 -18.081 -15.916 1.00 37.88 364 SER A N 1
ATOM 2861 C CA . SER A 1 364 ? -29.667 -18.888 -16.590 1.00 37.88 364 SER A CA 1
ATOM 2862 C C . SER A 1 364 ? -30.864 -18.154 -17.217 1.00 37.88 364 SER A C 1
ATOM 2864 O O . SER A 1 364 ? -31.986 -18.190 -16.711 1.00 37.88 364 SER A O 1
ATOM 2866 N N . ARG A 1 365 ? -30.661 -17.634 -18.428 1.00 35.28 365 ARG A N 1
ATOM 2867 C CA . ARG A 1 365 ? -31.682 -17.676 -19.483 1.00 35.28 365 ARG A CA 1
ATOM 2868 C C . ARG A 1 365 ? -31.073 -18.359 -20.698 1.00 35.28 365 ARG A C 1
ATOM 2870 O O . ARG A 1 365 ? -30.302 -17.762 -21.436 1.00 35.28 365 ARG A O 1
ATOM 2877 N N . GLY A 1 366 ? -31.386 -19.638 -20.855 1.00 32.78 366 GLY A N 1
ATOM 2878 C CA . GLY A 1 366 ? -30.902 -20.467 -21.953 1.00 32.78 366 GLY A CA 1
ATOM 2879 C C . GLY A 1 366 ? -31.647 -21.789 -22.005 1.00 32.78 366 GLY A C 1
ATOM 2880 O O . GLY A 1 366 ? -31.040 -22.848 -21.914 1.00 32.78 366 GLY A O 1
ATOM 2881 N N . ALA A 1 367 ? -32.975 -21.718 -22.091 1.00 36.22 367 ALA A N 1
ATOM 2882 C CA . ALA A 1 367 ? -33.775 -22.854 -22.505 1.00 36.22 367 ALA A CA 1
ATOM 2883 C C . ALA A 1 367 ? -33.466 -23.168 -23.977 1.00 36.22 367 ALA A C 1
ATOM 2885 O O . ALA A 1 367 ? -33.621 -22.308 -24.838 1.00 36.22 367 ALA A O 1
ATOM 2886 N N . GLY A 1 368 ? -33.046 -24.409 -24.224 1.00 34.31 368 GLY A N 1
ATOM 2887 C CA . GLY A 1 368 ? -33.358 -25.184 -25.422 1.00 34.31 368 GLY A CA 1
ATOM 2888 C C . GLY A 1 368 ? -32.896 -24.638 -26.772 1.00 34.31 368 GLY A C 1
ATOM 2889 O O . GLY A 1 368 ? -33.604 -23.871 -27.414 1.00 34.31 368 GLY A O 1
ATOM 2890 N N . ARG A 1 369 ? -31.811 -25.218 -27.291 1.00 33.03 369 ARG A N 1
ATOM 2891 C CA . ARG A 1 369 ? -31.806 -25.827 -28.632 1.00 33.03 369 ARG A CA 1
ATOM 2892 C C . ARG A 1 369 ? -30.593 -26.738 -28.757 1.00 33.03 369 ARG A C 1
ATOM 2894 O O . ARG A 1 369 ? -29.457 -26.279 -28.772 1.00 33.03 369 ARG A O 1
ATOM 2901 N N . GLY A 1 370 ? -30.872 -28.037 -28.791 1.00 35.66 370 GLY A N 1
ATOM 2902 C CA . GLY A 1 370 ? -29.894 -29.042 -29.161 1.00 35.66 370 GLY A CA 1
ATOM 2903 C C . GLY A 1 370 ? -29.550 -28.925 -30.641 1.00 35.66 370 GLY A C 1
ATOM 2904 O O . GLY A 1 370 ? -30.428 -28.717 -31.477 1.00 35.66 370 GLY A O 1
ATOM 2905 N N . ALA A 1 371 ? -28.271 -29.087 -30.941 1.00 31.88 371 ALA A N 1
ATOM 2906 C CA . ALA A 1 371 ? -27.805 -29.561 -32.228 1.00 31.88 371 ALA A CA 1
ATOM 2907 C C . ALA A 1 371 ? -26.622 -30.488 -31.951 1.00 31.88 371 ALA A C 1
ATOM 2909 O O . ALA A 1 371 ? -25.573 -30.077 -31.462 1.00 31.88 371 ALA A O 1
ATOM 2910 N N . GLN A 1 372 ? -26.896 -31.761 -32.186 1.00 36.53 372 GLN A N 1
ATOM 2911 C CA . GLN A 1 372 ? -25.979 -32.883 -32.216 1.00 36.53 372 GLN A CA 1
ATOM 2912 C C . GLN A 1 372 ? -25.018 -32.679 -33.396 1.00 36.53 372 GLN A C 1
ATOM 2914 O O . GLN A 1 372 ? -25.474 -32.421 -34.510 1.00 36.53 372 GLN A O 1
ATOM 2919 N N . ALA A 1 373 ? -23.716 -32.795 -33.163 1.00 32.28 373 ALA A N 1
ATOM 2920 C CA . ALA A 1 373 ? -22.745 -33.018 -34.223 1.00 32.28 373 ALA A CA 1
ATOM 2921 C C . ALA A 1 373 ? -21.618 -33.884 -33.661 1.00 32.28 373 ALA A C 1
ATOM 2923 O O . ALA A 1 373 ? -20.782 -33.418 -32.887 1.00 32.28 373 ALA A O 1
ATOM 2924 N N . ASP A 1 374 ? -21.673 -35.158 -34.035 1.00 36.47 374 ASP A N 1
ATOM 2925 C CA . ASP A 1 374 ? -20.566 -36.098 -33.955 1.00 36.47 374 ASP A CA 1
ATOM 2926 C C . ASP A 1 374 ? -19.424 -35.616 -34.858 1.00 36.47 374 ASP A C 1
ATOM 2928 O O . ASP A 1 374 ? -19.652 -35.113 -35.961 1.00 36.47 374 ASP A O 1
ATOM 2932 N N . GLY A 1 375 ? -18.192 -35.776 -34.387 1.00 31.31 375 GLY A N 1
ATOM 2933 C CA . GLY A 1 375 ? -16.996 -35.351 -35.101 1.00 31.31 375 GLY A CA 1
ATOM 2934 C C . GLY A 1 375 ? -15.744 -35.894 -34.435 1.00 31.31 375 GLY A C 1
ATOM 2935 O O . GLY A 1 375 ? -15.112 -35.220 -33.631 1.00 31.31 375 GLY A O 1
ATOM 2936 N N . ASP A 1 376 ? -15.462 -37.145 -34.767 1.00 39.97 376 ASP A N 1
ATOM 2937 C CA . ASP A 1 376 ? -14.235 -37.901 -34.541 1.00 39.97 376 ASP A CA 1
ATOM 2938 C C . ASP A 1 376 ? -13.024 -37.128 -35.104 1.00 39.97 376 ASP A C 1
ATOM 2940 O O . ASP A 1 376 ? -13.017 -36.819 -36.294 1.00 39.97 376 ASP A O 1
ATOM 2944 N N . GLU A 1 377 ? -11.993 -36.818 -34.306 1.00 35.66 377 GLU A N 1
ATOM 2945 C CA . GLU A 1 377 ? -10.690 -36.444 -34.873 1.00 35.66 377 GLU A CA 1
ATOM 2946 C C . GLU A 1 377 ? -9.508 -36.735 -33.937 1.00 35.66 377 GLU A C 1
ATOM 2948 O O . GLU A 1 377 ? -9.508 -36.459 -32.737 1.00 35.66 377 GLU A O 1
ATOM 2953 N N . ARG A 1 378 ? -8.508 -37.370 -34.550 1.00 34.66 378 ARG A N 1
ATOM 2954 C CA . ARG A 1 378 ? -7.338 -38.020 -33.963 1.00 34.66 378 ARG A CA 1
ATOM 2955 C C . ARG A 1 378 ? -6.208 -37.037 -33.663 1.00 34.66 378 ARG A C 1
ATOM 2957 O O . ARG A 1 378 ? -6.044 -36.016 -34.324 1.00 34.66 378 ARG A O 1
ATOM 2964 N N . ASP A 1 379 ? -5.369 -37.448 -32.717 1.00 39.84 379 ASP A N 1
ATOM 2965 C CA . ASP A 1 379 ? -4.083 -36.852 -32.363 1.00 39.84 379 ASP A CA 1
ATOM 2966 C C . ASP A 1 379 ? -3.134 -36.654 -33.559 1.00 39.84 379 ASP A C 1
ATOM 2968 O O . ASP A 1 379 ? -2.869 -37.580 -34.327 1.00 39.84 379 ASP A O 1
ATOM 2972 N N . GLY A 1 380 ? -2.532 -35.460 -33.638 1.00 40.06 380 GLY A N 1
ATOM 2973 C CA . GLY A 1 380 ? -1.351 -35.196 -34.466 1.00 40.06 380 GLY A CA 1
ATOM 2974 C C . GLY A 1 380 ? -1.255 -33.769 -35.010 1.00 40.06 380 GLY A C 1
ATOM 2975 O O . GLY A 1 380 ? -1.539 -33.543 -36.179 1.00 40.06 380 GLY A O 1
ATOM 2976 N N . GLY A 1 381 ? -0.805 -32.797 -34.200 1.00 37.25 381 GLY A N 1
ATOM 2977 C CA . GLY A 1 381 ? -0.474 -31.452 -34.715 1.00 37.25 381 GLY A CA 1
ATOM 2978 C C . GLY A 1 381 ? -0.643 -30.277 -33.747 1.00 37.25 381 GLY A C 1
ATOM 2979 O O . GLY A 1 381 ? -1.216 -29.255 -34.110 1.00 37.25 381 GLY A O 1
ATOM 2980 N N . GLY A 1 382 ? -0.144 -30.375 -32.510 1.00 39.84 382 GLY A N 1
ATOM 2981 C CA . GLY A 1 382 ? -0.386 -29.367 -31.463 1.00 39.84 382 GLY A CA 1
ATOM 2982 C C . GLY A 1 382 ? 0.277 -27.988 -31.647 1.00 39.84 382 GLY A C 1
ATOM 2983 O O . GLY A 1 382 ? -0.003 -27.090 -30.857 1.00 39.84 382 GLY A O 1
ATOM 2984 N N . GLY A 1 383 ? 1.141 -27.798 -32.653 1.00 40.72 383 GLY A N 1
ATOM 2985 C CA . GLY A 1 383 ? 1.844 -26.527 -32.885 1.00 40.72 383 GLY A CA 1
ATOM 2986 C C . GLY A 1 383 ? 0.984 -25.463 -33.576 1.00 40.72 383 GLY A C 1
ATOM 2987 O O . GLY A 1 383 ? 0.889 -24.340 -33.093 1.00 40.72 383 GLY A O 1
ATOM 2988 N N . ASN A 1 384 ? 0.296 -25.813 -34.669 1.00 49.31 384 ASN A N 1
ATOM 2989 C CA . ASN A 1 384 ? -0.400 -24.834 -35.521 1.00 49.31 384 ASN A CA 1
ATOM 2990 C C . ASN A 1 384 ? -1.695 -24.262 -34.916 1.00 49.31 384 ASN A C 1
ATOM 2992 O O . ASN A 1 384 ? -2.113 -23.162 -35.276 1.00 49.31 384 ASN A O 1
ATOM 2996 N N . ALA A 1 385 ? -2.337 -24.974 -33.986 1.00 51.34 385 ALA A N 1
ATOM 2997 C CA . ALA A 1 385 ? -3.583 -24.517 -33.367 1.00 51.34 385 ALA A CA 1
ATOM 2998 C C . ALA A 1 385 ? -3.379 -23.285 -32.463 1.00 51.34 385 ALA A C 1
ATOM 3000 O O . ALA A 1 385 ? -4.210 -22.378 -32.463 1.00 51.34 385 ALA A O 1
ATOM 3001 N N . ILE A 1 386 ? -2.249 -23.216 -31.748 1.00 51.31 386 ILE A N 1
ATOM 3002 C CA . ILE A 1 386 ? -1.910 -22.075 -30.882 1.00 51.31 386 ILE A CA 1
ATOM 3003 C C . ILE A 1 386 ? -1.627 -20.834 -31.738 1.00 51.31 386 ILE A C 1
ATOM 3005 O O . ILE A 1 386 ? -2.153 -19.759 -31.452 1.00 51.31 386 ILE A O 1
ATOM 3009 N N . TRP A 1 387 ? -0.886 -21.000 -32.839 1.00 46.75 387 TRP A N 1
ATOM 3010 C CA . TRP A 1 387 ? -0.590 -19.927 -33.794 1.00 46.75 387 TRP A CA 1
ATOM 3011 C C . TRP A 1 387 ? -1.851 -19.338 -34.429 1.00 46.75 387 TRP A C 1
ATOM 3013 O O . TRP A 1 387 ? -2.021 -18.120 -34.447 1.00 46.75 387 TRP A O 1
ATOM 3023 N N . ASN A 1 388 ? -2.775 -20.189 -34.879 1.00 50.31 388 ASN A N 1
ATOM 3024 C CA . ASN A 1 388 ? -4.038 -19.735 -35.461 1.00 50.31 388 ASN A CA 1
ATOM 3025 C C . ASN A 1 388 ? -4.962 -19.070 -34.425 1.00 50.31 388 ASN A C 1
ATOM 3027 O O . ASN A 1 388 ? -5.676 -18.129 -34.768 1.00 50.31 388 ASN A O 1
ATOM 3031 N N . GLY A 1 389 ? -4.934 -19.514 -33.163 1.00 55.62 389 GLY A N 1
ATOM 3032 C CA . GLY A 1 389 ? -5.655 -18.870 -32.061 1.00 55.62 389 GLY A CA 1
ATOM 3033 C C . GLY A 1 389 ? -5.103 -17.480 -31.728 1.00 55.62 389 GLY A C 1
ATOM 3034 O O . GLY A 1 389 ? -5.859 -16.511 -31.681 1.00 55.62 389 GLY A O 1
ATOM 3035 N N . MET A 1 390 ? -3.780 -17.355 -31.582 1.00 48.00 390 MET A N 1
ATOM 3036 C CA . MET A 1 390 ? -3.117 -16.081 -31.275 1.00 48.00 390 MET A CA 1
ATOM 3037 C C . MET A 1 390 ? -3.215 -15.072 -32.425 1.00 48.00 390 MET A C 1
ATOM 3039 O O . MET A 1 390 ? -3.500 -13.903 -32.181 1.00 48.00 390 MET A O 1
ATOM 3043 N N . ALA A 1 391 ? -3.059 -15.509 -33.680 1.00 49.16 391 ALA A N 1
ATOM 3044 C CA . ALA A 1 391 ? -3.202 -14.639 -34.849 1.00 49.16 391 ALA A CA 1
ATOM 3045 C C . ALA A 1 391 ? -4.643 -14.125 -35.030 1.00 49.16 391 ALA A C 1
ATOM 3047 O O . ALA A 1 391 ? -4.851 -12.981 -35.438 1.00 49.16 391 ALA A O 1
ATOM 3048 N N . ARG A 1 392 ? -5.654 -14.941 -34.689 1.00 51.53 392 ARG A N 1
ATOM 3049 C CA . ARG A 1 392 ? -7.062 -14.511 -34.690 1.00 51.53 392 ARG A CA 1
ATOM 3050 C C . ARG A 1 392 ? -7.355 -13.510 -33.574 1.00 51.53 392 ARG A C 1
ATOM 3052 O O . ARG A 1 392 ? -8.044 -12.532 -33.839 1.00 51.53 392 ARG A O 1
ATOM 3059 N N . LEU A 1 393 ? -6.805 -13.710 -32.374 1.00 48.34 393 LEU A N 1
ATOM 3060 C CA . LEU A 1 393 ? -6.958 -12.776 -31.252 1.00 48.34 393 LEU A CA 1
ATOM 3061 C C . LEU A 1 393 ? -6.240 -11.443 -31.512 1.00 48.34 393 LEU A C 1
ATOM 3063 O O . LEU A 1 393 ? -6.836 -10.394 -31.296 1.00 48.34 393 LEU A O 1
ATOM 3067 N N . GLY A 1 394 ? -5.023 -11.466 -32.064 1.00 42.59 394 GLY A N 1
ATOM 3068 C CA . GLY A 1 394 ? -4.270 -10.255 -32.413 1.00 42.59 394 GLY A CA 1
ATOM 3069 C C . GLY A 1 394 ? -4.988 -9.351 -33.423 1.00 42.59 394 GLY A C 1
ATOM 3070 O O . GLY A 1 394 ? -4.912 -8.134 -33.308 1.00 42.59 394 GLY A O 1
ATOM 3071 N N . ASN A 1 395 ? -5.755 -9.923 -34.359 1.00 42.03 395 ASN A N 1
ATOM 3072 C CA . ASN A 1 395 ? -6.547 -9.152 -35.325 1.00 42.03 395 ASN A CA 1
ATOM 3073 C C . ASN A 1 395 ? -7.928 -8.718 -34.794 1.00 42.03 395 ASN A C 1
ATOM 3075 O O . ASN A 1 395 ? -8.487 -7.739 -35.289 1.00 42.03 395 ASN A O 1
ATOM 3079 N N . PHE A 1 396 ? -8.488 -9.406 -33.791 1.00 38.22 396 PHE A N 1
ATOM 3080 C CA . PHE A 1 396 ? -9.833 -9.117 -33.269 1.00 38.22 396 PHE A CA 1
ATOM 3081 C C . PHE A 1 396 ? -9.901 -7.816 -32.447 1.00 38.22 396 PHE A C 1
ATOM 3083 O O . PHE A 1 396 ? -10.955 -7.190 -32.381 1.00 38.22 396 PHE A O 1
ATOM 3090 N N . PHE A 1 397 ? -8.782 -7.369 -31.863 1.00 42.97 397 PHE A N 1
ATOM 3091 C CA . PHE A 1 397 ? -8.726 -6.167 -31.015 1.00 42.97 397 PHE A CA 1
ATOM 3092 C C . PHE A 1 397 ? -8.333 -4.870 -31.753 1.00 42.97 397 PHE A C 1
ATOM 3094 O O . PHE A 1 397 ? -8.346 -3.801 -31.154 1.00 42.97 397 PHE A O 1
ATOM 3101 N N . VAL A 1 398 ? -8.024 -4.923 -33.056 1.00 39.38 398 VAL A N 1
ATOM 3102 C CA . VAL A 1 398 ? -7.441 -3.785 -33.805 1.00 39.38 398 VAL A CA 1
ATOM 3103 C C . VAL A 1 398 ? -8.491 -2.841 -34.427 1.00 39.38 398 VAL A C 1
ATOM 3105 O O . VAL A 1 398 ? -8.141 -1.765 -34.899 1.00 39.38 398 VAL A O 1
ATOM 3108 N N . THR A 1 399 ? -9.789 -3.174 -34.415 1.00 32.69 399 THR A N 1
ATOM 3109 C CA . THR A 1 399 ? -10.813 -2.417 -35.183 1.00 32.69 399 THR A CA 1
ATOM 3110 C C . THR A 1 399 ? -11.936 -1.759 -34.365 1.00 32.69 399 THR A C 1
ATOM 3112 O O . THR A 1 399 ? -12.845 -1.169 -34.945 1.00 32.69 399 THR A O 1
ATOM 3115 N N . GLY A 1 400 ? -11.881 -1.772 -33.029 1.00 32.16 400 GLY A N 1
ATOM 3116 C CA . GLY A 1 400 ? -12.932 -1.198 -32.175 1.00 32.16 400 GLY A CA 1
ATOM 3117 C C . GLY A 1 400 ? -12.613 0.197 -31.628 1.00 32.16 400 GLY A C 1
ATOM 3118 O O . GLY A 1 400 ? -12.239 0.321 -30.468 1.00 32.16 400 GLY A O 1
ATOM 3119 N N . GLY A 1 401 ? -12.781 1.255 -32.427 1.00 32.38 401 GLY A N 1
ATOM 3120 C CA . GLY A 1 401 ? -12.746 2.639 -31.936 1.00 32.38 401 GLY A CA 1
ATOM 3121 C C . GLY A 1 401 ? -14.060 3.024 -31.247 1.00 32.38 401 GLY A C 1
ATOM 3122 O O . GLY A 1 401 ? -14.974 3.506 -31.910 1.00 32.38 401 GLY A O 1
ATOM 3123 N N . GLY A 1 402 ? -14.170 2.794 -29.936 1.00 32.59 402 GLY A N 1
ATOM 3124 C CA . GLY A 1 402 ? -15.316 3.194 -29.108 1.00 32.59 402 GLY A CA 1
ATOM 3125 C C . GLY A 1 402 ? -14.948 4.293 -28.107 1.00 32.59 402 GLY A C 1
ATOM 3126 O O . GLY A 1 402 ? -13.878 4.247 -27.506 1.00 32.59 402 GLY A O 1
ATOM 3127 N N . GLN A 1 403 ? -15.823 5.290 -27.940 1.00 32.50 403 GLN A N 1
ATOM 3128 C CA . GLN A 1 403 ? -15.686 6.360 -26.941 1.00 32.50 403 GLN A CA 1
ATOM 3129 C C . GLN A 1 403 ? -15.556 5.786 -25.518 1.00 32.50 403 GLN A C 1
ATOM 3131 O O . GLN A 1 403 ? -16.256 4.841 -25.162 1.00 32.50 403 GLN A O 1
ATOM 3136 N N . HIS A 1 404 ? -14.666 6.376 -24.712 1.00 34.72 404 HIS A N 1
ATOM 3137 C CA . HIS A 1 404 ? -14.417 5.984 -23.322 1.00 34.72 404 HIS A CA 1
ATOM 3138 C C . HIS A 1 404 ? -15.673 6.145 -22.452 1.00 34.72 404 HIS A C 1
ATOM 3140 O O . HIS A 1 404 ? -16.081 7.262 -22.136 1.00 34.72 404 HIS A O 1
ATOM 3146 N N . ASP A 1 405 ? -16.233 5.011 -22.035 1.00 37.12 405 ASP A N 1
ATOM 3147 C CA . ASP A 1 405 ? -17.307 4.895 -21.051 1.00 37.12 405 ASP A CA 1
ATOM 3148 C C . ASP A 1 405 ? -16.698 4.695 -19.638 1.00 37.12 405 ASP A C 1
ATOM 3150 O O . ASP A 1 405 ? -15.872 3.789 -19.455 1.00 37.12 405 ASP A O 1
ATOM 3154 N N . PRO A 1 406 ? -17.031 5.522 -18.625 1.00 37.47 406 PRO A N 1
ATOM 3155 C CA . PRO A 1 406 ? -16.500 5.396 -17.259 1.00 37.47 406 PRO A CA 1
ATOM 3156 C C . PRO A 1 406 ? -16.800 4.049 -16.554 1.00 37.47 406 PRO A C 1
ATOM 3158 O O . PRO A 1 406 ? -16.140 3.722 -15.556 1.00 37.47 406 PRO A O 1
ATOM 3161 N N . ASP A 1 407 ? -17.713 3.231 -17.090 1.00 42.47 407 ASP A N 1
ATOM 3162 C CA . ASP A 1 407 ? -18.154 1.942 -16.525 1.00 42.47 407 ASP A CA 1
ATOM 3163 C C . ASP A 1 407 ? -17.175 0.755 -16.761 1.00 42.47 407 ASP A C 1
ATOM 3165 O O . ASP A 1 407 ? -17.229 -0.278 -16.089 1.00 42.47 407 ASP A O 1
ATOM 3169 N N . VAL A 1 408 ? -16.170 0.907 -17.640 1.00 44.19 408 VAL A N 1
ATOM 3170 C CA . VAL A 1 408 ? -15.154 -0.137 -17.961 1.00 44.19 408 VAL A CA 1
ATOM 3171 C C . VAL A 1 408 ? -14.285 -0.516 -16.751 1.00 44.19 408 VAL A C 1
ATOM 3173 O O . VAL A 1 408 ? -13.725 -1.610 -16.640 1.00 44.19 408 VAL A O 1
ATOM 3176 N N . SER A 1 409 ? -14.179 0.396 -15.796 1.00 41.88 409 SER A N 1
ATOM 3177 C CA . SER A 1 409 ? -13.191 0.339 -14.732 1.00 41.88 409 SER A CA 1
ATOM 3178 C C . SER A 1 409 ? -13.594 -0.581 -13.556 1.00 41.88 409 SER A C 1
ATOM 3180 O O . SER A 1 409 ? -12.723 -1.090 -12.852 1.00 41.88 409 SER A O 1
ATOM 3182 N N . ALA A 1 410 ? -14.893 -0.865 -13.377 1.00 41.62 410 ALA A N 1
ATOM 3183 C CA . ALA A 1 410 ? -15.403 -1.812 -12.374 1.00 41.62 410 ALA A CA 1
ATOM 3184 C C . ALA A 1 410 ? -15.347 -3.275 -12.863 1.00 41.62 410 ALA A C 1
ATOM 3186 O O . ALA A 1 410 ? -14.915 -4.162 -12.125 1.00 41.62 410 ALA A O 1
ATOM 3187 N N . GLY A 1 411 ? -15.691 -3.519 -14.136 1.00 42.88 411 GLY A N 1
ATOM 3188 C CA . GLY A 1 411 ? -15.568 -4.839 -14.774 1.00 42.88 411 GLY A CA 1
ATOM 3189 C C . GLY A 1 411 ? -14.120 -5.326 -14.898 1.00 42.88 411 GLY A C 1
ATOM 3190 O O . GLY A 1 411 ? -13.861 -6.527 -14.854 1.00 42.88 411 GLY A O 1
ATOM 3191 N N . ARG A 1 412 ? -13.165 -4.395 -14.972 1.00 48.50 412 ARG A N 1
ATOM 3192 C CA . ARG A 1 412 ? -11.727 -4.678 -15.009 1.00 48.50 412 ARG A CA 1
ATOM 3193 C C . ARG A 1 412 ? -11.204 -5.266 -13.694 1.00 48.50 412 ARG A C 1
ATOM 3195 O O . ARG A 1 412 ? -10.533 -6.288 -13.715 1.00 48.50 412 ARG A O 1
ATOM 3202 N N . GLN A 1 413 ? -11.546 -4.681 -12.546 1.00 46.94 413 GLN A N 1
ATOM 3203 C CA . GLN A 1 413 ? -11.006 -5.120 -11.249 1.00 46.94 413 GLN A CA 1
ATOM 3204 C C . GLN A 1 413 ? -11.575 -6.476 -10.794 1.00 46.94 413 GLN A C 1
ATOM 3206 O O . GLN A 1 413 ? -10.862 -7.282 -10.206 1.00 46.94 413 GLN A O 1
ATOM 3211 N N . LYS A 1 414 ? -12.822 -6.770 -11.179 1.00 43.06 414 LYS A N 1
ATOM 3212 C CA . LYS A 1 414 ? -13.477 -8.084 -11.067 1.00 43.06 414 LYS A CA 1
ATOM 3213 C C . LYS A 1 414 ? -12.677 -9.228 -11.687 1.00 43.06 414 LYS A C 1
ATOM 3215 O O . LYS A 1 414 ? -12.535 -10.298 -11.097 1.00 43.06 414 LYS A O 1
ATOM 3220 N N . LEU A 1 415 ? -12.219 -9.009 -12.916 1.00 46.16 415 LEU A N 1
ATOM 3221 C CA . LEU A 1 415 ? -11.552 -10.034 -13.702 1.00 46.16 415 LEU A CA 1
ATOM 3222 C C . LEU A 1 415 ? -10.166 -10.322 -13.111 1.00 46.16 415 LEU A C 1
ATOM 3224 O O . LEU A 1 415 ? -9.844 -11.483 -12.855 1.00 46.16 415 LEU A O 1
ATOM 3228 N N . LEU A 1 416 ? -9.466 -9.260 -12.694 1.00 45.91 416 LEU A N 1
ATOM 3229 C CA . LEU A 1 416 ? -8.195 -9.329 -11.975 1.00 45.91 416 LEU A CA 1
ATOM 3230 C C . LEU A 1 416 ? -8.266 -10.192 -10.709 1.00 45.91 416 LEU A C 1
ATOM 3232 O O . LEU A 1 416 ? -7.522 -11.165 -10.592 1.00 45.91 416 LEU A O 1
ATOM 3236 N N . SER A 1 417 ? -9.203 -9.909 -9.797 1.00 47.41 417 SER A N 1
ATOM 3237 C CA . SER A 1 417 ? -9.341 -10.648 -8.529 1.00 47.41 417 SER A CA 1
ATOM 3238 C C . SER A 1 417 ? -9.663 -12.133 -8.730 1.00 47.41 417 SER A C 1
ATOM 3240 O O . SER A 1 417 ? -9.212 -12.982 -7.963 1.00 47.41 417 SER A O 1
ATOM 3242 N N . SER A 1 418 ? -10.427 -12.467 -9.777 1.00 46.50 418 SER A N 1
ATOM 3243 C CA . SER A 1 418 ? -10.788 -13.855 -10.097 1.00 46.50 418 SER A CA 1
ATOM 3244 C C . SER A 1 418 ? -9.640 -14.666 -10.714 1.00 46.50 418 SER A C 1
ATOM 3246 O O . SER A 1 418 ? -9.641 -15.895 -10.629 1.00 46.50 418 SER A O 1
ATOM 3248 N N . MET A 1 419 ? -8.647 -13.997 -11.310 1.00 49.69 419 MET A N 1
ATOM 3249 C CA . MET A 1 419 ? -7.518 -14.636 -11.996 1.00 49.69 419 MET A CA 1
ATOM 3250 C C . MET A 1 419 ? -6.280 -14.776 -11.105 1.00 49.69 419 MET A C 1
ATOM 3252 O O . MET A 1 419 ? -5.464 -15.668 -11.341 1.00 49.69 419 MET A O 1
ATOM 3256 N N . GLU A 1 420 ? -6.162 -13.991 -10.032 1.00 52.03 420 GLU A N 1
ATOM 3257 C CA . GLU A 1 420 ? -5.018 -14.015 -9.108 1.00 52.03 420 GLU A CA 1
ATOM 3258 C C . GLU A 1 420 ? -4.661 -15.395 -8.510 1.00 52.03 420 GLU A C 1
ATOM 3260 O O . GLU A 1 420 ? -3.470 -15.714 -8.464 1.00 52.03 420 GLU A O 1
ATOM 3265 N N . PRO A 1 421 ? -5.607 -16.281 -8.130 1.00 47.94 421 PRO A N 1
ATOM 3266 C CA . PRO A 1 421 ? -5.267 -17.636 -7.681 1.00 47.94 421 PRO A CA 1
ATOM 3267 C C . PRO A 1 421 ? -4.581 -18.487 -8.764 1.00 47.94 421 PRO A C 1
ATOM 3269 O O . PRO A 1 421 ? -3.731 -19.319 -8.450 1.00 47.94 421 PRO A O 1
ATOM 3272 N N . SER A 1 422 ? -4.911 -18.257 -10.042 1.00 46.91 422 SER A N 1
ATOM 3273 C CA . SER A 1 422 ? -4.286 -18.927 -11.196 1.00 46.91 422 SER A CA 1
ATOM 3274 C C . SER A 1 422 ? -2.958 -18.290 -11.635 1.00 46.91 422 SER A C 1
ATOM 3276 O O . SER A 1 422 ? -2.214 -18.888 -12.410 1.00 46.91 422 SER A O 1
ATOM 3278 N N . LEU A 1 423 ? -2.643 -17.103 -11.099 1.00 49.16 423 LEU A N 1
ATOM 3279 C CA . LEU A 1 423 ? -1.411 -16.340 -11.321 1.00 49.16 423 LEU A CA 1
ATOM 3280 C C . LEU A 1 423 ? -0.357 -16.555 -10.216 1.00 49.16 423 LEU A C 1
ATOM 3282 O O . LEU A 1 423 ? 0.650 -15.854 -10.195 1.00 49.16 423 LEU A O 1
ATOM 3286 N N . GLY A 1 424 ? -0.536 -17.512 -9.296 1.00 50.50 424 GLY A N 1
ATOM 3287 C CA . GLY A 1 424 ? 0.555 -17.981 -8.426 1.00 50.50 424 GLY A CA 1
ATOM 3288 C C . GLY A 1 424 ? 1.626 -18.729 -9.233 1.00 50.50 424 GLY A C 1
ATOM 3289 O O . GLY A 1 424 ? 1.325 -19.189 -10.331 1.00 50.50 424 GLY A O 1
ATOM 3290 N N . ARG A 1 425 ? 2.865 -18.865 -8.721 1.00 50.25 425 ARG A N 1
ATOM 3291 C CA . ARG A 1 425 ? 3.996 -19.520 -9.425 1.00 50.25 425 ARG A CA 1
ATOM 3292 C C . ARG A 1 425 ? 3.634 -20.938 -9.906 1.00 50.25 425 ARG A C 1
ATOM 3294 O O . ARG A 1 425 ? 3.931 -21.922 -9.231 1.00 50.25 425 ARG A O 1
ATOM 3301 N N . THR A 1 426 ? 3.065 -21.075 -11.099 1.00 53.75 426 THR A N 1
ATOM 3302 C CA . THR A 1 426 ? 2.965 -22.354 -11.798 1.00 53.75 426 THR A CA 1
ATOM 3303 C C . THR A 1 426 ? 4.344 -22.671 -12.348 1.00 53.75 426 THR A C 1
ATOM 3305 O O . THR A 1 426 ? 4.719 -22.232 -13.430 1.00 53.75 426 THR A O 1
ATOM 3308 N N . ARG A 1 427 ? 5.124 -23.432 -11.574 1.00 62.66 427 ARG A N 1
ATOM 3309 C CA . ARG A 1 427 ? 6.368 -24.052 -12.059 1.00 62.66 427 ARG A CA 1
ATOM 3310 C C . ARG A 1 427 ? 6.103 -25.153 -13.096 1.00 62.66 427 ARG A C 1
ATOM 3312 O O . ARG A 1 427 ? 7.034 -25.598 -13.753 1.00 62.66 427 ARG A O 1
ATOM 3319 N N . ASP A 1 428 ? 4.848 -25.574 -13.247 1.00 74.06 428 ASP A N 1
ATOM 3320 C CA . ASP A 1 428 ? 4.428 -26.584 -14.211 1.00 74.06 428 ASP A CA 1
ATOM 3321 C C . ASP A 1 428 ? 4.155 -25.973 -15.599 1.00 74.06 428 ASP A C 1
ATOM 3323 O O . ASP A 1 428 ? 3.155 -25.281 -15.819 1.00 74.06 428 ASP A O 1
ATOM 3327 N N . ALA A 1 429 ? 5.036 -26.278 -16.555 1.00 71.19 429 ALA A N 1
ATOM 3328 C CA . ALA A 1 429 ? 4.904 -25.897 -17.961 1.00 71.19 429 ALA A CA 1
ATOM 3329 C C . ALA A 1 429 ? 3.606 -26.422 -18.609 1.00 71.19 429 ALA A C 1
ATOM 3331 O O . ALA A 1 429 ? 3.085 -25.814 -19.547 1.00 71.19 429 ALA A O 1
ATOM 3332 N N . ARG A 1 430 ? 3.033 -27.526 -18.109 1.00 76.19 430 ARG A N 1
ATOM 3333 C CA . ARG A 1 430 ? 1.768 -28.071 -18.617 1.00 76.19 430 ARG A CA 1
ATOM 3334 C C . ARG A 1 430 ? 0.587 -27.176 -18.248 1.00 76.19 430 ARG A C 1
ATOM 3336 O O . ARG A 1 430 ? -0.209 -26.842 -19.125 1.00 76.19 430 ARG A O 1
ATOM 3343 N N . ALA A 1 431 ? 0.498 -26.751 -16.988 1.00 75.12 431 ALA A N 1
ATOM 3344 C CA . ALA A 1 431 ? -0.534 -25.822 -16.523 1.00 75.12 431 ALA A CA 1
ATOM 3345 C C . ALA A 1 431 ? -0.438 -24.467 -17.244 1.00 75.12 431 ALA A C 1
ATOM 3347 O O . ALA A 1 431 ? -1.447 -23.921 -17.693 1.00 75.12 431 ALA A O 1
ATOM 3348 N N . LEU A 1 432 ? 0.791 -23.980 -17.442 1.00 76.94 432 LEU A N 1
ATOM 3349 C CA . LEU A 1 432 ? 1.086 -22.791 -18.240 1.00 76.94 432 LEU A CA 1
ATOM 3350 C C . LEU A 1 432 ? 0.508 -22.898 -19.660 1.00 76.94 432 LEU A C 1
ATOM 3352 O O . LEU A 1 432 ? -0.259 -22.036 -20.089 1.00 76.94 432 LEU A O 1
ATOM 3356 N N . ARG A 1 433 ? 0.841 -23.978 -20.380 1.00 80.12 433 ARG A N 1
ATOM 3357 C CA . ARG A 1 433 ? 0.347 -24.224 -21.742 1.00 80.12 433 ARG A CA 1
ATOM 3358 C C . ARG A 1 433 ? -1.174 -24.299 -21.791 1.00 80.12 433 ARG A C 1
ATOM 3360 O O . ARG A 1 433 ? -1.756 -23.808 -22.751 1.00 80.12 433 ARG A O 1
ATOM 3367 N N . GLN A 1 434 ? -1.814 -24.896 -20.788 1.00 80.94 434 GLN A N 1
ATOM 3368 C CA . GLN A 1 434 ? -3.271 -24.994 -20.760 1.00 80.94 434 GLN A CA 1
ATOM 3369 C C . GLN A 1 434 ? -3.928 -23.618 -20.610 1.00 80.94 434 GLN A C 1
ATOM 3371 O O . GLN A 1 434 ? -4.819 -23.290 -21.385 1.00 80.94 434 GLN A O 1
ATOM 3376 N N . ASN A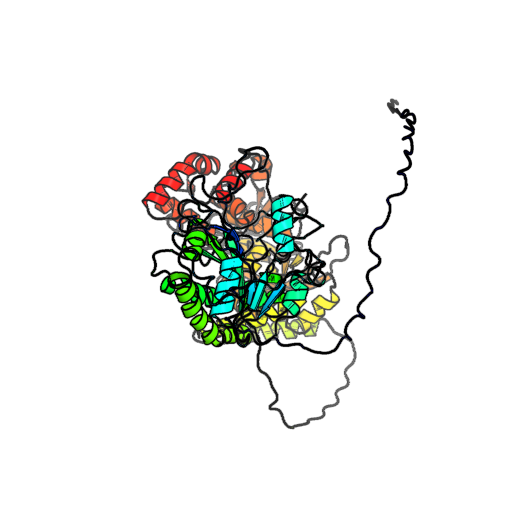 1 435 ? -3.438 -22.771 -19.702 1.00 77.31 435 ASN A N 1
ATOM 3377 C CA . ASN A 1 435 ? -3.977 -21.417 -19.525 1.00 77.31 435 ASN A CA 1
ATOM 3378 C C . ASN A 1 435 ? -3.805 -20.536 -20.774 1.00 77.31 435 ASN A C 1
ATOM 3380 O O . ASN A 1 435 ? -4.677 -19.718 -21.076 1.00 77.31 435 ASN A O 1
ATOM 3384 N N . VAL A 1 436 ? -2.699 -20.721 -21.503 1.00 83.00 436 VAL A N 1
ATOM 3385 C CA . VAL A 1 436 ? -2.458 -20.048 -22.788 1.00 83.00 436 VAL A CA 1
ATOM 3386 C C . VAL A 1 436 ? -3.373 -20.594 -23.885 1.00 83.00 436 VAL A C 1
ATOM 3388 O O . VAL A 1 436 ? -3.946 -19.815 -24.643 1.00 83.00 436 VAL A O 1
ATOM 3391 N N . LYS A 1 437 ? -3.571 -21.917 -23.952 1.00 83.12 437 LYS A N 1
ATOM 3392 C CA . LYS A 1 437 ? -4.510 -22.551 -24.895 1.00 83.12 437 LYS A CA 1
ATOM 3393 C C . LYS A 1 437 ? -5.953 -22.103 -24.674 1.00 83.12 437 LYS A C 1
ATOM 3395 O O . LYS A 1 437 ? -6.666 -21.884 -25.646 1.00 83.12 437 LYS A O 1
ATOM 3400 N N . ASP A 1 438 ? -6.354 -21.924 -23.419 1.00 83.00 438 ASP A N 1
ATOM 3401 C CA . ASP A 1 438 ? -7.682 -21.429 -23.047 1.00 83.00 438 ASP A CA 1
ATOM 3402 C C . ASP A 1 438 ? -7.870 -19.933 -23.372 1.00 83.00 438 ASP A C 1
ATOM 3404 O O . ASP A 1 438 ? -8.964 -19.399 -23.188 1.00 83.00 438 ASP A O 1
ATOM 3408 N N . GLY A 1 439 ? -6.813 -19.230 -23.802 1.00 83.94 439 GLY A N 1
ATOM 3409 C CA . GLY A 1 439 ? -6.848 -17.800 -24.116 1.00 83.94 439 GLY A CA 1
ATOM 3410 C C . GLY A 1 439 ? -7.054 -16.895 -22.900 1.00 83.94 439 GLY A C 1
ATOM 3411 O O . GLY A 1 439 ? -7.345 -15.717 -23.069 1.00 83.94 439 GLY A O 1
ATOM 3412 N N . LYS A 1 440 ? -6.919 -17.425 -21.677 1.00 86.62 440 LYS A N 1
ATOM 3413 C CA . LYS A 1 440 ? -7.090 -16.657 -20.431 1.00 86.62 440 LYS A CA 1
ATOM 3414 C C . LYS A 1 440 ? -5.858 -15.824 -20.119 1.00 86.62 440 LYS A C 1
ATOM 3416 O O . LYS A 1 440 ? -5.969 -14.676 -19.708 1.00 86.62 440 LYS A O 1
ATOM 3421 N N . LEU A 1 441 ? -4.685 -16.415 -20.315 1.00 90.69 441 LEU A N 1
ATOM 3422 C CA . LEU A 1 441 ? -3.404 -15.762 -20.100 1.00 90.69 441 LEU A CA 1
ATOM 3423 C C . LEU A 1 441 ? -2.662 -15.690 -21.419 1.00 90.69 441 LEU A C 1
ATOM 3425 O O . LEU A 1 441 ? -2.544 -16.682 -22.135 1.00 90.69 441 LEU A O 1
ATOM 3429 N N . LEU A 1 442 ? -2.129 -14.519 -21.711 1.00 93.62 442 LEU A N 1
ATOM 3430 C CA . LEU A 1 442 ? -1.354 -14.277 -22.899 1.00 93.62 442 LEU A CA 1
ATOM 3431 C C . LEU A 1 442 ? 0.126 -14.079 -22.535 1.00 93.62 442 LEU A C 1
ATOM 3433 O O . LEU A 1 442 ? 0.447 -13.248 -21.681 1.00 93.62 442 LEU A O 1
ATOM 3437 N N . PRO A 1 443 ? 1.039 -14.846 -23.151 1.00 95.88 443 PRO A N 1
ATOM 3438 C CA . PRO A 1 443 ? 2.470 -14.736 -22.902 1.00 95.88 443 PRO A CA 1
ATOM 3439 C C . PRO A 1 443 ? 3.038 -13.484 -23.576 1.00 95.88 443 PRO A C 1
ATOM 3441 O O . PRO A 1 443 ? 2.958 -13.339 -24.795 1.00 95.88 443 PRO A O 1
ATOM 3444 N N . PHE A 1 444 ? 3.657 -12.605 -22.791 1.00 97.44 444 PHE A N 1
ATOM 3445 C CA . PHE A 1 444 ? 4.395 -11.443 -23.281 1.00 97.44 444 PHE A CA 1
ATOM 3446 C C . PHE A 1 444 ? 5.876 -11.564 -22.947 1.00 97.44 444 PHE A C 1
ATOM 3448 O O . PHE A 1 444 ? 6.245 -11.750 -21.792 1.00 97.44 444 PHE A O 1
ATOM 3455 N N . PHE A 1 445 ? 6.739 -11.413 -23.944 1.00 97.81 445 PHE A N 1
ATOM 3456 C CA . PHE A 1 445 ? 8.176 -11.295 -23.750 1.00 97.81 445 PHE A CA 1
ATOM 3457 C C . PHE A 1 445 ? 8.559 -9.828 -23.541 1.00 97.81 445 PHE A C 1
ATOM 3459 O O . PHE A 1 445 ? 8.357 -8.989 -24.423 1.00 97.81 445 PHE A O 1
ATOM 3466 N N . VAL A 1 446 ? 9.132 -9.518 -22.380 1.00 97.44 446 VAL A N 1
ATOM 3467 C CA . VAL A 1 446 ? 9.545 -8.170 -21.978 1.00 97.44 446 VAL A CA 1
ATOM 3468 C C . VAL A 1 446 ? 11.063 -8.093 -21.865 1.00 97.44 446 VAL A C 1
ATOM 3470 O O . VAL A 1 446 ? 11.706 -8.925 -21.230 1.00 97.44 446 VAL A O 1
ATOM 3473 N N . TYR A 1 447 ? 11.649 -7.096 -22.525 1.00 97.25 447 TYR A N 1
ATOM 3474 C CA . TYR A 1 447 ? 13.104 -6.991 -22.708 1.00 97.25 447 TYR A CA 1
ATOM 3475 C C . TYR A 1 447 ? 13.651 -5.567 -22.513 1.00 97.25 447 TYR A C 1
ATOM 3477 O O . TYR A 1 447 ? 14.851 -5.348 -22.676 1.00 97.25 447 TYR A O 1
ATOM 3485 N N . GLY A 1 448 ? 12.784 -4.593 -22.222 1.00 96.50 448 GLY A N 1
ATOM 3486 C CA . GLY A 1 448 ? 13.133 -3.188 -21.991 1.00 96.50 448 GLY A CA 1
ATOM 3487 C C . GLY A 1 448 ? 13.034 -2.801 -20.514 1.00 96.50 448 GLY A C 1
ATOM 3488 O O . GLY A 1 448 ? 13.347 -3.593 -19.628 1.00 96.50 448 GLY A O 1
ATOM 3489 N N . SER A 1 449 ? 12.554 -1.586 -20.239 1.00 95.31 449 SER A N 1
ATOM 3490 C CA . SER A 1 449 ? 12.428 -1.046 -18.876 1.00 95.31 449 SER A CA 1
ATOM 3491 C C . SER A 1 449 ? 11.312 -1.669 -18.029 1.00 95.31 449 SER A C 1
ATOM 3493 O O . SER A 1 449 ? 11.336 -1.521 -16.811 1.00 95.31 449 SER A O 1
ATOM 3495 N N . ASN A 1 450 ? 10.332 -2.329 -18.654 1.00 93.75 450 ASN A N 1
ATOM 3496 C CA . ASN A 1 450 ? 9.174 -2.920 -17.982 1.00 93.75 450 ASN A CA 1
ATOM 3497 C C . ASN A 1 450 ? 9.540 -4.251 -17.303 1.00 93.75 450 ASN A C 1
ATOM 3499 O O . ASN A 1 450 ? 9.252 -5.326 -17.826 1.00 93.75 450 ASN A O 1
ATOM 3503 N N . ASN A 1 451 ? 10.181 -4.167 -16.137 1.00 93.19 451 ASN A N 1
ATOM 3504 C CA . ASN A 1 451 ? 10.356 -5.318 -15.250 1.00 93.19 451 ASN A CA 1
ATOM 3505 C C . ASN A 1 451 ? 9.013 -5.761 -14.633 1.00 93.19 451 ASN A C 1
ATOM 3507 O O . ASN A 1 451 ? 7.997 -5.070 -14.761 1.00 93.19 451 ASN A O 1
ATOM 3511 N N . VAL A 1 452 ? 8.992 -6.917 -13.968 1.00 91.00 452 VAL A N 1
ATOM 3512 C CA . VAL A 1 452 ? 7.743 -7.550 -13.504 1.00 91.00 452 VAL A CA 1
ATOM 3513 C C . VAL A 1 452 ? 7.033 -6.677 -12.478 1.00 91.00 452 VAL A C 1
ATOM 3515 O O . VAL A 1 452 ? 5.819 -6.507 -12.534 1.00 91.00 452 VAL A O 1
ATOM 3518 N N . GLU A 1 453 ? 7.790 -6.078 -11.565 1.00 87.94 453 GLU A N 1
ATOM 3519 C CA . GLU A 1 453 ? 7.274 -5.180 -10.532 1.00 87.94 453 GLU A CA 1
ATOM 3520 C C . GLU A 1 453 ? 6.663 -3.907 -11.130 1.00 87.94 453 GLU A C 1
ATOM 3522 O O . GLU A 1 453 ? 5.586 -3.479 -10.721 1.00 87.94 453 GLU A O 1
ATOM 3527 N N . GLN A 1 454 ? 7.304 -3.322 -12.145 1.00 90.25 454 GLN A N 1
ATOM 3528 C CA . GLN A 1 454 ? 6.739 -2.180 -12.864 1.00 90.25 454 GLN A CA 1
ATOM 3529 C C . GLN A 1 454 ? 5.461 -2.555 -13.606 1.00 90.25 454 GLN A C 1
ATOM 3531 O O . GLN A 1 454 ? 4.508 -1.780 -13.603 1.00 90.25 454 GLN A O 1
ATOM 3536 N N . LEU A 1 455 ? 5.421 -3.733 -14.228 1.00 92.25 455 LEU A N 1
ATOM 3537 C CA . LEU A 1 455 ? 4.216 -4.215 -14.895 1.00 92.25 455 LEU A CA 1
ATOM 3538 C C . LEU A 1 455 ? 3.093 -4.486 -13.898 1.00 92.25 455 LEU A C 1
ATOM 3540 O O . LEU A 1 455 ? 1.959 -4.138 -14.195 1.00 92.25 455 LEU A O 1
ATOM 3544 N N . ARG A 1 456 ? 3.387 -5.007 -12.701 1.00 89.75 456 ARG A N 1
ATOM 3545 C CA . ARG A 1 456 ? 2.394 -5.134 -11.620 1.00 89.75 456 ARG A CA 1
ATOM 3546 C C . ARG A 1 456 ? 1.777 -3.795 -11.260 1.00 89.75 456 ARG A C 1
ATOM 3548 O O . ARG A 1 456 ? 0.559 -3.677 -11.246 1.00 89.75 456 ARG A O 1
ATOM 3555 N N . LEU A 1 457 ? 2.610 -2.779 -11.038 1.00 85.00 457 LEU A N 1
ATOM 3556 C CA . LEU A 1 457 ? 2.136 -1.435 -10.710 1.00 85.00 457 LEU A CA 1
ATOM 3557 C C . LEU A 1 457 ? 1.302 -0.830 -11.848 1.00 85.00 457 LEU A C 1
ATOM 3559 O O . LEU A 1 457 ? 0.236 -0.281 -11.596 1.00 85.00 457 LEU A O 1
ATOM 3563 N N . LYS A 1 458 ? 1.763 -0.949 -13.099 1.00 87.75 458 LYS A N 1
ATOM 3564 C CA . LYS A 1 458 ? 1.075 -0.373 -14.265 1.00 87.75 458 LYS A CA 1
ATOM 3565 C C . LYS A 1 458 ? -0.221 -1.096 -14.626 1.00 87.75 458 LYS A C 1
ATOM 3567 O O . LYS A 1 458 ? -1.158 -0.445 -15.067 1.00 87.75 458 LYS A O 1
ATOM 3572 N N . LEU A 1 459 ? -0.261 -2.417 -14.453 1.00 88.38 459 LEU A N 1
ATOM 3573 C CA . LEU A 1 459 ? -1.433 -3.255 -14.725 1.00 88.38 459 LEU A CA 1
ATOM 3574 C C . LEU A 1 459 ? -2.349 -3.409 -13.505 1.00 88.38 459 LEU A C 1
ATOM 3576 O O . LEU A 1 459 ? -3.359 -4.102 -13.602 1.00 88.38 459 LEU A O 1
ATOM 3580 N N . GLU A 1 460 ? -2.003 -2.777 -12.378 1.00 86.88 460 GLU A N 1
ATOM 3581 C CA . GLU A 1 460 ? -2.743 -2.843 -11.111 1.00 86.88 460 GLU A CA 1
ATOM 3582 C C . GLU A 1 460 ? -2.930 -4.287 -10.605 1.00 86.88 460 GLU A C 1
ATOM 3584 O O . GLU A 1 460 ? -3.975 -4.657 -10.069 1.00 86.88 460 GLU A O 1
ATOM 3589 N N . LEU A 1 461 ? -1.897 -5.113 -10.784 1.00 83.38 461 LEU A N 1
ATOM 3590 C CA . LEU A 1 461 ? -1.864 -6.518 -10.384 1.00 83.38 461 LEU A CA 1
ATOM 3591 C C . LEU A 1 461 ? -1.109 -6.687 -9.067 1.00 83.38 461 LEU A C 1
ATOM 3593 O O . LEU A 1 461 ? 0.040 -6.254 -8.956 1.00 83.38 461 LEU A O 1
ATOM 3597 N N . SER A 1 462 ? -1.692 -7.398 -8.096 1.00 76.62 462 SER A N 1
ATOM 3598 C CA . SER A 1 462 ? -0.959 -7.750 -6.871 1.00 76.62 462 SER A CA 1
ATOM 3599 C C . SER A 1 462 ? 0.069 -8.862 -7.119 1.00 76.62 462 SER A C 1
ATOM 3601 O O . SER A 1 462 ? 1.126 -8.900 -6.485 1.00 76.62 462 SER A O 1
ATOM 3603 N N . VAL A 1 463 ? -0.203 -9.738 -8.094 1.00 79.38 463 VAL A N 1
ATOM 3604 C CA . VAL A 1 463 ? 0.675 -10.832 -8.516 1.00 79.38 463 VAL A CA 1
ATOM 3605 C C . VAL A 1 463 ? 0.765 -10.866 -10.039 1.00 79.38 463 VAL A C 1
ATOM 3607 O O . VAL A 1 463 ? -0.236 -10.826 -10.745 1.00 79.38 463 VAL A O 1
ATOM 3610 N N . LEU A 1 464 ? 1.991 -10.985 -10.544 1.00 86.81 464 LEU A N 1
ATOM 3611 C CA . LEU A 1 464 ? 2.285 -11.216 -11.957 1.00 86.81 464 LEU A CA 1
ATOM 3612 C C . LEU A 1 464 ? 3.363 -12.289 -12.044 1.00 86.81 464 LEU A C 1
ATOM 3614 O O . LEU A 1 464 ? 4.473 -12.099 -11.531 1.00 86.81 464 LEU A O 1
ATOM 3618 N N . ASN A 1 465 ? 3.011 -13.412 -12.661 1.00 86.44 465 ASN A N 1
ATOM 3619 C CA . ASN A 1 465 ? 3.937 -14.501 -12.926 1.00 86.44 465 ASN A CA 1
ATOM 3620 C C . ASN A 1 465 ? 4.926 -14.107 -14.013 1.00 86.44 465 ASN A C 1
ATOM 3622 O O . ASN A 1 465 ? 4.556 -13.481 -15.009 1.00 86.44 465 ASN A O 1
ATOM 3626 N N . PHE A 1 466 ? 6.166 -14.5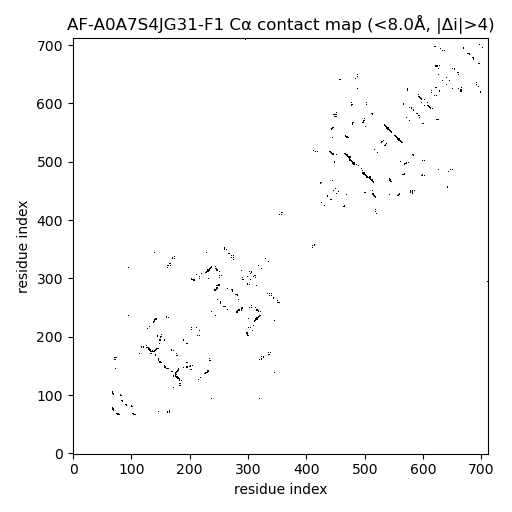53 -13.841 1.00 93.44 466 PHE A N 1
ATOM 3627 C CA . PHE A 1 466 ? 7.186 -14.417 -14.860 1.00 93.44 466 PHE A CA 1
ATOM 3628 C C . PHE A 1 466 ? 8.115 -15.626 -14.894 1.00 93.44 466 PHE A C 1
ATOM 3630 O O . PHE A 1 466 ? 8.253 -16.352 -13.908 1.00 93.44 466 PHE A O 1
ATOM 3637 N N . HIS A 1 467 ? 8.760 -15.813 -16.039 1.00 93.06 467 HIS A N 1
ATOM 3638 C CA . HIS A 1 467 ? 9.783 -16.821 -16.272 1.00 93.06 467 HIS A CA 1
ATOM 3639 C C . HIS A 1 467 ? 10.956 -16.186 -17.014 1.00 93.06 467 HIS A C 1
ATOM 3641 O O . HIS A 1 467 ? 10.749 -15.349 -17.895 1.00 93.06 467 HIS A O 1
ATOM 3647 N N . ALA A 1 468 ? 12.175 -16.616 -16.696 1.00 94.81 468 ALA A N 1
ATOM 3648 C CA . ALA A 1 468 ? 13.348 -16.236 -17.464 1.00 94.81 468 ALA A CA 1
ATOM 3649 C C . ALA A 1 468 ? 13.215 -16.753 -18.902 1.00 94.81 468 ALA A C 1
ATOM 3651 O O . ALA A 1 468 ? 12.856 -17.913 -19.126 1.00 94.81 468 ALA A O 1
ATOM 3652 N N . ALA A 1 469 ? 13.459 -15.882 -19.879 1.00 96.25 469 ALA A N 1
ATOM 3653 C CA . ALA A 1 469 ? 13.250 -16.200 -21.283 1.00 96.25 469 ALA A CA 1
ATOM 3654 C C . ALA A 1 469 ? 14.349 -15.622 -22.178 1.00 96.25 469 ALA A C 1
ATOM 3656 O O . ALA A 1 469 ? 14.849 -14.514 -21.970 1.00 96.25 469 ALA A O 1
ATOM 3657 N N . VAL A 1 470 ? 14.687 -16.372 -23.220 1.00 96.94 470 VAL A N 1
ATOM 3658 C CA . VAL A 1 470 ? 15.636 -15.976 -24.259 1.00 96.94 470 VAL A CA 1
ATOM 3659 C C . VAL A 1 470 ? 14.901 -15.904 -25.586 1.00 96.94 470 VAL A C 1
ATOM 3661 O O . VAL A 1 470 ? 14.270 -16.870 -25.998 1.00 96.94 470 VAL A O 1
ATOM 3664 N N . LEU A 1 471 ? 15.005 -14.782 -26.286 1.00 97.69 471 LEU A N 1
ATOM 3665 C CA . LEU A 1 471 ? 14.474 -14.618 -27.633 1.00 97.69 471 LEU A CA 1
ATOM 3666 C C . LEU A 1 471 ? 15.596 -14.852 -28.666 1.00 97.69 471 LEU A C 1
ATOM 3668 O O . LEU A 1 471 ? 16.440 -13.966 -28.838 1.00 97.69 471 LEU A O 1
ATOM 3672 N N . PRO A 1 472 ? 15.662 -16.025 -29.327 1.00 97.06 472 PRO A N 1
ATOM 3673 C CA . PRO A 1 472 ? 16.651 -16.309 -30.366 1.00 97.06 472 PRO A CA 1
ATOM 3674 C C . PRO A 1 472 ? 16.390 -15.511 -31.648 1.00 97.06 472 PRO A C 1
ATOM 3676 O O . PRO A 1 472 ? 15.256 -15.174 -31.960 1.00 97.06 472 PRO A O 1
ATOM 3679 N N . ASN A 1 473 ? 17.444 -15.277 -32.428 1.00 96.50 473 ASN A N 1
ATOM 3680 C CA . ASN A 1 473 ? 17.446 -14.552 -33.704 1.00 96.50 473 ASN A CA 1
ATOM 3681 C C . ASN A 1 473 ? 17.030 -13.076 -33.625 1.00 96.50 473 ASN A C 1
ATOM 3683 O O . ASN A 1 473 ? 16.771 -12.446 -34.651 1.00 96.50 473 ASN A O 1
ATOM 3687 N N . TYR A 1 474 ? 17.017 -12.504 -32.422 1.00 97.19 474 TYR A N 1
ATOM 3688 C CA . TYR A 1 474 ? 16.824 -11.076 -32.213 1.00 97.19 474 TYR A CA 1
ATOM 3689 C C . TYR A 1 474 ? 17.915 -10.515 -31.321 1.00 97.19 474 TYR A C 1
ATOM 3691 O O . TYR A 1 474 ? 18.318 -11.126 -30.327 1.00 97.19 474 TYR A O 1
ATOM 3699 N N . VAL A 1 475 ? 18.332 -9.295 -31.636 1.00 95.62 475 VAL A N 1
ATOM 3700 C CA . VAL A 1 475 ? 19.202 -8.493 -30.789 1.00 95.62 475 VAL A CA 1
ATOM 3701 C C . VAL A 1 475 ? 18.450 -7.271 -30.276 1.00 95.62 475 VAL A C 1
ATOM 3703 O O . VAL A 1 475 ? 17.652 -6.656 -30.993 1.00 95.62 475 VAL A O 1
ATOM 3706 N N . ARG A 1 476 ? 18.713 -6.906 -29.021 1.00 96.50 476 ARG A N 1
ATOM 3707 C CA . ARG A 1 476 ? 18.209 -5.666 -28.447 1.00 96.50 476 ARG A CA 1
ATOM 3708 C C . ARG A 1 476 ? 18.952 -4.491 -29.066 1.00 96.50 476 ARG A C 1
ATOM 3710 O O . ARG A 1 476 ? 20.176 -4.411 -29.006 1.00 96.50 476 ARG A O 1
ATOM 3717 N N . VAL A 1 477 ? 18.189 -3.561 -29.614 1.00 95.69 477 VAL A N 1
ATOM 3718 C CA . VAL A 1 477 ? 18.688 -2.294 -30.149 1.00 95.69 477 VAL A CA 1
ATOM 3719 C C . VAL A 1 477 ? 18.021 -1.147 -29.412 1.00 95.69 477 VAL A C 1
ATOM 3721 O O . VAL A 1 477 ? 16.998 -1.339 -28.761 1.00 95.69 477 VAL A O 1
ATOM 3724 N N . PHE A 1 478 ? 18.574 0.053 -29.504 1.00 95.12 478 PHE A N 1
ATOM 3725 C CA . PHE A 1 478 ? 17.988 1.248 -28.903 1.00 95.12 478 PHE A CA 1
ATOM 3726 C C . PHE A 1 478 ? 17.645 2.246 -30.003 1.00 95.12 478 PHE A C 1
ATOM 3728 O O . PHE A 1 478 ? 18.442 2.419 -30.920 1.00 95.12 478 PHE A O 1
ATOM 3735 N N . GLY A 1 479 ? 16.470 2.879 -29.953 1.00 91.88 479 GLY A N 1
ATOM 3736 C CA . GLY A 1 479 ? 16.060 3.823 -30.991 1.00 91.88 479 GLY A CA 1
ATOM 3737 C C . GLY A 1 479 ? 14.856 4.719 -30.686 1.00 91.88 479 GLY A C 1
ATOM 3738 O O . GLY A 1 479 ? 14.137 4.542 -29.704 1.00 91.88 479 GLY A O 1
ATOM 3739 N N . GLY A 1 480 ? 14.693 5.669 -31.614 1.00 81.12 480 GLY A N 1
ATOM 3740 C CA . GLY A 1 480 ? 13.839 6.855 -31.783 1.00 81.12 480 GLY A CA 1
ATOM 3741 C C . GLY A 1 480 ? 13.442 7.637 -30.542 1.00 81.12 480 GLY A C 1
ATOM 3742 O O . GLY A 1 480 ? 14.083 7.500 -29.518 1.00 81.12 480 GLY A O 1
ATOM 3743 N N . PRO A 1 481 ? 12.423 8.512 -30.622 1.00 87.69 481 PRO A N 1
ATOM 3744 C CA . PRO A 1 481 ? 12.082 9.375 -29.497 1.00 87.69 481 PRO A CA 1
ATOM 3745 C C . PRO A 1 481 ? 11.214 8.662 -28.456 1.00 87.69 481 PRO A C 1
ATOM 3747 O O . PRO A 1 481 ? 10.077 8.291 -28.742 1.00 87.69 481 PRO A O 1
ATOM 3750 N N . ASN A 1 482 ? 11.711 8.507 -27.238 1.00 87.19 482 ASN A N 1
ATOM 3751 C CA . ASN A 1 482 ? 10.926 8.118 -26.076 1.00 87.19 482 ASN A CA 1
ATOM 3752 C C . ASN A 1 482 ? 10.750 9.330 -25.154 1.00 87.19 482 ASN A C 1
ATOM 3754 O O . ASN A 1 482 ? 11.723 9.840 -24.616 1.00 87.19 482 ASN A O 1
ATOM 3758 N N . LYS A 1 483 ? 9.511 9.799 -24.979 1.00 84.50 483 LYS A N 1
ATOM 3759 C CA . LYS A 1 483 ? 9.222 10.956 -24.117 1.00 84.50 483 LYS A CA 1
ATOM 3760 C C . LYS A 1 483 ? 9.136 10.591 -22.636 1.00 84.50 483 LYS A C 1
ATOM 3762 O O . LYS A 1 483 ? 9.473 11.405 -21.795 1.00 84.50 483 LYS A O 1
ATOM 3767 N N . SER A 1 484 ? 8.707 9.374 -22.304 1.00 83.44 484 SER A N 1
ATOM 3768 C CA . SER A 1 484 ? 8.515 8.969 -20.905 1.00 83.44 484 SER A CA 1
ATOM 3769 C C . SER A 1 484 ? 9.830 8.757 -20.156 1.00 83.44 484 SER A C 1
ATOM 3771 O O . SER A 1 484 ? 9.823 8.550 -18.957 1.00 83.44 484 SER A O 1
ATOM 3773 N N . TRP A 1 485 ? 10.955 8.709 -20.866 1.00 87.75 485 TRP A N 1
ATOM 3774 C CA . TRP A 1 485 ? 12.288 8.610 -20.272 1.00 87.75 485 TRP A CA 1
ATOM 3775 C C . TRP A 1 485 ? 13.163 9.820 -20.603 1.00 87.75 485 TRP A C 1
ATOM 3777 O O . TRP A 1 485 ? 14.354 9.832 -20.277 1.00 87.75 485 TRP A O 1
ATOM 3787 N N . SER A 1 486 ? 12.599 10.834 -21.268 1.00 85.44 486 SER A N 1
ATOM 3788 C CA . SER A 1 486 ? 13.286 12.097 -21.502 1.00 85.44 486 SER A CA 1
ATOM 3789 C C . SER A 1 486 ? 13.202 12.933 -20.235 1.00 85.44 486 SER A C 1
ATOM 3791 O O . SER A 1 486 ? 12.272 13.712 -20.047 1.00 85.44 486 SER A O 1
ATOM 3793 N N . VAL A 1 487 ? 14.179 12.752 -19.358 1.00 72.50 487 VAL A N 1
ATOM 3794 C CA . VAL A 1 487 ? 14.310 13.570 -18.160 1.00 72.50 487 VAL A CA 1
ATOM 3795 C C . VAL A 1 487 ? 14.471 15.039 -18.569 1.00 72.50 487 VAL A C 1
ATOM 3797 O O . VAL A 1 487 ? 15.424 15.378 -19.273 1.00 72.50 487 VAL A O 1
ATOM 3800 N N . GLY A 1 488 ? 13.543 15.897 -18.138 1.00 59.84 488 GLY A N 1
ATOM 3801 C CA . GLY A 1 488 ? 13.607 17.342 -18.352 1.00 59.84 488 GLY A CA 1
ATOM 3802 C C . GLY A 1 488 ? 13.309 17.760 -19.791 1.00 59.84 488 GLY A C 1
ATOM 3803 O O . GLY A 1 488 ? 14.159 18.370 -20.440 1.00 59.84 488 GLY A O 1
ATOM 3804 N N . GLY A 1 489 ? 12.089 17.500 -20.283 1.00 56.94 489 GLY A N 1
ATOM 3805 C CA . GLY A 1 489 ? 11.580 17.853 -21.627 1.00 56.94 489 GLY A CA 1
ATOM 3806 C C . GLY A 1 489 ? 11.698 19.330 -22.071 1.00 56.94 489 GLY A C 1
ATOM 3807 O O . GLY A 1 489 ? 11.117 19.714 -23.083 1.00 56.94 489 GLY A O 1
ATOM 3808 N N . ARG A 1 490 ? 12.449 20.156 -21.332 1.00 52.62 490 ARG A N 1
ATOM 3809 C CA . ARG A 1 490 ? 12.805 21.556 -21.579 1.00 52.62 490 ARG A CA 1
ATOM 3810 C C . ARG A 1 490 ? 14.216 21.769 -22.142 1.00 52.62 490 ARG A C 1
ATOM 3812 O O . ARG A 1 490 ? 14.506 22.880 -22.578 1.00 52.62 490 ARG A O 1
ATOM 3819 N N . LEU A 1 491 ? 15.093 20.761 -22.175 1.00 46.09 491 LEU A N 1
ATOM 3820 C CA . LEU A 1 491 ? 16.373 20.892 -22.883 1.00 46.09 491 LEU A CA 1
ATOM 3821 C C . LEU A 1 491 ? 16.093 21.008 -24.390 1.00 46.09 491 LEU A C 1
ATOM 3823 O O . LEU A 1 491 ? 15.618 20.059 -25.014 1.00 46.09 491 LEU A O 1
ATOM 3827 N N . GLY A 1 492 ? 16.363 22.183 -24.966 1.00 44.50 492 GLY A N 1
ATOM 3828 C CA . GLY A 1 492 ? 15.987 22.631 -26.319 1.00 44.50 492 GLY A CA 1
ATOM 3829 C C . GLY A 1 492 ? 16.468 21.803 -27.524 1.00 44.50 492 GLY A C 1
ATOM 3830 O O . GLY A 1 492 ? 16.396 22.281 -28.649 1.00 44.50 492 GLY A O 1
ATOM 3831 N N . SER A 1 493 ? 16.913 20.560 -27.335 1.00 45.72 493 SER A N 1
ATOM 3832 C CA . SER A 1 493 ? 17.191 19.567 -28.384 1.00 45.72 493 SER A CA 1
ATOM 3833 C C . SER A 1 493 ? 15.958 18.742 -28.796 1.00 45.72 493 SER A C 1
ATOM 3835 O O . SER A 1 493 ? 16.072 17.749 -29.516 1.00 45.72 493 SER A O 1
ATOM 3837 N N . GLY A 1 494 ? 14.760 19.120 -28.339 1.00 55.81 494 GLY A N 1
ATOM 3838 C CA . GLY A 1 494 ? 13.516 18.407 -28.641 1.00 55.81 494 GLY A CA 1
ATOM 3839 C C . GLY A 1 494 ? 13.321 17.107 -27.851 1.00 55.81 494 GLY A C 1
ATOM 3840 O O . GLY A 1 494 ? 12.454 16.315 -28.219 1.00 55.81 494 GLY A O 1
ATOM 3841 N N . GLY A 1 495 ? 14.108 16.874 -26.788 1.00 59.34 495 GLY A N 1
ATOM 3842 C CA . GLY A 1 495 ? 13.840 15.851 -25.765 1.00 59.34 495 GLY A CA 1
ATOM 3843 C C . GLY A 1 495 ? 13.752 14.409 -26.277 1.00 59.34 495 GLY A C 1
ATOM 3844 O O . GLY A 1 495 ? 13.050 13.588 -25.697 1.00 59.34 495 GLY A O 1
ATOM 3845 N N . ARG A 1 496 ? 14.408 14.077 -27.391 1.00 77.00 496 ARG A N 1
ATOM 3846 C CA . ARG A 1 496 ? 14.311 12.739 -27.986 1.00 77.00 496 ARG A CA 1
ATOM 3847 C C . ARG A 1 496 ? 15.425 11.842 -27.449 1.00 77.00 496 ARG A C 1
ATOM 3849 O O . ARG A 1 496 ? 16.581 12.003 -27.828 1.00 77.00 496 ARG A O 1
ATOM 3856 N N . VAL A 1 497 ? 15.071 10.901 -26.578 1.00 88.81 497 VAL A N 1
ATOM 3857 C CA . VAL A 1 497 ? 15.990 9.871 -26.068 1.00 88.81 497 VAL A CA 1
ATOM 3858 C C . VAL A 1 497 ? 15.622 8.500 -26.617 1.00 88.81 497 VAL A C 1
ATOM 3860 O O . VAL A 1 497 ? 14.447 8.240 -26.857 1.00 88.81 497 VAL A O 1
ATOM 3863 N N . SER A 1 498 ? 16.606 7.622 -26.797 1.00 92.88 498 SER A N 1
ATOM 3864 C CA . SER A 1 498 ? 16.380 6.278 -27.344 1.00 92.88 498 SER A CA 1
ATOM 3865 C C . SER A 1 498 ? 15.898 5.291 -26.277 1.00 92.88 498 SER A C 1
ATOM 3867 O O . SER A 1 498 ? 16.407 5.288 -25.157 1.00 92.88 498 SER A O 1
ATOM 3869 N N . SER A 1 499 ? 14.964 4.406 -26.642 1.00 94.38 499 SER A N 1
ATOM 3870 C CA . SER A 1 499 ? 14.503 3.276 -25.816 1.00 94.38 499 SER A CA 1
ATOM 3871 C C . SER A 1 499 ? 14.702 1.938 -26.530 1.00 94.38 499 SER A C 1
ATOM 3873 O O . SER A 1 499 ? 14.996 1.906 -27.724 1.00 94.38 499 SER A O 1
ATOM 3875 N N . ALA A 1 500 ? 14.579 0.824 -25.806 1.00 96.25 500 ALA A N 1
ATOM 3876 C CA . ALA A 1 500 ? 14.803 -0.505 -26.360 1.00 96.25 500 ALA A CA 1
ATOM 3877 C C . ALA A 1 500 ? 13.785 -0.848 -27.466 1.00 96.25 500 ALA A C 1
ATOM 3879 O O . ALA A 1 500 ? 12.611 -0.469 -27.410 1.00 96.25 500 ALA A O 1
ATOM 3880 N N . SER A 1 501 ? 14.268 -1.584 -28.462 1.00 96.44 501 SER A N 1
ATOM 3881 C CA . SER A 1 501 ? 13.531 -2.252 -29.532 1.00 96.44 501 SER A CA 1
ATOM 3882 C C . SER A 1 501 ? 14.229 -3.582 -29.864 1.00 96.44 501 SER A C 1
ATOM 3884 O O . SER A 1 501 ? 15.279 -3.906 -29.299 1.00 96.44 501 SER A O 1
ATOM 3886 N N . LEU A 1 502 ? 13.673 -4.338 -30.806 1.00 96.44 502 LEU A N 1
ATOM 3887 C CA . LEU A 1 502 ? 14.245 -5.576 -31.326 1.00 96.44 502 LEU A CA 1
ATOM 3888 C C . LEU A 1 502 ? 14.625 -5.414 -32.798 1.00 96.44 502 LEU A C 1
ATOM 3890 O O . LEU A 1 502 ? 13.868 -4.848 -33.590 1.00 96.44 502 LEU A O 1
ATOM 3894 N N . HIS A 1 503 ? 15.778 -5.963 -33.169 1.00 94.62 503 HIS A N 1
ATOM 3895 C CA . HIS A 1 503 ? 16.202 -6.128 -34.555 1.00 94.62 503 HIS A CA 1
ATOM 3896 C C . HIS A 1 503 ? 16.468 -7.605 -34.830 1.00 94.62 503 HIS A C 1
ATOM 3898 O O . HIS A 1 503 ? 17.073 -8.289 -34.007 1.00 94.62 503 HIS A O 1
ATOM 3904 N N . GLU A 1 504 ? 15.994 -8.098 -35.970 1.00 95.31 504 GLU A N 1
ATOM 3905 C CA . GLU A 1 504 ? 16.227 -9.482 -36.383 1.00 95.31 504 GLU A CA 1
ATOM 3906 C C . GLU A 1 504 ? 17.683 -9.646 -36.785 1.00 95.31 504 GLU A C 1
ATOM 3908 O O . GLU A 1 504 ? 18.198 -8.908 -37.620 1.00 95.31 504 GLU A O 1
ATOM 3913 N N . GLN A 1 505 ? 18.357 -10.606 -36.168 1.00 94.19 505 GLN A N 1
ATOM 3914 C CA . GLN A 1 505 ? 19.745 -10.912 -36.454 1.00 94.19 505 GLN A CA 1
ATOM 3915 C C . GLN A 1 505 ? 19.982 -12.395 -36.189 1.00 94.19 505 GLN A C 1
ATOM 3917 O O . GLN A 1 505 ? 19.871 -12.859 -35.053 1.00 94.19 505 GLN A O 1
ATOM 3922 N N . GLN A 1 506 ? 20.334 -13.140 -37.238 1.00 94.69 506 GLN A N 1
ATOM 3923 C CA . GLN A 1 506 ? 20.653 -14.561 -37.115 1.00 94.69 506 GLN A CA 1
ATOM 3924 C C . GLN A 1 506 ? 21.782 -14.781 -36.106 1.00 94.69 506 GLN A C 1
ATOM 3926 O O . GLN A 1 506 ? 22.739 -14.004 -36.047 1.00 94.69 506 GLN A O 1
ATOM 3931 N N . ASN A 1 507 ? 21.666 -15.851 -35.319 1.00 93.56 507 ASN A N 1
ATOM 3932 C CA . ASN A 1 507 ? 22.631 -16.228 -34.280 1.00 93.56 507 ASN A CA 1
ATOM 3933 C C . ASN A 1 507 ? 22.799 -15.193 -33.150 1.00 93.56 507 ASN A C 1
ATOM 3935 O O . ASN A 1 507 ? 23.735 -15.298 -32.361 1.00 93.56 507 ASN A O 1
ATOM 3939 N N . ALA A 1 508 ? 21.906 -14.204 -33.047 1.00 94.25 508 ALA A N 1
ATOM 3940 C CA . ALA A 1 508 ? 21.795 -13.347 -31.873 1.00 94.25 508 ALA A CA 1
ATOM 3941 C C . ALA A 1 508 ? 20.732 -13.881 -30.905 1.00 94.25 508 ALA A C 1
ATOM 3943 O O . ALA A 1 508 ? 19.855 -14.661 -31.280 1.00 94.25 508 ALA A O 1
ATOM 3944 N N . SER A 1 509 ? 20.789 -13.437 -29.654 1.00 96.00 509 SER A N 1
ATOM 3945 C CA . SER A 1 509 ? 19.756 -13.716 -28.661 1.00 96.00 509 SER A CA 1
ATOM 3946 C C . SER A 1 509 ? 19.552 -12.522 -27.745 1.00 96.00 509 SER A C 1
ATOM 3948 O O . SER A 1 509 ? 20.514 -11.877 -27.327 1.00 96.00 509 SER A O 1
ATOM 3950 N N . THR A 1 510 ? 18.299 -12.258 -27.391 1.00 97.25 510 THR A N 1
ATOM 3951 C CA . THR A 1 510 ? 17.928 -11.214 -26.435 1.00 97.25 510 THR A CA 1
ATOM 3952 C C . THR A 1 510 ? 17.412 -11.854 -25.154 1.00 97.25 510 THR A C 1
ATOM 3954 O O . THR A 1 510 ? 16.487 -12.657 -25.196 1.00 97.25 510 THR A O 1
ATOM 3957 N N . LEU A 1 511 ? 17.992 -11.489 -24.011 1.00 97.12 511 LEU A N 1
ATOM 3958 C CA . LEU A 1 511 ? 17.506 -11.907 -22.694 1.00 97.12 511 LEU A CA 1
ATOM 3959 C C . LEU A 1 511 ? 16.311 -11.049 -22.259 1.00 97.12 511 LEU A C 1
ATOM 3961 O O . LEU A 1 511 ? 16.274 -9.843 -22.526 1.00 97.12 511 LEU A O 1
ATOM 3965 N N . GLY A 1 512 ? 15.355 -11.650 -21.561 1.00 96.75 512 GLY A N 1
ATOM 3966 C CA . GLY A 1 512 ? 14.207 -10.954 -20.992 1.00 96.75 512 GLY A CA 1
ATOM 3967 C C . GLY A 1 512 ? 13.376 -11.854 -20.086 1.00 96.75 512 GLY A C 1
ATOM 3968 O O . GLY A 1 512 ? 13.811 -12.922 -19.658 1.00 96.75 512 GLY A O 1
ATOM 3969 N N . SER A 1 513 ? 12.155 -11.426 -19.814 1.00 96.12 513 SER A N 1
ATOM 3970 C CA . SER A 1 513 ? 11.202 -12.196 -19.020 1.00 96.12 513 SER A CA 1
ATOM 3971 C C . SER A 1 513 ? 9.989 -12.512 -19.879 1.00 96.12 513 SER A C 1
ATOM 3973 O O . SER A 1 513 ? 9.496 -11.648 -20.598 1.00 96.12 513 SER A O 1
ATOM 3975 N N . MET A 1 514 ? 9.474 -13.731 -19.801 1.00 96.44 514 MET A N 1
ATOM 3976 C CA . MET A 1 514 ? 8.102 -13.997 -20.211 1.00 96.44 514 MET A CA 1
ATOM 3977 C C . MET A 1 514 ? 7.194 -13.677 -19.030 1.00 96.44 514 MET A C 1
ATOM 3979 O O . MET A 1 514 ? 7.361 -14.271 -17.970 1.00 96.44 514 MET A O 1
ATOM 3983 N N . VAL A 1 515 ? 6.229 -12.785 -19.210 1.00 95.88 515 VAL A N 1
ATOM 3984 C CA . VAL A 1 515 ? 5.154 -12.515 -18.251 1.00 95.88 515 VAL A CA 1
ATOM 3985 C C . VAL A 1 515 ? 3.830 -13.033 -18.795 1.00 95.88 515 VAL A C 1
ATOM 3987 O O . VAL A 1 515 ? 3.615 -13.069 -20.005 1.00 95.88 515 VAL A O 1
ATOM 3990 N N . LEU A 1 516 ? 2.937 -13.444 -17.901 1.00 94.19 516 LEU A N 1
ATOM 3991 C CA . LEU A 1 516 ? 1.601 -13.906 -18.272 1.00 94.19 516 LEU A CA 1
ATOM 3992 C C . LEU A 1 516 ? 0.591 -12.823 -17.956 1.00 94.19 516 LEU A C 1
ATOM 3994 O O . LEU A 1 516 ? 0.293 -12.567 -16.791 1.00 94.19 516 LEU A O 1
ATOM 3998 N N . VAL A 1 517 ? 0.088 -12.188 -19.005 1.00 94.31 517 VAL A N 1
ATOM 3999 C CA . VAL A 1 517 ? -0.851 -11.078 -18.895 1.00 94.31 517 VAL A CA 1
ATOM 4000 C C . VAL A 1 517 ? -2.255 -11.618 -19.137 1.00 94.31 517 VAL A C 1
ATOM 4002 O O . VAL A 1 517 ? -2.484 -12.236 -20.178 1.00 94.31 517 VAL A O 1
ATOM 4005 N N . PRO A 1 518 ? -3.201 -11.415 -18.213 1.00 91.75 518 PRO A N 1
ATOM 4006 C CA . PRO A 1 518 ? -4.599 -11.722 -18.470 1.00 91.75 518 PRO A CA 1
ATOM 4007 C C . PRO A 1 518 ? -5.107 -11.056 -19.753 1.00 91.75 518 PRO A C 1
ATOM 4009 O O . PRO A 1 518 ? -4.791 -9.892 -20.017 1.00 91.75 518 PRO A O 1
ATOM 4012 N N . ALA A 1 519 ? -5.852 -11.797 -20.574 1.00 90.75 519 ALA A N 1
ATOM 4013 C CA . ALA A 1 519 ? -6.237 -11.357 -21.916 1.00 90.75 519 ALA A CA 1
ATOM 4014 C C . ALA A 1 519 ? -6.989 -10.012 -21.923 1.00 90.75 519 ALA A C 1
ATOM 4016 O O . ALA A 1 519 ? -6.835 -9.210 -22.840 1.00 90.75 519 ALA A O 1
ATOM 4017 N N . GLU A 1 520 ? -7.750 -9.720 -20.874 1.00 88.38 520 GLU A N 1
ATOM 4018 C CA . GLU A 1 520 ? -8.469 -8.461 -20.696 1.00 88.38 520 GLU A CA 1
ATOM 4019 C C . GLU A 1 520 ? -7.578 -7.239 -20.437 1.00 88.38 520 GLU A C 1
ATOM 4021 O O . GLU A 1 520 ? -8.005 -6.110 -20.669 1.00 88.38 520 GLU A O 1
ATOM 4026 N N . LEU A 1 521 ? -6.350 -7.434 -19.946 1.00 92.62 521 LEU A N 1
ATOM 4027 C CA . LEU A 1 521 ? -5.427 -6.339 -19.629 1.00 92.62 521 LEU A CA 1
ATOM 4028 C C . LEU A 1 521 ? -4.515 -5.994 -20.797 1.00 92.62 521 LEU A C 1
ATOM 4030 O O . LEU A 1 521 ? -3.766 -5.021 -20.734 1.00 92.62 521 LEU A O 1
ATOM 4034 N N . VAL A 1 522 ? -4.574 -6.778 -21.868 1.00 93.44 522 VAL A N 1
ATOM 4035 C CA . VAL A 1 522 ? -3.767 -6.582 -23.070 1.00 93.44 522 VAL A CA 1
ATOM 4036 C C . VAL A 1 522 ? -4.012 -5.200 -23.659 1.00 93.44 522 VAL A C 1
ATOM 4038 O O . VAL A 1 522 ? -3.059 -4.534 -24.044 1.00 93.44 522 VAL A O 1
ATOM 4041 N N . GLN A 1 523 ? -5.261 -4.726 -23.647 1.00 91.06 523 GLN A N 1
ATOM 4042 C CA . GLN A 1 523 ? -5.588 -3.387 -24.129 1.00 91.06 523 GLN A CA 1
ATOM 4043 C C . GLN A 1 523 ? -4.919 -2.287 -23.295 1.00 91.06 523 GLN A C 1
ATOM 4045 O O . GLN A 1 523 ? -4.396 -1.324 -23.845 1.00 91.06 523 GLN A O 1
ATOM 4050 N N . MET A 1 524 ? -4.851 -2.453 -21.975 1.00 91.44 524 MET A N 1
ATOM 4051 C CA . MET A 1 524 ? -4.114 -1.517 -21.128 1.00 91.44 524 MET A CA 1
ATOM 4052 C C . MET A 1 524 ? -2.613 -1.562 -21.426 1.00 91.44 524 MET A C 1
ATOM 4054 O O . MET A 1 524 ? -1.948 -0.531 -21.457 1.00 91.44 524 MET A O 1
ATOM 4058 N N . LEU A 1 525 ? -2.069 -2.754 -21.680 1.00 94.12 525 LEU A N 1
ATOM 4059 C CA . LEU A 1 525 ? -0.674 -2.899 -22.079 1.00 94.12 525 LEU A CA 1
ATOM 4060 C C . LEU A 1 525 ? -0.407 -2.241 -23.446 1.00 94.12 525 LEU A C 1
ATOM 4062 O O . LEU A 1 525 ? 0.624 -1.592 -23.601 1.00 94.12 525 LEU A O 1
ATOM 4066 N N . HIS A 1 526 ? -1.347 -2.321 -24.396 1.00 94.69 526 HIS A N 1
ATOM 4067 C CA . HIS A 1 526 ? -1.291 -1.577 -25.658 1.00 94.69 526 HIS A CA 1
ATOM 4068 C C . HIS A 1 526 ? -1.218 -0.067 -25.416 1.00 94.69 526 HIS A C 1
ATOM 4070 O O . HIS A 1 526 ? -0.390 0.604 -26.027 1.00 94.69 526 HIS A O 1
ATOM 4076 N N . GLU A 1 527 ? -2.048 0.469 -24.521 1.00 91.81 527 GLU A N 1
ATOM 4077 C CA . GLU A 1 527 ? -2.050 1.895 -24.172 1.00 91.81 527 GLU A CA 1
ATOM 4078 C C . GLU A 1 527 ? -0.727 2.324 -23.524 1.00 91.81 527 GLU A C 1
ATOM 4080 O O . GLU A 1 527 ? -0.160 3.350 -23.899 1.00 91.81 527 GLU A O 1
ATOM 4085 N N . ILE A 1 528 ? -0.194 1.510 -22.607 1.00 90.19 528 ILE A N 1
ATOM 4086 C CA . ILE A 1 528 ? 1.094 1.750 -21.937 1.00 90.19 528 ILE A CA 1
ATOM 4087 C C . ILE A 1 528 ? 2.248 1.801 -22.945 1.00 90.19 528 ILE A C 1
ATOM 4089 O O . ILE A 1 528 ? 3.130 2.653 -22.829 1.00 90.19 528 ILE A O 1
ATOM 4093 N N . GLU A 1 529 ? 2.262 0.885 -23.912 1.00 93.06 529 GLU A N 1
ATOM 4094 C CA . GLU A 1 529 ? 3.331 0.775 -24.912 1.00 93.06 529 GLU A CA 1
ATOM 4095 C C . GLU A 1 529 ? 3.099 1.693 -26.123 1.00 93.06 529 GLU A C 1
ATOM 4097 O O . GLU A 1 529 ? 3.965 1.820 -26.989 1.00 93.06 529 GLU A O 1
ATOM 4102 N N . GLY A 1 530 ? 1.942 2.357 -26.206 1.00 91.19 530 GLY A N 1
ATOM 4103 C CA . GLY A 1 530 ? 1.546 3.140 -27.371 1.00 91.19 530 GLY A CA 1
ATOM 4104 C C . GLY A 1 530 ? 1.463 2.270 -28.625 1.00 91.19 530 GLY A C 1
ATOM 4105 O O . GLY A 1 530 ? 2.083 2.568 -29.637 1.00 91.19 530 GLY A O 1
ATOM 4106 N N . HIS A 1 531 ? 0.752 1.151 -28.574 1.00 91.31 531 HIS A N 1
ATOM 4107 C CA . HIS A 1 531 ? 0.466 0.344 -29.758 1.00 91.31 531 HIS A CA 1
ATOM 4108 C C . HIS A 1 531 ? -0.666 0.981 -30.593 1.00 91.31 531 HIS A C 1
ATOM 4110 O O . HIS A 1 531 ? -1.650 1.426 -30.004 1.00 91.31 531 HIS A O 1
ATOM 4116 N N . PRO A 1 532 ? -0.577 1.050 -31.943 1.00 90.06 532 PRO A N 1
ATOM 4117 C CA . PRO A 1 532 ? 0.465 0.501 -32.821 1.00 90.06 532 PRO A CA 1
ATOM 4118 C C . PRO A 1 532 ? 1.666 1.417 -33.098 1.00 90.06 532 PRO A C 1
ATOM 4120 O O . PRO A 1 532 ? 2.567 1.024 -33.836 1.00 90.06 532 PRO A O 1
ATOM 4123 N N . SER A 1 533 ? 1.708 2.631 -32.544 1.00 90.62 533 SER A N 1
ATOM 4124 C CA . SER A 1 533 ? 2.826 3.565 -32.714 1.00 90.62 533 SER A CA 1
ATOM 4125 C C . SER A 1 533 ? 3.097 4.349 -31.422 1.00 90.62 533 SER A C 1
ATOM 4127 O O . SER A 1 533 ? 2.203 5.058 -30.955 1.00 90.62 533 SER A O 1
ATOM 4129 N N . PRO A 1 534 ? 4.322 4.282 -30.861 1.00 91.62 534 PRO A N 1
ATOM 4130 C CA . PRO A 1 534 ? 5.561 3.934 -31.559 1.00 91.62 534 PRO A CA 1
ATOM 4131 C C . PRO A 1 534 ? 5.902 2.434 -31.617 1.00 91.62 534 PRO A C 1
ATOM 4133 O O . PRO A 1 534 ? 6.890 2.087 -32.270 1.00 91.62 534 PRO A O 1
ATOM 4136 N N . TYR A 1 535 ? 5.129 1.551 -30.976 1.00 94.38 535 TYR A N 1
ATOM 4137 C CA . TYR A 1 535 ? 5.413 0.112 -30.926 1.00 94.38 535 TYR A CA 1
ATOM 4138 C C . TYR A 1 535 ? 4.359 -0.744 -31.644 1.00 94.38 535 TYR A C 1
ATOM 4140 O O . TYR A 1 535 ? 3.168 -0.668 -31.368 1.00 94.38 535 TYR A O 1
ATOM 4148 N N . GLN A 1 536 ? 4.806 -1.649 -32.511 1.00 95.56 536 GLN A N 1
ATOM 4149 C CA . GLN A 1 536 ? 3.981 -2.704 -33.094 1.00 95.56 536 GLN A CA 1
ATOM 4150 C C . GLN A 1 536 ? 4.090 -3.995 -32.280 1.00 95.56 536 GLN A C 1
ATOM 4152 O O . GLN A 1 536 ? 5.166 -4.369 -31.812 1.00 95.56 536 GLN A O 1
ATOM 4157 N N . LEU A 1 537 ? 2.968 -4.691 -32.144 1.00 96.75 537 LEU A N 1
ATOM 4158 C CA . LEU A 1 537 ? 2.917 -6.023 -31.565 1.00 96.75 537 LEU A CA 1
ATOM 4159 C C . LEU A 1 537 ? 3.435 -7.031 -32.599 1.00 96.75 537 LEU A C 1
ATOM 4161 O O . LEU A 1 537 ? 3.022 -6.999 -33.757 1.00 96.75 537 LEU A O 1
ATOM 4165 N N . ILE A 1 538 ? 4.341 -7.914 -32.195 1.00 97.06 538 ILE A N 1
ATOM 4166 C CA . ILE A 1 538 ? 4.828 -9.027 -33.015 1.00 97.06 538 ILE A CA 1
ATOM 4167 C C . ILE A 1 538 ? 4.715 -10.334 -32.232 1.00 97.06 538 ILE A C 1
ATOM 4169 O O . ILE A 1 538 ? 4.785 -10.340 -31.002 1.00 97.06 538 ILE A O 1
ATOM 4173 N N . LEU A 1 539 ? 4.559 -11.440 -32.955 1.00 96.69 539 LEU A N 1
ATOM 4174 C CA . LEU A 1 539 ? 4.662 -12.783 -32.394 1.00 96.69 539 LEU A CA 1
ATOM 4175 C C . LEU A 1 539 ? 6.093 -13.287 -32.559 1.00 96.69 539 LEU A C 1
ATOM 4177 O O . LEU A 1 539 ? 6.709 -13.089 -33.606 1.00 96.69 539 LEU A O 1
ATOM 4181 N N . VAL A 1 540 ? 6.611 -13.929 -31.522 1.00 97.31 540 VAL A N 1
ATOM 4182 C CA . VAL A 1 540 ? 7.973 -14.449 -31.464 1.00 97.31 540 VAL A CA 1
ATOM 4183 C C . VAL A 1 540 ? 8.002 -15.814 -30.786 1.00 97.31 540 VAL A C 1
A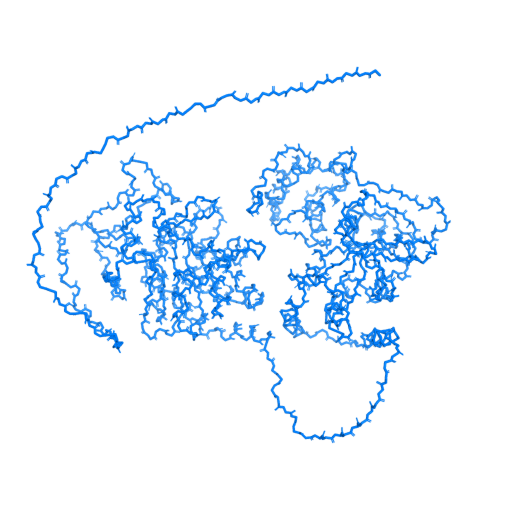TOM 4185 O O . VAL A 1 540 ? 7.183 -16.096 -29.916 1.00 97.31 540 VAL A O 1
ATOM 4188 N N . ASP A 1 541 ? 8.980 -16.640 -31.142 1.00 97.06 541 ASP A N 1
ATOM 4189 C CA . ASP A 1 541 ? 9.289 -17.871 -30.416 1.00 97.06 541 ASP A CA 1
ATOM 4190 C C . ASP A 1 541 ? 10.398 -17.606 -29.402 1.00 97.06 541 ASP A C 1
ATOM 4192 O O . ASP A 1 541 ? 11.534 -17.312 -29.774 1.00 97.06 541 ASP A O 1
ATOM 4196 N N . ILE A 1 542 ? 10.077 -17.714 -28.115 1.00 97.31 542 ILE A N 1
ATOM 4197 C CA . ILE A 1 542 ? 11.041 -17.589 -27.019 1.00 97.31 542 ILE A CA 1
ATOM 4198 C C . ILE A 1 542 ? 11.444 -18.962 -26.491 1.00 97.31 542 ILE A C 1
ATOM 4200 O O . ILE A 1 542 ? 10.731 -19.946 -26.651 1.00 97.31 542 ILE A O 1
ATOM 4204 N N . ARG A 1 543 ? 12.589 -19.030 -25.819 1.00 96.00 543 ARG A N 1
ATOM 4205 C CA . ARG A 1 543 ? 13.057 -20.201 -25.080 1.00 96.00 543 ARG A CA 1
ATOM 4206 C C . ARG A 1 543 ? 12.973 -19.922 -23.590 1.00 96.00 543 ARG A C 1
ATOM 4208 O O . ARG A 1 543 ? 13.636 -19.004 -23.110 1.00 96.00 543 ARG A O 1
ATOM 4215 N N . LEU A 1 544 ? 12.174 -20.698 -22.868 1.00 94.44 544 LEU A N 1
ATOM 4216 C CA . LEU A 1 544 ? 12.081 -20.585 -21.412 1.00 94.44 544 LEU A CA 1
ATOM 4217 C C . LEU A 1 544 ? 13.298 -21.234 -20.754 1.00 94.44 544 LEU A C 1
ATOM 4219 O O . LEU A 1 544 ? 13.712 -22.326 -21.148 1.00 94.44 544 LEU A O 1
ATOM 4223 N N . GLN A 1 545 ? 13.851 -20.563 -19.746 1.00 90.12 545 GLN A N 1
ATOM 4224 C CA . GLN A 1 545 ? 14.960 -21.065 -18.947 1.00 90.12 545 GLN A CA 1
ATOM 4225 C C . GLN A 1 545 ? 14.472 -21.325 -17.523 1.00 90.12 545 GLN A C 1
ATOM 4227 O O . GLN A 1 545 ? 14.055 -20.413 -16.811 1.00 90.12 545 GLN A O 1
ATOM 4232 N N . TYR A 1 546 ? 14.498 -22.593 -17.117 1.00 85.19 546 TYR A N 1
ATOM 4233 C CA . TYR A 1 546 ? 14.108 -23.008 -15.774 1.00 85.19 546 TYR A CA 1
ATOM 4234 C C . TYR A 1 546 ? 15.346 -23.121 -14.886 1.00 85.19 546 TYR A C 1
ATOM 4236 O O . TYR A 1 546 ? 16.385 -23.619 -15.324 1.00 85.19 546 TYR A O 1
ATOM 4244 N N . GLU A 1 547 ? 15.228 -22.680 -13.632 1.00 77.25 547 GLU A N 1
ATOM 4245 C CA . GLU A 1 547 ? 16.272 -22.855 -12.618 1.00 77.25 547 GLU A CA 1
ATOM 4246 C C . GLU A 1 547 ? 16.689 -24.336 -12.573 1.00 77.25 547 GLU A C 1
ATOM 4248 O O . GLU A 1 547 ? 15.859 -25.213 -12.337 1.00 77.25 547 GLU A O 1
ATOM 4253 N N . ASN A 1 548 ? 17.974 -24.608 -12.822 1.00 76.94 548 ASN A N 1
ATOM 4254 C CA . ASN A 1 548 ? 18.598 -25.940 -12.796 1.00 76.94 548 ASN A CA 1
ATOM 4255 C C . ASN A 1 548 ? 18.216 -26.911 -13.929 1.00 76.94 548 ASN A C 1
ATOM 4257 O O . ASN A 1 548 ? 18.540 -28.095 -13.848 1.00 76.94 548 ASN A O 1
ATOM 4261 N N . SER A 1 549 ? 17.575 -26.439 -15.000 1.00 77.06 549 SER A N 1
ATOM 4262 C CA . SER A 1 549 ? 17.296 -27.264 -16.180 1.00 77.06 549 SER A CA 1
ATOM 4263 C C . SER A 1 549 ? 18.223 -26.905 -17.338 1.00 77.06 549 SER A C 1
ATOM 4265 O O . SER A 1 549 ? 18.332 -25.743 -17.723 1.00 77.06 549 SER A O 1
ATOM 4267 N N . THR A 1 550 ? 18.839 -27.915 -17.952 1.00 75.88 550 THR A N 1
ATOM 4268 C CA . THR A 1 550 ? 19.485 -27.787 -19.271 1.00 75.88 550 THR A CA 1
ATOM 4269 C C . THR A 1 550 ? 18.469 -27.804 -20.415 1.00 75.88 550 THR A C 1
ATOM 4271 O O . THR A 1 550 ? 18.804 -27.458 -21.547 1.00 75.88 550 THR A O 1
ATOM 4274 N N . CYS A 1 551 ? 17.222 -28.196 -20.139 1.00 66.25 551 CYS A N 1
ATOM 4275 C CA . CYS A 1 551 ? 16.149 -28.209 -21.121 1.00 66.25 551 CYS A CA 1
ATOM 4276 C C . CYS A 1 551 ? 15.565 -26.800 -21.280 1.00 66.25 551 CYS A C 1
ATOM 4278 O O . CYS A 1 551 ? 15.010 -26.246 -20.327 1.00 66.25 551 CYS A O 1
ATOM 4280 N N . SER A 1 552 ? 15.683 -26.252 -22.493 1.00 83.06 552 SER A N 1
ATOM 4281 C CA . SER A 1 552 ? 14.993 -25.039 -22.928 1.00 83.06 552 SER A CA 1
ATOM 4282 C C . SER A 1 552 ? 13.812 -25.408 -23.819 1.00 83.06 552 SER A C 1
ATOM 4284 O O . SER A 1 552 ? 13.993 -26.071 -24.843 1.00 83.06 552 SER A O 1
ATOM 4286 N N . GLU A 1 553 ? 12.619 -24.948 -23.476 1.00 87.56 553 GLU A N 1
ATOM 4287 C CA . GLU A 1 553 ? 11.413 -25.207 -24.261 1.00 87.56 553 GLU A CA 1
ATOM 4288 C C . GLU A 1 553 ? 11.081 -23.997 -25.141 1.00 87.56 553 GLU A C 1
ATOM 4290 O O . GLU A 1 553 ? 11.109 -22.866 -24.653 1.00 87.56 553 GLU A O 1
ATOM 4295 N N . SER A 1 554 ? 10.767 -24.226 -26.423 1.00 92.62 554 SER A N 1
ATOM 4296 C CA . SER A 1 554 ? 10.254 -23.168 -27.304 1.00 92.62 554 SER A CA 1
ATOM 4297 C C . SER A 1 554 ? 8.801 -22.860 -26.963 1.00 92.62 554 SER A C 1
ATOM 4299 O O . SER A 1 554 ? 7.982 -23.776 -26.856 1.00 92.62 554 SER A O 1
ATOM 4301 N N . PHE A 1 555 ? 8.479 -21.580 -26.829 1.00 93.12 555 PHE A N 1
ATOM 4302 C CA . PHE A 1 555 ? 7.164 -21.104 -26.429 1.00 93.12 555 PHE A CA 1
ATOM 4303 C C . PHE A 1 555 ? 6.780 -19.864 -27.253 1.00 93.12 555 PHE A C 1
ATOM 4305 O O . PHE A 1 555 ? 7.568 -18.919 -27.307 1.00 93.12 555 PHE A O 1
ATOM 4312 N N . PRO A 1 556 ? 5.594 -19.827 -27.886 1.00 95.31 556 PRO A N 1
ATOM 4313 C CA . PRO A 1 556 ? 5.154 -18.648 -28.620 1.00 95.31 556 PRO A CA 1
ATOM 4314 C C . PRO A 1 556 ? 4.771 -17.535 -27.639 1.00 95.31 556 PRO A C 1
ATOM 4316 O O . PRO A 1 556 ? 4.045 -17.765 -26.670 1.00 95.31 556 PRO A O 1
ATOM 4319 N N . ALA A 1 557 ? 5.241 -16.320 -27.895 1.00 96.50 557 ALA A N 1
ATOM 4320 C CA . ALA A 1 557 ? 4.953 -15.141 -27.092 1.00 96.50 557 ALA A CA 1
ATOM 4321 C C . ALA A 1 557 ? 4.692 -13.917 -27.968 1.00 96.50 557 ALA A C 1
ATOM 4323 O O . ALA A 1 557 ? 5.156 -13.817 -29.102 1.00 96.50 557 ALA A O 1
ATOM 4324 N N . MET A 1 558 ? 3.964 -12.955 -27.420 1.00 97.69 558 MET A N 1
ATOM 4325 C CA . MET A 1 558 ? 3.857 -11.622 -27.994 1.00 97.69 558 MET A CA 1
ATOM 4326 C C . MET A 1 558 ? 4.955 -10.722 -27.449 1.00 97.69 558 MET A C 1
ATOM 4328 O O . MET A 1 558 ? 5.404 -10.869 -26.316 1.00 97.69 558 MET A O 1
ATOM 4332 N N . THR A 1 559 ? 5.383 -9.746 -28.232 1.00 97.81 559 THR A N 1
ATOM 4333 C CA . THR A 1 559 ? 6.258 -8.685 -27.741 1.00 97.81 559 THR A CA 1
ATOM 4334 C C . THR A 1 559 ? 6.052 -7.410 -28.541 1.00 97.81 559 THR A C 1
ATOM 4336 O O . THR A 1 559 ? 5.483 -7.426 -29.633 1.00 97.81 559 THR A O 1
ATOM 4339 N N . TYR A 1 560 ? 6.513 -6.292 -27.998 1.00 97.25 560 TYR A N 1
ATOM 4340 C CA . TYR A 1 560 ? 6.446 -4.998 -28.659 1.00 97.25 560 TYR A CA 1
ATOM 4341 C C . TYR A 1 560 ? 7.767 -4.724 -29.358 1.00 97.25 560 TYR A C 1
ATOM 4343 O O . TYR A 1 560 ? 8.816 -4.727 -28.724 1.00 97.25 560 TYR A O 1
ATOM 4351 N N . LYS A 1 561 ? 7.737 -4.461 -30.661 1.00 96.00 561 LYS A N 1
ATOM 4352 C CA . LYS A 1 561 ? 8.881 -4.010 -31.464 1.00 96.00 561 LYS A CA 1
ATOM 4353 C C . LYS A 1 561 ? 8.588 -2.607 -31.961 1.00 96.00 561 LYS A C 1
ATOM 4355 O O . LYS A 1 561 ? 7.472 -2.301 -32.353 1.00 96.00 561 LYS A O 1
ATOM 4360 N N . ARG A 1 562 ? 9.573 -1.722 -31.945 1.00 93.38 562 ARG A N 1
ATOM 4361 C CA . ARG A 1 562 ? 9.357 -0.334 -32.359 1.00 93.38 562 ARG A CA 1
ATOM 4362 C C . ARG A 1 562 ?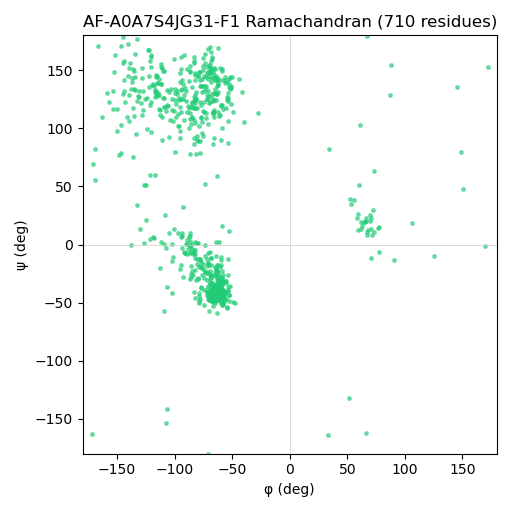 9.180 -0.232 -33.874 1.00 93.38 562 ARG A C 1
ATOM 4364 O O . ARG A 1 562 ? 9.946 -0.856 -34.604 1.00 93.38 562 ARG A O 1
ATOM 4371 N N . VAL A 1 563 ? 8.207 0.563 -34.328 1.00 88.69 563 VAL A N 1
ATOM 4372 C CA . VAL A 1 563 ? 7.911 0.765 -35.762 1.00 88.69 563 VAL A CA 1
ATOM 4373 C C . VAL A 1 563 ? 9.040 1.536 -36.439 1.00 88.69 563 VAL A C 1
ATOM 4375 O O . VAL A 1 563 ? 9.535 1.134 -37.488 1.00 88.69 563 VAL A O 1
ATOM 4378 N N . THR A 1 564 ? 9.499 2.621 -35.810 1.00 81.50 564 THR A N 1
ATOM 4379 C CA . THR A 1 564 ? 10.658 3.391 -36.268 1.00 81.50 564 THR A CA 1
ATOM 4380 C C . THR A 1 564 ? 11.856 3.106 -35.372 1.00 81.50 564 THR A C 1
ATOM 4382 O O . THR A 1 564 ? 11.852 3.332 -34.157 1.00 81.50 564 THR A O 1
ATOM 4385 N N . ALA A 1 565 ? 12.899 2.568 -35.992 1.00 69.25 565 ALA A N 1
ATOM 4386 C CA . ALA A 1 565 ? 14.125 2.155 -35.328 1.00 69.25 565 ALA A CA 1
ATOM 4387 C C . ALA A 1 565 ? 15.293 3.101 -35.667 1.00 69.25 565 ALA A C 1
ATOM 4389 O O . ALA A 1 565 ? 16.443 2.695 -35.628 1.00 69.25 565 ALA A O 1
ATOM 4390 N N . GLU A 1 566 ? 15.038 4.357 -36.031 1.00 83.25 566 GLU A N 1
ATOM 4391 C CA . GLU A 1 566 ? 16.123 5.330 -36.207 1.00 83.25 566 GLU A CA 1
ATOM 4392 C C . GLU A 1 566 ? 16.718 5.667 -34.838 1.00 83.25 566 GLU A C 1
ATOM 4394 O O . GLU A 1 566 ? 15.973 6.003 -33.923 1.00 83.25 566 GLU A O 1
ATOM 4399 N N . PHE A 1 567 ? 18.033 5.562 -34.651 1.00 79.81 567 PHE A N 1
ATOM 4400 C CA . PHE A 1 567 ? 18.666 5.962 -33.394 1.00 79.81 567 PHE A CA 1
ATOM 4401 C C . PHE A 1 567 ? 18.532 7.472 -33.173 1.00 79.81 567 PHE A C 1
ATOM 4403 O O . PHE A 1 567 ? 18.972 8.260 -34.005 1.00 79.81 567 PHE A O 1
ATOM 4410 N N . VAL A 1 568 ? 17.964 7.889 -32.038 1.00 77.62 568 VAL A N 1
ATOM 4411 C CA . VAL A 1 568 ? 17.796 9.314 -31.724 1.00 77.62 568 VAL A CA 1
ATOM 4412 C C . VAL A 1 568 ? 18.332 9.618 -30.329 1.00 77.62 568 VAL A C 1
ATOM 4414 O O . VAL A 1 568 ? 17.869 9.056 -29.336 1.00 77.62 568 VAL A O 1
ATOM 4417 N N . GLY A 1 569 ? 19.300 10.534 -30.257 1.00 82.38 569 GLY A N 1
ATOM 4418 C CA . GLY A 1 569 ? 19.873 11.015 -28.997 1.00 82.38 569 GLY A CA 1
ATOM 4419 C C . GLY A 1 569 ? 20.654 9.953 -28.211 1.00 82.38 569 GLY A C 1
ATOM 4420 O O . GLY A 1 569 ? 21.072 8.936 -28.753 1.00 82.38 569 GLY A O 1
ATOM 4421 N N . LYS A 1 570 ? 20.884 10.200 -26.915 1.00 89.88 570 LYS A N 1
ATOM 4422 C CA . LYS A 1 570 ? 21.481 9.214 -25.994 1.00 89.88 570 LYS A CA 1
ATOM 4423 C C . LYS A 1 570 ? 20.414 8.255 -25.452 1.00 89.88 570 LYS A C 1
ATOM 4425 O O . LYS A 1 570 ? 19.233 8.597 -25.411 1.00 89.88 570 LYS A O 1
ATOM 4430 N N . VAL A 1 571 ? 20.830 7.072 -24.996 1.00 93.25 571 VAL A N 1
ATOM 4431 C CA . VAL A 1 571 ? 19.983 6.227 -24.138 1.00 93.25 571 VAL A CA 1
ATOM 4432 C C . VAL A 1 571 ? 20.138 6.738 -22.700 1.00 93.25 571 VAL A C 1
ATOM 4434 O O . VAL A 1 571 ? 21.276 6.810 -22.232 1.00 93.25 571 VAL A O 1
ATOM 4437 N N . PRO A 1 572 ? 19.061 7.124 -21.993 1.00 93.44 572 PRO A N 1
ATOM 4438 C CA . PRO A 1 572 ? 19.169 7.642 -20.634 1.00 93.44 572 PRO A CA 1
ATOM 4439 C C . PRO A 1 572 ? 19.708 6.574 -19.690 1.00 93.44 572 PRO A C 1
ATOM 4441 O O . PRO A 1 572 ? 19.306 5.411 -19.767 1.00 93.44 572 PRO A O 1
ATOM 4444 N N . GLN A 1 573 ? 20.561 6.962 -18.746 1.00 95.06 573 GLN A N 1
ATOM 4445 C CA . GLN A 1 573 ? 21.117 5.998 -17.806 1.00 95.06 573 GLN A CA 1
ATOM 4446 C C . GLN A 1 573 ? 20.041 5.373 -16.906 1.00 95.06 573 GLN A C 1
ATOM 4448 O O . GLN A 1 573 ? 20.093 4.175 -16.653 1.00 95.06 573 GLN A O 1
ATOM 4453 N N . ALA A 1 574 ? 19.014 6.135 -16.511 1.00 94.31 574 ALA A N 1
ATOM 4454 C CA . ALA A 1 574 ? 17.874 5.604 -15.758 1.00 94.31 574 ALA A CA 1
ATOM 4455 C C . ALA A 1 574 ? 17.130 4.498 -16.532 1.00 94.31 574 ALA A C 1
ATOM 4457 O O . ALA A 1 574 ? 16.733 3.486 -15.955 1.00 94.31 574 ALA A O 1
ATOM 4458 N N . TYR A 1 575 ? 17.009 4.645 -17.857 1.00 95.38 575 TYR A N 1
ATOM 4459 C CA . TYR A 1 575 ? 16.420 3.623 -18.724 1.00 95.38 575 TYR A CA 1
ATOM 4460 C C . TYR A 1 575 ? 17.289 2.360 -18.797 1.00 95.38 575 TYR A C 1
ATOM 4462 O O . TYR A 1 575 ? 16.772 1.239 -18.792 1.00 95.38 575 TYR A O 1
ATOM 4470 N N . LEU A 1 576 ? 18.614 2.528 -18.855 1.00 96.75 576 LEU A N 1
ATOM 4471 C CA . LEU A 1 576 ? 19.568 1.417 -18.837 1.00 96.75 576 LEU A CA 1
ATOM 4472 C C . LEU A 1 576 ? 19.532 0.675 -17.496 1.00 96.75 576 LEU A C 1
ATOM 4474 O O . LEU A 1 576 ? 19.451 -0.549 -17.504 1.00 96.75 576 LEU A O 1
ATOM 4478 N N . CYS A 1 577 ? 19.481 1.383 -16.365 1.00 96.62 577 CYS A N 1
ATOM 4479 C CA . CYS A 1 577 ? 19.260 0.790 -15.043 1.00 96.62 577 CYS A CA 1
ATOM 4480 C C . CYS A 1 577 ? 17.951 -0.017 -14.994 1.00 96.62 577 CYS A C 1
ATOM 4482 O O . CYS A 1 577 ? 17.937 -1.162 -14.541 1.00 96.62 577 CYS A O 1
ATOM 4484 N N . ALA A 1 578 ? 16.859 0.526 -15.543 1.00 95.69 578 ALA A N 1
ATOM 4485 C CA . ALA A 1 578 ? 15.588 -0.189 -15.619 1.00 95.69 578 ALA A CA 1
ATOM 4486 C C . ALA A 1 578 ? 15.657 -1.456 -16.474 1.00 95.69 578 ALA A C 1
ATOM 4488 O O . ALA A 1 578 ? 15.185 -2.513 -16.058 1.00 95.69 578 ALA A O 1
ATOM 4489 N N . THR A 1 579 ? 16.305 -1.364 -17.634 1.00 96.75 579 THR A N 1
ATOM 4490 C CA . THR A 1 579 ? 16.513 -2.497 -18.541 1.00 96.75 579 THR A CA 1
ATOM 4491 C C . THR A 1 579 ? 17.400 -3.571 -17.911 1.00 96.75 579 THR A C 1
ATOM 4493 O O . THR A 1 579 ? 17.115 -4.761 -18.038 1.00 96.75 579 THR A O 1
ATOM 4496 N N . LEU A 1 580 ? 18.461 -3.169 -17.205 1.00 96.44 580 LEU A N 1
ATOM 4497 C CA . LEU A 1 580 ? 19.351 -4.095 -16.511 1.00 96.44 580 LEU A CA 1
ATOM 4498 C C . LEU A 1 580 ? 18.587 -4.830 -15.419 1.00 96.44 580 LEU A C 1
ATOM 4500 O O . LEU A 1 580 ? 18.687 -6.045 -15.320 1.00 96.44 580 LEU A O 1
ATOM 4504 N N . ARG A 1 581 ? 17.750 -4.120 -14.661 1.00 94.56 581 ARG A N 1
ATOM 4505 C CA . ARG A 1 581 ? 16.916 -4.730 -13.627 1.00 94.56 581 ARG A CA 1
ATOM 4506 C C . ARG A 1 581 ? 15.956 -5.780 -14.186 1.00 94.56 581 ARG A C 1
ATOM 4508 O O . ARG A 1 581 ? 15.827 -6.833 -13.573 1.00 94.56 581 ARG A O 1
ATOM 4515 N N . THR A 1 582 ? 15.349 -5.541 -15.352 1.00 94.69 582 THR A N 1
ATOM 4516 C CA . THR A 1 582 ? 14.542 -6.557 -16.056 1.00 94.69 582 THR A CA 1
ATOM 4517 C C . THR A 1 582 ? 15.357 -7.818 -16.352 1.00 94.69 582 THR A C 1
ATOM 4519 O O . THR A 1 582 ? 14.869 -8.925 -16.145 1.00 94.69 582 THR A O 1
ATOM 4522 N N . ILE A 1 583 ? 16.611 -7.671 -16.800 1.00 95.56 583 ILE A N 1
ATOM 4523 C CA . ILE A 1 583 ? 17.501 -8.817 -17.041 1.00 95.56 583 ILE A CA 1
ATOM 4524 C C . ILE A 1 583 ? 17.837 -9.511 -15.724 1.00 95.56 583 ILE A C 1
ATOM 4526 O O . ILE A 1 583 ? 17.631 -10.711 -15.616 1.00 95.56 583 ILE A O 1
ATOM 4530 N N . LYS A 1 584 ? 18.316 -8.771 -14.719 1.00 94.75 584 LYS A N 1
ATOM 4531 C CA . LYS A 1 584 ? 18.775 -9.315 -13.433 1.00 94.75 584 LYS A CA 1
ATOM 4532 C C . LYS A 1 584 ? 17.669 -10.015 -12.645 1.00 94.75 584 LYS A C 1
ATOM 4534 O O . LYS A 1 584 ? 17.964 -10.936 -11.894 1.00 94.75 584 LYS A O 1
ATOM 4539 N N . GLU A 1 585 ? 16.413 -9.606 -12.822 1.00 91.69 585 GLU A N 1
ATOM 4540 C CA . GLU A 1 585 ? 15.252 -10.266 -12.216 1.00 91.69 585 GLU A CA 1
ATOM 4541 C C . GLU A 1 585 ? 15.053 -11.697 -12.741 1.00 91.69 585 GLU A C 1
ATOM 4543 O O . GLU A 1 585 ? 14.710 -12.590 -11.970 1.00 91.69 585 GLU A O 1
ATOM 4548 N N . SER A 1 586 ? 15.318 -11.928 -14.029 1.00 91.62 586 SER A N 1
ATOM 4549 C CA . SER A 1 586 ? 15.245 -13.256 -14.658 1.00 91.62 586 SER A CA 1
ATOM 4550 C C . SER A 1 586 ? 16.578 -14.005 -14.661 1.00 91.62 586 SER A C 1
ATOM 4552 O O . SER A 1 586 ? 16.608 -15.232 -14.649 1.00 91.62 586 SER A O 1
ATOM 4554 N N . PHE A 1 587 ? 17.687 -13.272 -14.670 1.00 93.31 587 PHE A N 1
ATOM 4555 C CA . PHE A 1 587 ? 19.038 -13.794 -14.815 1.00 93.31 587 PHE A CA 1
ATOM 4556 C C . PHE A 1 587 ? 19.977 -13.119 -13.804 1.00 93.31 587 PHE A C 1
ATOM 4558 O O . PHE A 1 587 ? 20.786 -12.256 -14.161 1.00 93.31 587 PHE A O 1
ATOM 4565 N N . PRO A 1 588 ? 19.894 -13.491 -12.516 1.00 92.56 588 PRO A N 1
ATOM 4566 C CA . PRO A 1 588 ? 20.640 -12.825 -11.445 1.00 92.56 588 PRO A CA 1
ATOM 4567 C C . PRO A 1 588 ? 22.164 -12.958 -11.578 1.00 92.56 588 PRO A C 1
ATOM 4569 O O . PRO A 1 588 ? 22.896 -12.137 -11.027 1.00 92.56 588 PRO A O 1
ATOM 4572 N N . ASN A 1 589 ? 22.642 -13.945 -12.338 1.00 91.94 589 ASN A N 1
ATOM 4573 C CA . ASN A 1 589 ? 24.067 -14.199 -12.558 1.00 91.94 589 ASN A CA 1
ATOM 4574 C C . ASN A 1 589 ? 24.639 -13.478 -13.786 1.00 91.94 589 ASN A C 1
ATOM 4576 O O . ASN A 1 589 ? 25.850 -13.508 -13.990 1.00 91.94 589 ASN A O 1
ATOM 4580 N N . GLU A 1 590 ? 23.802 -12.834 -14.606 1.00 92.81 590 GLU A N 1
ATOM 4581 C CA . GLU A 1 590 ? 24.297 -12.078 -15.757 1.00 92.81 590 GLU A CA 1
ATOM 4582 C C . GLU A 1 590 ? 25.133 -10.880 -15.291 1.00 92.81 590 GLU A C 1
ATOM 4584 O O . GLU A 1 590 ? 24.831 -10.279 -14.246 1.00 92.81 590 GLU A O 1
ATOM 4589 N N . PRO A 1 591 ? 26.184 -10.515 -16.046 1.00 92.56 591 PRO A N 1
ATOM 4590 C CA . PRO A 1 591 ? 27.009 -9.369 -15.717 1.00 92.56 591 PRO A CA 1
ATOM 4591 C C . PRO A 1 591 ? 26.170 -8.088 -15.708 1.00 92.56 591 PRO A C 1
ATOM 4593 O O . PRO A 1 591 ? 25.199 -7.945 -16.451 1.00 92.56 591 PRO A O 1
ATOM 4596 N N . GLU A 1 592 ? 26.591 -7.118 -14.899 1.00 93.50 592 GLU A N 1
ATOM 4597 C CA . GLU A 1 592 ? 25.956 -5.801 -14.756 1.00 93.50 592 GLU A CA 1
ATOM 4598 C C . GLU A 1 592 ? 26.233 -4.896 -15.977 1.00 93.50 592 GLU A C 1
ATOM 4600 O O . GLU A 1 592 ? 26.750 -3.780 -15.865 1.00 93.50 592 GLU A O 1
ATOM 4605 N N . THR A 1 593 ? 25.960 -5.405 -17.178 1.00 93.94 593 THR A N 1
ATOM 4606 C CA . THR A 1 593 ? 26.280 -4.761 -18.451 1.00 93.94 593 THR A CA 1
ATOM 4607 C C . THR A 1 593 ? 25.119 -4.841 -19.436 1.00 93.94 593 THR A C 1
ATOM 4609 O O . THR A 1 593 ? 24.323 -5.776 -19.420 1.00 93.94 593 THR A O 1
ATOM 4612 N N . ILE A 1 594 ? 25.030 -3.853 -20.324 1.00 92.81 594 ILE A N 1
ATOM 4613 C CA . ILE A 1 594 ? 24.095 -3.814 -21.445 1.00 92.81 594 ILE A CA 1
ATOM 4614 C C . ILE A 1 594 ? 24.876 -3.457 -22.701 1.00 92.81 594 ILE A C 1
ATOM 4616 O O . ILE A 1 594 ? 25.535 -2.420 -22.765 1.00 92.81 594 ILE A O 1
ATOM 4620 N N . LEU A 1 595 ? 24.744 -4.280 -23.737 1.00 92.62 595 LEU A N 1
ATOM 4621 C CA . LEU A 1 595 ? 25.214 -3.924 -25.067 1.00 92.62 595 LEU A CA 1
ATOM 4622 C C . LEU A 1 595 ? 24.230 -2.937 -25.712 1.00 92.62 595 LEU A C 1
ATOM 4624 O O . LEU A 1 595 ? 23.106 -3.295 -26.061 1.00 92.62 595 LEU A O 1
ATOM 4628 N N . ILE A 1 596 ? 24.650 -1.686 -25.864 1.00 91.38 596 ILE A N 1
ATOM 4629 C CA . ILE A 1 596 ? 23.912 -0.648 -26.577 1.00 91.38 596 ILE A CA 1
ATOM 4630 C C . ILE A 1 596 ? 24.237 -0.778 -28.060 1.00 91.38 596 ILE A C 1
ATOM 4632 O O . ILE A 1 596 ? 25.337 -0.443 -28.495 1.00 91.38 596 ILE A O 1
ATOM 4636 N N . ILE A 1 597 ? 23.261 -1.233 -28.840 1.00 89.94 597 ILE A N 1
ATOM 4637 C CA . ILE A 1 597 ? 23.336 -1.254 -30.301 1.00 89.94 597 ILE A CA 1
ATOM 4638 C C . ILE A 1 597 ? 22.422 -0.160 -30.835 1.00 89.94 597 ILE A C 1
ATOM 4640 O O . ILE A 1 597 ? 21.217 -0.166 -30.568 1.00 89.94 597 ILE A O 1
ATOM 4644 N N . LYS A 1 598 ? 22.991 0.793 -31.576 1.00 90.06 598 LYS A N 1
ATOM 4645 C CA . LYS A 1 598 ? 22.202 1.847 -32.218 1.00 90.06 598 LYS A CA 1
ATOM 4646 C C . LYS A 1 598 ? 21.326 1.238 -33.309 1.00 90.06 598 LYS A C 1
ATOM 4648 O O . LYS A 1 598 ? 21.811 0.541 -34.200 1.00 90.06 598 LYS A O 1
ATOM 4653 N N . ALA A 1 599 ? 20.030 1.497 -33.243 1.00 84.25 599 ALA A N 1
ATOM 4654 C CA . ALA A 1 599 ? 19.117 0.998 -34.249 1.00 84.25 599 ALA A CA 1
ATOM 4655 C C . ALA A 1 599 ? 19.371 1.678 -35.620 1.00 84.25 599 ALA A C 1
ATOM 4657 O O . ALA A 1 599 ? 19.771 2.841 -35.688 1.00 84.25 599 ALA A O 1
ATOM 4658 N N . GLY A 1 600 ? 19.228 0.910 -36.708 1.00 82.56 600 GLY A N 1
ATOM 4659 C CA . GLY A 1 600 ? 19.571 1.328 -38.080 1.00 82.56 600 GLY A CA 1
ATOM 4660 C C . GLY A 1 600 ? 21.006 1.014 -38.535 1.00 82.56 600 GLY A C 1
ATOM 4661 O O . GLY A 1 600 ? 21.271 1.043 -39.730 1.00 82.56 600 GLY A O 1
ATOM 4662 N N . VAL A 1 601 ? 21.914 0.647 -37.622 1.00 85.00 601 VAL A N 1
ATOM 4663 C CA . VAL A 1 601 ? 23.336 0.351 -37.923 1.00 85.00 601 VAL A CA 1
ATOM 4664 C C . VAL A 1 601 ? 23.809 -0.962 -37.277 1.00 85.00 601 VAL A C 1
ATOM 4666 O O . VAL A 1 601 ? 24.949 -1.101 -36.853 1.00 85.00 601 VAL A O 1
ATOM 4669 N N . CYS A 1 602 ? 22.924 -1.959 -37.178 1.00 79.44 602 CYS A N 1
ATOM 4670 C CA . CYS A 1 602 ? 23.171 -3.194 -36.411 1.00 79.44 602 CYS A CA 1
ATOM 4671 C C . CYS A 1 602 ? 24.309 -4.066 -36.976 1.00 79.44 602 CYS A C 1
ATOM 4673 O O . CYS A 1 602 ? 24.949 -4.816 -36.232 1.00 79.44 602 CYS A O 1
ATOM 4675 N N . SER A 1 603 ? 24.562 -3.955 -38.283 1.00 81.12 603 SER A N 1
ATOM 4676 C CA . SER A 1 603 ? 25.646 -4.644 -38.986 1.00 81.12 603 SER A CA 1
ATOM 4677 C C . SER A 1 603 ? 27.020 -4.011 -38.762 1.00 81.12 603 SER A C 1
ATOM 4679 O O . SER A 1 603 ? 28.019 -4.658 -39.057 1.00 81.12 603 SER A O 1
ATOM 4681 N N . ASP A 1 604 ? 27.089 -2.779 -38.250 1.00 84.31 604 ASP A N 1
ATOM 4682 C CA . ASP A 1 604 ? 28.341 -2.074 -37.982 1.00 84.31 604 ASP A CA 1
ATOM 4683 C C . ASP A 1 604 ? 28.832 -2.387 -36.553 1.00 84.31 604 ASP A C 1
ATOM 4685 O O . ASP A 1 604 ? 28.189 -1.991 -35.574 1.00 84.31 604 ASP A O 1
ATOM 4689 N N . PRO A 1 605 ? 29.971 -3.085 -36.378 1.00 78.38 605 PRO A N 1
ATOM 4690 C CA . PRO A 1 605 ? 30.524 -3.360 -35.055 1.00 78.38 605 PRO A CA 1
ATOM 4691 C C . PRO A 1 605 ? 30.838 -2.090 -34.255 1.00 78.38 605 PRO A C 1
ATOM 4693 O O . PRO A 1 605 ? 30.736 -2.114 -33.029 1.00 78.38 605 PRO A O 1
ATOM 4696 N N . SER A 1 606 ? 31.174 -0.979 -34.924 1.00 81.75 606 SER A N 1
ATOM 4697 C CA . SER A 1 606 ? 31.482 0.300 -34.272 1.00 81.75 606 SER A CA 1
ATOM 4698 C C . SER A 1 606 ? 30.249 0.966 -33.648 1.00 81.75 606 SER A C 1
ATOM 4700 O O . SER A 1 606 ? 30.369 1.805 -32.754 1.00 81.75 606 SER A O 1
ATOM 4702 N N . ALA A 1 607 ? 29.045 0.543 -34.046 1.00 80.25 607 ALA A N 1
ATOM 4703 C CA . ALA A 1 607 ? 27.788 1.006 -33.471 1.00 80.25 607 ALA A CA 1
ATOM 4704 C C . ALA A 1 607 ? 27.423 0.322 -32.141 1.00 80.25 607 ALA A C 1
ATOM 4706 O O . ALA A 1 607 ? 26.358 0.605 -31.575 1.00 80.25 607 ALA A O 1
ATOM 4707 N N . ARG A 1 608 ? 28.282 -0.578 -31.643 1.00 89.62 608 ARG A N 1
ATOM 4708 C CA . ARG A 1 608 ? 28.094 -1.313 -30.393 1.00 89.62 608 ARG A CA 1
ATOM 4709 C C . ARG A 1 608 ? 28.887 -0.652 -29.272 1.00 89.62 608 ARG A C 1
ATOM 4711 O O . ARG A 1 608 ? 30.107 -0.552 -29.335 1.00 89.62 608 ARG A O 1
ATOM 4718 N N . ASN A 1 609 ? 28.194 -0.235 -28.221 1.00 92.19 609 ASN A N 1
ATOM 4719 C CA . ASN A 1 609 ? 28.805 0.303 -27.011 1.00 92.19 609 ASN A CA 1
ATOM 4720 C C . ASN A 1 609 ? 28.398 -0.561 -25.815 1.00 92.19 609 ASN A C 1
ATOM 4722 O O . ASN A 1 609 ? 27.211 -0.741 -25.557 1.00 92.19 609 ASN A O 1
ATOM 4726 N N . LEU A 1 610 ? 29.371 -1.112 -25.092 1.00 93.88 610 LEU A N 1
ATOM 4727 C CA . LEU A 1 610 ? 29.099 -1.853 -23.868 1.00 93.88 610 LEU A CA 1
ATOM 4728 C C . LEU A 1 610 ? 28.950 -0.876 -22.699 1.00 93.88 610 LEU A C 1
ATOM 4730 O O . LEU A 1 610 ? 29.931 -0.332 -22.195 1.00 93.88 610 LEU A O 1
ATOM 4734 N N . TRP A 1 611 ? 27.723 -0.696 -22.225 1.00 96.19 611 TRP A N 1
ATOM 4735 C CA . TRP A 1 611 ? 27.467 0.021 -20.987 1.00 96.19 611 TRP A CA 1
ATOM 4736 C C . TRP A 1 611 ? 27.636 -0.924 -19.800 1.00 96.19 611 TRP A C 1
ATOM 4738 O O . TRP A 1 611 ? 27.035 -1.992 -19.765 1.00 96.19 611 TRP A O 1
ATOM 4748 N N . THR A 1 612 ? 28.451 -0.541 -18.823 1.00 96.06 612 THR A N 1
ATOM 4749 C CA . THR A 1 612 ? 28.563 -1.230 -17.528 1.00 96.06 612 THR A CA 1
ATOM 4750 C C . THR A 1 612 ? 27.891 -0.368 -16.477 1.00 96.06 612 THR A C 1
ATOM 4752 O O . THR A 1 612 ? 28.157 0.834 -16.439 1.00 96.06 612 THR A O 1
ATOM 4755 N N . HIS A 1 613 ? 27.052 -0.960 -15.626 1.00 95.69 613 HIS A N 1
ATOM 4756 C CA . HIS A 1 613 ? 26.383 -0.231 -14.555 1.00 95.69 613 HIS A CA 1
ATOM 4757 C C . HIS A 1 613 ? 27.427 0.491 -13.685 1.00 95.69 613 HIS A C 1
ATOM 4759 O O . HIS A 1 613 ? 28.264 -0.179 -13.072 1.00 95.69 613 HIS A O 1
ATOM 4765 N N . PRO A 1 614 ? 27.426 1.836 -13.592 1.00 94.88 614 PRO A N 1
ATOM 4766 C CA . PRO A 1 614 ? 28.554 2.537 -12.965 1.00 94.88 614 PRO A CA 1
ATOM 4767 C C . PRO A 1 614 ? 28.791 2.206 -11.494 1.00 94.88 614 PRO A C 1
ATOM 4769 O O . PRO A 1 614 ? 29.938 2.243 -11.039 1.00 94.88 614 PRO A O 1
ATOM 4772 N N . ALA A 1 615 ? 27.757 1.737 -10.783 1.00 89.62 615 ALA A N 1
ATOM 4773 C CA . ALA A 1 615 ? 27.922 1.253 -9.415 1.00 89.62 615 ALA A CA 1
ATOM 4774 C C . ALA A 1 615 ? 28.922 0.091 -9.263 1.00 89.62 615 ALA A C 1
ATOM 4776 O O . ALA A 1 615 ? 29.496 -0.044 -8.190 1.00 89.62 615 ALA A O 1
ATOM 4777 N N . VAL A 1 616 ? 29.205 -0.676 -10.324 1.00 90.25 616 VAL A N 1
ATOM 4778 C CA . VAL A 1 616 ? 30.201 -1.765 -10.305 1.00 90.25 616 VAL A CA 1
ATOM 4779 C C . VAL A 1 616 ? 31.620 -1.249 -10.056 1.00 90.25 616 VAL A C 1
ATOM 4781 O O . VAL A 1 616 ? 32.411 -1.924 -9.410 1.00 90.25 616 VAL A O 1
ATOM 4784 N N . ARG A 1 617 ? 31.966 -0.066 -10.581 1.00 90.25 617 ARG A N 1
ATOM 4785 C CA . ARG A 1 617 ? 33.330 0.489 -10.484 1.00 90.25 617 ARG A CA 1
ATOM 4786 C C . ARG A 1 617 ? 33.432 1.647 -9.499 1.00 90.25 617 ARG A C 1
ATOM 4788 O O . ARG A 1 617 ? 34.456 1.795 -8.847 1.00 90.25 617 ARG A O 1
ATOM 4795 N N . GLY A 1 618 ? 32.398 2.483 -9.424 1.00 89.38 618 GLY A N 1
ATOM 4796 C CA . GLY A 1 618 ? 32.428 3.740 -8.672 1.00 89.38 618 GLY A CA 1
ATOM 4797 C C . GLY A 1 618 ? 31.369 3.866 -7.578 1.00 89.38 618 GLY A C 1
ATOM 4798 O O . GLY A 1 618 ? 31.266 4.940 -6.987 1.00 89.38 618 GLY A O 1
ATOM 4799 N N . GLY A 1 619 ? 30.567 2.826 -7.320 1.00 93.50 619 GLY A N 1
ATOM 4800 C CA . GLY A 1 619 ? 29.395 2.908 -6.440 1.00 93.50 619 GLY A CA 1
ATOM 4801 C C . GLY A 1 619 ? 28.272 3.791 -7.010 1.00 93.50 619 GLY A C 1
ATOM 4802 O O . GLY A 1 619 ? 28.396 4.364 -8.097 1.00 93.50 619 GLY A O 1
ATOM 4803 N N . PHE A 1 620 ? 27.152 3.916 -6.294 1.00 95.00 620 PHE A N 1
ATOM 4804 C CA . PHE A 1 620 ? 25.970 4.639 -6.795 1.00 95.00 620 PHE A CA 1
ATOM 4805 C C . PHE A 1 620 ? 26.201 6.145 -7.004 1.00 95.00 620 PHE A C 1
ATOM 4807 O O . PHE A 1 620 ? 25.503 6.755 -7.808 1.00 95.00 620 PHE A O 1
ATOM 4814 N N . LYS A 1 621 ? 27.234 6.732 -6.381 1.00 95.44 621 LYS A N 1
ATOM 4815 C CA . LYS A 1 621 ? 27.654 8.128 -6.611 1.00 95.44 621 LYS A CA 1
ATOM 4816 C C . LYS A 1 621 ? 28.083 8.431 -8.052 1.00 95.44 621 LYS A C 1
ATOM 4818 O O . LYS A 1 621 ? 28.139 9.591 -8.439 1.00 95.44 621 LYS A O 1
ATOM 4823 N N . SER A 1 622 ? 28.415 7.398 -8.830 1.00 95.81 622 SER A N 1
ATOM 4824 C CA . SER A 1 622 ? 28.833 7.520 -10.234 1.00 95.81 622 SER A CA 1
ATOM 4825 C C . SER A 1 622 ? 27.668 7.528 -11.233 1.00 95.81 622 SER A C 1
ATOM 4827 O O . SER A 1 622 ? 27.891 7.622 -12.441 1.00 95.81 622 SER A O 1
ATOM 4829 N N . LEU A 1 623 ? 26.428 7.401 -10.753 1.00 95.75 623 LEU A N 1
ATOM 4830 C CA . LEU A 1 623 ? 25.230 7.526 -11.576 1.00 95.75 623 LEU A CA 1
ATOM 4831 C C . LEU A 1 623 ? 24.890 9.006 -11.824 1.00 95.75 623 LEU A C 1
ATOM 4833 O O . LEU A 1 623 ? 25.039 9.843 -10.938 1.00 95.75 623 LEU A O 1
ATOM 4837 N N . GLU A 1 624 ? 24.367 9.316 -13.010 1.00 94.88 624 GLU A N 1
ATOM 4838 C CA . GLU A 1 624 ? 23.552 10.505 -13.253 1.00 94.88 624 GLU A CA 1
ATOM 4839 C C . GLU A 1 624 ? 22.396 10.497 -12.238 1.00 94.88 624 GLU A C 1
ATOM 4841 O O . GLU A 1 624 ? 21.796 9.448 -11.972 1.00 94.88 624 GLU A O 1
ATOM 4846 N N . LEU A 1 625 ? 22.047 11.658 -11.681 1.00 93.88 625 LEU A N 1
ATOM 4847 C CA . LEU A 1 625 ? 21.048 11.730 -10.616 1.00 93.88 625 LEU A CA 1
ATOM 4848 C C . LEU A 1 625 ? 19.697 11.067 -10.963 1.00 93.88 625 LEU A C 1
ATOM 4850 O O . LEU A 1 625 ? 19.170 10.359 -10.107 1.00 93.88 625 LEU A O 1
ATOM 4854 N N . PRO A 1 626 ? 19.135 11.178 -12.183 1.00 93.25 626 PRO A N 1
ATOM 4855 C CA . PRO A 1 626 ? 17.900 10.466 -12.520 1.00 93.25 626 PRO A CA 1
ATOM 4856 C C . PRO A 1 626 ? 18.029 8.940 -12.416 1.00 93.25 626 PRO A C 1
ATOM 4858 O O . PRO A 1 626 ? 17.091 8.261 -12.003 1.00 93.25 626 PRO A O 1
ATOM 4861 N N . ALA A 1 627 ? 19.195 8.388 -12.766 1.00 94.94 627 ALA A N 1
ATOM 4862 C CA . ALA A 1 627 ? 19.470 6.961 -12.621 1.00 94.94 627 ALA A CA 1
ATOM 4863 C C . ALA A 1 627 ? 19.638 6.574 -11.148 1.00 94.94 627 ALA A C 1
ATOM 4865 O O . ALA A 1 627 ? 19.137 5.538 -10.723 1.00 94.94 627 ALA A O 1
ATOM 4866 N N . PHE A 1 628 ? 20.268 7.431 -10.346 1.00 96.06 628 PHE A N 1
ATOM 4867 C CA . PHE A 1 628 ? 20.336 7.244 -8.900 1.00 96.06 628 PHE A CA 1
ATOM 4868 C C . PHE A 1 628 ? 18.946 7.249 -8.245 1.00 96.06 628 PHE A C 1
ATOM 4870 O O . PHE A 1 628 ? 18.613 6.331 -7.499 1.00 96.06 628 PHE A O 1
ATOM 4877 N N . LEU A 1 629 ? 18.099 8.228 -8.575 1.00 93.94 629 LEU A N 1
ATOM 4878 C CA . LEU A 1 629 ? 16.724 8.309 -8.076 1.00 93.94 629 LEU A CA 1
ATOM 4879 C C . LEU A 1 629 ? 15.877 7.119 -8.543 1.00 93.94 629 LEU A C 1
ATOM 4881 O O . LEU A 1 629 ? 15.046 6.629 -7.779 1.00 93.94 629 LEU A O 1
ATOM 4885 N N . TYR A 1 630 ? 16.123 6.596 -9.750 1.00 94.56 630 TYR A N 1
ATOM 4886 C CA . TYR A 1 630 ? 15.545 5.324 -10.179 1.00 94.56 630 TYR A CA 1
ATOM 4887 C C . TYR A 1 630 ? 15.941 4.172 -9.243 1.00 94.56 630 TYR A C 1
ATOM 4889 O O . TYR A 1 630 ? 15.071 3.437 -8.772 1.00 94.56 630 TYR A O 1
ATOM 4897 N N . GLU A 1 631 ? 17.233 4.024 -8.941 1.00 95.44 631 GLU A N 1
ATOM 4898 C CA . GLU A 1 631 ? 17.734 2.962 -8.063 1.00 95.44 631 GLU A CA 1
ATOM 4899 C C . GLU A 1 631 ? 17.172 3.072 -6.633 1.00 95.44 631 GLU A C 1
ATOM 4901 O O . GLU A 1 631 ? 16.833 2.039 -6.042 1.00 95.44 631 GLU A O 1
ATOM 4906 N N . VAL A 1 632 ? 17.006 4.297 -6.115 1.00 93.44 632 VAL A N 1
ATOM 4907 C CA . VAL A 1 632 ? 16.322 4.589 -4.842 1.00 93.44 632 VAL A CA 1
ATOM 4908 C C . VAL A 1 632 ? 14.854 4.166 -4.920 1.00 93.44 632 VAL A C 1
ATOM 4910 O O . VAL A 1 632 ? 14.410 3.303 -4.166 1.00 93.44 632 VAL A O 1
ATOM 4913 N N . GLY A 1 633 ? 14.090 4.712 -5.869 1.00 91.38 633 GLY A N 1
ATOM 4914 C CA . GLY A 1 633 ? 12.652 4.462 -5.979 1.00 91.38 633 GLY A CA 1
ATOM 4915 C C . GLY A 1 633 ? 12.293 3.002 -6.239 1.00 91.38 633 GLY A C 1
ATOM 4916 O O . GLY A 1 633 ? 11.258 2.519 -5.783 1.00 91.38 633 GLY A O 1
ATOM 4917 N N . ALA A 1 634 ? 13.165 2.272 -6.932 1.00 88.75 634 ALA A N 1
ATOM 4918 C CA . ALA A 1 634 ? 12.978 0.856 -7.201 1.00 88.75 634 ALA A CA 1
ATOM 4919 C C . ALA A 1 634 ? 13.377 -0.050 -6.011 1.00 88.75 634 ALA A C 1
ATOM 4921 O O . ALA A 1 634 ? 13.066 -1.243 -6.025 1.00 88.75 634 ALA A O 1
ATOM 4922 N N . ARG A 1 635 ? 14.075 0.469 -4.991 1.00 90.88 635 ARG A N 1
ATOM 4923 C CA . ARG A 1 635 ? 14.378 -0.227 -3.717 1.00 90.88 635 ARG A CA 1
ATOM 4924 C C . ARG A 1 635 ? 13.488 0.212 -2.556 1.00 90.88 635 ARG A C 1
ATOM 4926 O O . ARG A 1 635 ? 13.468 -0.470 -1.539 1.00 90.88 635 ARG A O 1
ATOM 4933 N N . LYS A 1 636 ? 12.770 1.325 -2.708 1.00 85.88 636 LYS A N 1
ATOM 4934 C CA . LYS A 1 636 ? 11.813 1.818 -1.720 1.00 85.88 636 LYS A CA 1
ATOM 4935 C C . LYS A 1 636 ? 10.643 0.851 -1.560 1.00 85.88 636 LYS A C 1
ATOM 4937 O O . LYS A 1 636 ? 10.227 0.205 -2.518 1.00 85.88 636 LYS A O 1
ATOM 4942 N N . GLU A 1 637 ? 10.069 0.834 -0.364 1.00 78.31 637 GLU A N 1
ATOM 4943 C CA . GLU A 1 637 ? 8.810 0.165 -0.073 1.00 78.31 637 GLU A CA 1
ATOM 4944 C C . GLU A 1 637 ? 7.774 1.176 0.468 1.00 78.31 637 GLU A C 1
ATOM 4946 O O . GLU A 1 637 ? 8.032 1.799 1.496 1.00 78.31 637 GLU A O 1
ATOM 4951 N N . PRO A 1 638 ? 6.614 1.369 -0.196 1.00 80.62 638 PRO A N 1
ATOM 4952 C CA . PRO A 1 638 ? 6.270 0.845 -1.521 1.00 80.62 638 PRO A CA 1
ATOM 4953 C C . PRO A 1 638 ? 7.152 1.446 -2.633 1.00 80.62 638 PRO A C 1
ATOM 4955 O O . PRO A 1 638 ? 7.638 2.579 -2.532 1.00 80.62 638 PRO A O 1
ATOM 4958 N N . LYS A 1 639 ? 7.349 0.674 -3.707 1.00 81.56 639 LYS A N 1
ATOM 4959 C CA . LYS A 1 639 ? 8.131 1.088 -4.884 1.00 81.56 639 LYS A CA 1
ATOM 4960 C C . LYS A 1 639 ? 7.444 2.219 -5.643 1.00 81.56 639 LYS A C 1
ATOM 4962 O O . LYS A 1 639 ? 6.220 2.314 -5.679 1.00 81.56 639 LYS A O 1
ATOM 4967 N N . TRP A 1 640 ? 8.240 3.054 -6.303 1.00 83.94 640 TRP A N 1
ATOM 4968 C CA . TRP A 1 640 ? 7.722 4.120 -7.165 1.00 83.94 640 TRP A CA 1
ATOM 4969 C C . TRP A 1 640 ? 7.102 3.583 -8.463 1.00 83.94 640 TRP A C 1
ATOM 4971 O O . TRP A 1 640 ? 7.575 2.600 -9.041 1.00 83.94 640 TRP A O 1
ATOM 4981 N N . ALA A 1 641 ? 6.093 4.291 -8.976 1.00 80.62 641 ALA A N 1
ATOM 4982 C CA . ALA A 1 641 ? 5.478 4.015 -10.271 1.00 80.62 641 ALA A CA 1
ATOM 4983 C C . ALA A 1 641 ? 6.298 4.661 -11.405 1.00 80.62 641 ALA A C 1
ATOM 4985 O O . ALA A 1 641 ? 6.049 5.788 -11.837 1.00 80.62 641 ALA A O 1
ATOM 4986 N N . MET A 1 642 ? 7.316 3.948 -11.886 1.00 81.88 642 MET A N 1
ATOM 4987 C CA . MET A 1 642 ? 8.245 4.455 -12.905 1.00 81.88 642 MET A CA 1
ATOM 4988 C C . MET A 1 642 ? 7.662 4.418 -14.335 1.00 81.88 642 MET A C 1
ATOM 4990 O O . MET A 1 642 ? 6.924 3.486 -14.673 1.00 81.88 642 MET A O 1
ATOM 4994 N N . PRO A 1 643 ? 8.037 5.357 -15.229 1.00 77.56 643 PRO A N 1
ATOM 4995 C CA . PRO A 1 643 ? 8.907 6.521 -15.002 1.00 77.56 643 PRO A CA 1
ATOM 4996 C C . PRO A 1 643 ? 8.185 7.751 -14.420 1.00 77.56 643 PRO A C 1
ATOM 4998 O O . PRO A 1 643 ? 8.855 8.683 -13.993 1.00 77.56 643 PRO A O 1
ATOM 5001 N N . LYS A 1 644 ? 6.846 7.727 -14.324 1.00 81.50 644 LYS A N 1
ATOM 5002 C CA . LYS A 1 644 ? 6.010 8.856 -13.877 1.00 81.50 644 LYS A CA 1
ATOM 5003 C C . LYS A 1 644 ? 6.531 9.520 -12.597 1.00 81.50 644 LYS A C 1
ATOM 5005 O O . LYS A 1 644 ? 6.718 10.728 -12.571 1.00 81.50 644 LYS A O 1
ATOM 5010 N N . THR A 1 645 ? 6.811 8.738 -11.555 1.00 79.56 645 THR A N 1
ATOM 5011 C CA . THR A 1 645 ? 7.293 9.294 -10.281 1.00 79.56 645 THR A CA 1
ATOM 5012 C C . THR A 1 645 ? 8.690 9.916 -10.388 1.00 79.56 645 THR A C 1
ATOM 5014 O O . THR A 1 645 ? 8.965 10.887 -9.694 1.00 79.56 645 THR A O 1
ATOM 5017 N N . ILE A 1 646 ? 9.585 9.398 -11.241 1.00 84.94 646 ILE A N 1
ATOM 5018 C CA . ILE A 1 646 ? 10.901 10.030 -11.450 1.00 84.94 646 ILE A CA 1
ATOM 5019 C C . ILE A 1 646 ? 10.722 11.394 -12.098 1.00 84.94 646 ILE A C 1
ATOM 5021 O O . ILE A 1 646 ? 11.314 12.356 -11.618 1.00 84.94 646 ILE A O 1
ATOM 5025 N N . ASP A 1 647 ? 9.897 11.482 -13.141 1.00 84.56 647 ASP A N 1
ATOM 5026 C CA . ASP A 1 647 ? 9.631 12.749 -13.822 1.00 84.56 647 ASP A CA 1
ATOM 5027 C C . ASP A 1 647 ? 9.018 13.764 -12.848 1.00 84.56 647 ASP A C 1
ATOM 5029 O O . ASP A 1 647 ? 9.504 14.885 -12.748 1.00 84.56 647 ASP A O 1
ATOM 5033 N N . GLU A 1 648 ? 8.049 13.345 -12.025 1.00 85.31 648 GLU A N 1
ATOM 5034 C CA . GLU A 1 648 ? 7.467 14.184 -10.969 1.00 85.31 648 GLU A CA 1
ATOM 5035 C C . GLU A 1 648 ? 8.513 14.674 -9.958 1.00 85.31 648 GLU A C 1
ATOM 5037 O O . GLU A 1 648 ? 8.489 15.840 -9.567 1.00 85.31 648 GLU A O 1
ATOM 5042 N N . VAL A 1 649 ? 9.437 13.809 -9.521 1.00 85.81 649 VAL A N 1
ATOM 5043 C CA . VAL A 1 649 ? 10.515 14.191 -8.593 1.00 85.81 649 VAL A CA 1
ATOM 5044 C C . VAL A 1 649 ? 11.471 15.183 -9.253 1.00 85.81 649 VAL A C 1
ATOM 5046 O O . VAL A 1 649 ? 11.859 16.163 -8.621 1.00 85.81 649 VAL A O 1
ATOM 5049 N N . ILE A 1 650 ? 11.832 14.964 -10.513 1.00 88.69 650 ILE A N 1
ATOM 5050 C CA . ILE A 1 650 ? 12.771 15.823 -11.237 1.00 88.69 650 ILE A CA 1
ATOM 5051 C C . ILE A 1 650 ? 12.141 17.182 -11.527 1.00 88.69 650 ILE A C 1
ATOM 5053 O O . ILE A 1 650 ? 12.737 18.197 -11.181 1.00 88.69 650 ILE A O 1
ATOM 5057 N N . ASP A 1 651 ? 10.916 17.216 -12.046 1.00 87.81 651 ASP A N 1
ATOM 5058 C CA . ASP A 1 651 ? 10.174 18.456 -12.294 1.00 87.81 651 ASP A CA 1
ATOM 5059 C C . ASP A 1 651 ? 9.957 19.247 -10.996 1.00 87.81 651 ASP A C 1
ATOM 5061 O O . ASP A 1 651 ? 10.001 20.482 -10.968 1.00 87.81 651 ASP A O 1
ATOM 5065 N N . LYS A 1 652 ? 9.741 18.538 -9.883 1.00 88.44 652 LYS A N 1
ATOM 5066 C CA . LYS A 1 652 ? 9.608 19.133 -8.552 1.00 88.44 652 LYS A CA 1
ATOM 5067 C C . LYS A 1 652 ? 10.902 19.803 -8.088 1.00 88.44 652 LYS A C 1
ATOM 5069 O O . LYS A 1 652 ? 10.818 20.900 -7.532 1.00 88.44 652 LYS A O 1
ATOM 5074 N N . LEU A 1 653 ? 12.055 19.176 -8.326 1.00 91.44 653 LEU A N 1
ATOM 5075 C CA . LEU A 1 653 ? 13.380 19.727 -8.026 1.00 91.44 653 LEU A CA 1
ATOM 5076 C C . LEU A 1 653 ? 13.735 20.905 -8.952 1.00 91.44 653 LEU A C 1
ATOM 5078 O O . LEU A 1 653 ? 14.120 21.974 -8.474 1.00 91.44 653 LEU A O 1
ATOM 5082 N N . ASP A 1 654 ? 13.491 20.775 -10.256 1.00 90.31 654 ASP A N 1
ATOM 5083 C CA . ASP A 1 654 ? 13.651 21.874 -11.216 1.00 90.31 654 ASP A CA 1
ATOM 5084 C C . ASP A 1 654 ? 12.784 23.081 -10.827 1.00 90.31 654 ASP A C 1
ATOM 5086 O O . ASP A 1 654 ? 13.226 24.231 -10.874 1.00 90.31 654 ASP A O 1
ATOM 5090 N N . GLY A 1 655 ? 11.556 22.834 -10.359 1.00 91.06 655 GLY A N 1
ATOM 5091 C CA . GLY A 1 655 ? 10.623 23.869 -9.915 1.00 91.06 655 GLY A CA 1
ATOM 5092 C C . GLY A 1 655 ? 11.082 24.684 -8.696 1.00 91.06 655 GLY A C 1
ATOM 5093 O O . GLY A 1 655 ? 10.548 25.771 -8.473 1.00 91.06 655 GLY A O 1
ATOM 5094 N N . ILE A 1 656 ? 12.060 24.202 -7.920 1.00 94.38 656 ILE A N 1
ATOM 5095 C CA . ILE A 1 656 ? 12.708 24.962 -6.830 1.00 94.38 656 ILE A CA 1
ATOM 5096 C C . ILE A 1 656 ? 14.068 25.552 -7.245 1.00 94.38 656 ILE A C 1
ATOM 5098 O O . ILE A 1 656 ? 14.851 25.982 -6.392 1.00 94.38 656 ILE A O 1
ATOM 5102 N N . GLY A 1 657 ? 14.368 25.554 -8.548 1.00 92.69 657 GLY A N 1
ATOM 5103 C CA . GLY A 1 657 ? 15.641 26.018 -9.099 1.00 92.69 657 GLY A CA 1
ATOM 5104 C C . GLY A 1 657 ? 16.820 25.105 -8.759 1.00 92.69 657 GLY A C 1
ATOM 5105 O O . GLY A 1 657 ? 17.964 25.555 -8.785 1.00 92.69 657 GLY A O 1
ATOM 5106 N N . TRP A 1 658 ? 16.563 23.847 -8.393 1.00 94.12 658 TRP A N 1
ATOM 5107 C CA . TRP A 1 658 ? 17.600 22.860 -8.113 1.00 94.12 658 TRP A CA 1
ATOM 5108 C C . TRP A 1 658 ? 17.678 21.893 -9.297 1.00 94.12 658 TRP A C 1
ATOM 5110 O O . TRP A 1 658 ? 16.918 20.938 -9.342 1.00 94.12 658 TRP A O 1
ATOM 5120 N N . SER A 1 659 ? 18.552 22.179 -10.271 1.00 91.06 659 SER A N 1
ATOM 5121 C CA . SER A 1 659 ? 18.646 21.455 -11.555 1.00 91.06 659 SER A CA 1
ATOM 5122 C C . SER A 1 659 ? 19.223 20.039 -11.387 1.00 91.06 659 SER A C 1
ATOM 5124 O O . SER A 1 659 ? 20.441 19.902 -11.243 1.00 91.06 659 SER A O 1
ATOM 5126 N N . PRO A 1 660 ? 18.418 18.955 -11.434 1.00 86.50 660 PRO A N 1
ATOM 5127 C CA . PRO A 1 660 ? 18.895 17.597 -11.161 1.00 86.50 660 PRO A CA 1
ATOM 5128 C C . PRO A 1 660 ? 19.908 17.091 -12.190 1.00 86.50 660 PRO A C 1
ATOM 5130 O O . PRO A 1 660 ? 20.695 16.194 -11.903 1.00 86.50 660 PRO A O 1
ATOM 5133 N N . LEU A 1 661 ? 19.894 17.655 -13.399 1.00 87.12 661 LEU A N 1
ATOM 5134 C CA . LEU A 1 661 ? 20.773 17.250 -14.497 1.00 87.12 661 LEU A CA 1
ATOM 5135 C C . LEU A 1 661 ? 22.202 17.790 -14.361 1.00 87.12 661 LEU A C 1
ATOM 5137 O O . LEU A 1 661 ? 23.115 17.257 -14.988 1.00 87.12 661 LEU A O 1
ATOM 5141 N N . GLU A 1 662 ? 22.397 18.818 -13.537 1.00 90.81 662 GLU A N 1
ATOM 5142 C CA . GLU A 1 662 ? 23.697 19.448 -13.275 1.00 90.81 662 GLU A CA 1
ATOM 5143 C C . GLU A 1 662 ? 24.298 19.012 -11.932 1.00 90.81 662 GLU A C 1
ATOM 5145 O O . GLU A 1 662 ? 25.373 19.473 -11.543 1.00 90.81 662 GLU A O 1
ATOM 5150 N N . LYS A 1 663 ? 23.593 18.144 -11.200 1.00 93.50 663 LYS A N 1
ATOM 5151 C CA . LYS A 1 663 ? 23.919 17.760 -9.829 1.00 93.50 663 LYS A CA 1
ATOM 5152 C C . LYS A 1 663 ? 24.263 16.282 -9.743 1.00 93.50 663 LYS A C 1
ATOM 5154 O O . LYS A 1 663 ? 23.688 15.438 -10.429 1.00 93.50 663 LYS A O 1
ATOM 5159 N N . SER A 1 664 ? 25.211 15.962 -8.871 1.00 95.69 664 SER A N 1
ATOM 5160 C CA . SER A 1 664 ? 25.563 14.583 -8.548 1.00 95.69 664 SER A CA 1
ATOM 5161 C C . SER A 1 664 ? 24.626 13.996 -7.481 1.00 95.69 664 SER A C 1
ATOM 5163 O O . SER A 1 664 ? 24.000 14.742 -6.720 1.00 95.69 664 SER A O 1
ATOM 5165 N N . PRO A 1 665 ? 24.562 12.658 -7.354 1.00 96.44 665 PRO A N 1
ATOM 5166 C CA . PRO A 1 665 ? 23.887 12.001 -6.236 1.00 96.44 665 PRO A CA 1
ATOM 5167 C C . PRO A 1 665 ? 24.359 12.468 -4.852 1.00 96.44 665 PRO A C 1
ATOM 5169 O O . PRO A 1 665 ? 23.542 12.610 -3.948 1.00 96.44 665 PRO A O 1
ATOM 5172 N N . SER A 1 666 ? 25.656 12.748 -4.684 1.00 95.88 666 SER A N 1
ATOM 5173 C CA . SER A 1 666 ? 26.192 13.274 -3.422 1.00 95.88 666 SER A CA 1
ATOM 5174 C C . SER A 1 666 ? 25.660 14.672 -3.127 1.00 95.88 666 SER A C 1
ATOM 5176 O O . SER A 1 666 ? 25.125 14.891 -2.049 1.00 95.88 666 SER A O 1
ATOM 5178 N N . GLN A 1 667 ? 25.677 15.572 -4.116 1.00 96.62 667 GLN A N 1
ATOM 5179 C CA . GLN A 1 667 ? 25.115 16.918 -3.956 1.00 96.62 667 GLN A CA 1
ATOM 5180 C C . GLN A 1 667 ? 23.620 16.887 -3.625 1.00 96.62 667 GLN A C 1
ATOM 5182 O O . GLN A 1 667 ? 23.160 17.711 -2.848 1.00 96.62 667 GLN A O 1
ATOM 5187 N N . PHE A 1 668 ? 22.857 15.939 -4.182 1.00 96.12 668 PHE A N 1
ATOM 5188 C CA . PHE A 1 668 ? 21.446 15.756 -3.822 1.00 96.12 668 PHE A CA 1
ATOM 5189 C C . PHE A 1 668 ? 21.257 15.467 -2.327 1.00 96.12 668 PHE A C 1
ATOM 5191 O O . PHE A 1 668 ? 20.357 16.026 -1.704 1.00 96.12 668 PHE A O 1
ATOM 5198 N N . VAL A 1 669 ? 22.093 14.598 -1.757 1.00 94.88 669 VAL A N 1
ATOM 5199 C CA . VAL A 1 669 ? 22.022 14.248 -0.335 1.00 94.88 669 VAL A CA 1
ATOM 5200 C C . VAL A 1 669 ? 22.554 15.372 0.552 1.00 94.88 669 VAL A C 1
ATOM 5202 O O . VAL A 1 669 ? 21.941 15.652 1.580 1.00 94.88 669 VAL A O 1
ATOM 5205 N N . ASP A 1 670 ? 23.632 16.041 0.146 1.00 95.75 670 ASP A N 1
ATOM 5206 C CA . ASP A 1 670 ? 24.208 17.170 0.886 1.00 95.75 670 ASP A CA 1
ATOM 5207 C C . ASP A 1 670 ? 23.233 18.362 0.937 1.00 95.75 670 ASP A C 1
ATOM 5209 O O . ASP A 1 670 ? 23.056 18.992 1.980 1.00 95.75 670 ASP A O 1
ATOM 5213 N N . ASP A 1 671 ? 22.529 18.626 -0.168 1.00 96.94 671 ASP A N 1
ATOM 5214 C CA . ASP A 1 671 ? 21.574 19.730 -0.290 1.00 96.94 671 ASP A CA 1
ATOM 5215 C C . ASP A 1 671 ? 20.166 19.374 0.242 1.00 96.94 671 ASP A C 1
ATOM 5217 O O . ASP A 1 671 ? 19.264 20.213 0.172 1.00 96.94 671 ASP A O 1
ATOM 5221 N N . ILE A 1 672 ? 19.925 18.159 0.763 1.00 96.00 672 ILE A N 1
ATOM 5222 C CA . ILE A 1 672 ? 18.561 17.636 0.982 1.00 96.00 672 ILE A CA 1
ATOM 5223 C C . ILE A 1 672 ? 17.713 18.480 1.942 1.00 96.00 672 ILE A C 1
ATOM 5225 O O . ILE A 1 672 ? 16.515 18.662 1.718 1.00 96.00 672 ILE A O 1
ATOM 5229 N N . GLU A 1 673 ? 18.329 19.054 2.976 1.00 95.56 673 GLU A N 1
ATOM 5230 C CA . GLU A 1 673 ? 17.644 19.939 3.923 1.00 95.56 673 GLU A CA 1
ATOM 5231 C C . GLU A 1 673 ? 17.255 21.268 3.267 1.00 95.56 673 GLU A C 1
ATOM 5233 O O . GLU A 1 673 ? 16.130 21.741 3.431 1.00 95.56 673 GLU A O 1
ATOM 5238 N N . ALA A 1 674 ? 18.146 21.839 2.450 1.00 96.69 674 ALA A N 1
ATOM 5239 C CA . ALA A 1 674 ? 17.869 23.058 1.696 1.00 96.69 674 ALA A CA 1
ATOM 5240 C C . ALA A 1 674 ? 16.799 22.822 0.616 1.00 96.69 674 ALA A C 1
ATOM 5242 O O . ALA A 1 674 ? 15.916 23.661 0.422 1.00 96.69 674 ALA A O 1
ATOM 5243 N N . ILE A 1 675 ? 16.835 21.664 -0.051 1.00 96.31 675 ILE A N 1
ATOM 5244 C CA . ILE A 1 675 ? 15.798 21.210 -0.984 1.00 96.31 675 ILE A CA 1
ATOM 5245 C C . ILE A 1 675 ? 14.452 21.127 -0.258 1.00 96.31 675 ILE A C 1
ATOM 5247 O O . ILE A 1 675 ? 13.473 21.725 -0.705 1.00 96.31 675 ILE A O 1
ATOM 5251 N N . ASN A 1 676 ? 14.393 20.433 0.881 1.00 95.62 676 ASN A N 1
ATOM 5252 C CA . ASN A 1 676 ? 13.163 20.263 1.651 1.00 95.62 676 ASN A CA 1
ATOM 5253 C C . ASN A 1 676 ? 12.620 21.586 2.201 1.00 95.62 676 ASN A C 1
ATOM 5255 O O . ASN A 1 676 ? 11.405 21.785 2.185 1.00 95.62 676 ASN A O 1
ATOM 5259 N N . ALA A 1 677 ? 13.485 22.503 2.638 1.00 95.56 677 ALA A N 1
ATOM 5260 C CA . ALA A 1 677 ? 13.081 23.844 3.050 1.00 95.56 677 ALA A CA 1
ATOM 5261 C C . ALA A 1 677 ? 12.403 24.603 1.896 1.00 95.56 677 ALA A C 1
ATOM 5263 O O . ALA A 1 677 ? 11.265 25.045 2.044 1.00 95.56 677 ALA A O 1
ATOM 5264 N N . ARG A 1 678 ? 13.031 24.646 0.712 1.00 96.38 678 ARG A N 1
ATOM 5265 C CA . ARG A 1 678 ? 12.458 25.303 -0.479 1.00 96.38 678 ARG A CA 1
ATOM 5266 C C . ARG A 1 678 ? 11.163 24.650 -0.959 1.00 96.38 678 ARG A C 1
ATOM 5268 O O . ARG A 1 678 ? 10.257 25.338 -1.422 1.00 96.38 678 ARG A O 1
ATOM 5275 N N . LEU A 1 679 ? 11.052 23.324 -0.856 1.00 92.62 679 LEU A N 1
ATOM 5276 C CA . LEU A 1 679 ? 9.806 22.621 -1.170 1.00 92.62 679 LEU A CA 1
ATOM 5277 C C . LEU A 1 679 ? 8.673 23.075 -0.247 1.00 92.62 679 LEU A C 1
ATOM 5279 O O . LEU A 1 679 ? 7.595 23.401 -0.742 1.00 92.62 679 LEU A O 1
ATOM 5283 N N . ARG A 1 680 ? 8.933 23.165 1.063 1.00 92.62 680 ARG A N 1
ATOM 5284 C CA . ARG A 1 680 ? 7.955 23.654 2.046 1.00 92.62 680 ARG A CA 1
ATOM 5285 C C . ARG A 1 680 ? 7.575 25.117 1.797 1.00 92.62 680 ARG A C 1
ATOM 5287 O O . ARG A 1 680 ? 6.391 25.429 1.842 1.00 92.62 680 ARG A O 1
ATOM 5294 N N . GLU A 1 681 ? 8.534 25.985 1.466 1.00 95.31 681 GLU A N 1
ATOM 5295 C CA . GLU A 1 681 ? 8.277 27.392 1.101 1.00 95.31 681 GLU A CA 1
ATOM 5296 C C . GLU A 1 681 ? 7.341 27.525 -0.112 1.00 95.31 681 GLU A C 1
ATOM 5298 O O . GLU A 1 681 ? 6.515 28.433 -0.162 1.00 95.31 681 GLU A O 1
ATOM 5303 N N . GLN A 1 682 ? 7.419 26.595 -1.069 1.00 95.25 682 GLN A N 1
ATOM 5304 C CA . GLN A 1 682 ? 6.517 26.532 -2.226 1.00 95.25 682 GLN A CA 1
ATOM 5305 C C . GLN A 1 682 ? 5.217 25.745 -1.970 1.00 95.25 682 GLN A C 1
ATOM 5307 O O . GLN A 1 682 ? 4.480 25.467 -2.918 1.00 95.25 682 GLN A O 1
ATOM 5312 N N . GLY A 1 683 ? 4.937 25.328 -0.730 1.00 89.88 683 GLY A N 1
ATOM 5313 C CA . GLY A 1 683 ? 3.759 24.519 -0.392 1.00 89.88 683 GLY A CA 1
ATOM 5314 C C . GLY A 1 683 ? 3.770 23.105 -0.991 1.00 89.88 683 GLY A C 1
ATOM 5315 O O . GLY A 1 683 ? 2.722 22.476 -1.122 1.00 89.88 683 GLY A O 1
ATOM 5316 N N . LYS A 1 684 ? 4.942 22.593 -1.386 1.00 87.56 684 LYS A N 1
ATOM 5317 C CA . LYS A 1 684 ? 5.125 21.235 -1.911 1.00 87.56 684 LYS A CA 1
ATOM 5318 C C . LYS A 1 684 ? 5.540 20.289 -0.786 1.00 87.56 684 LYS A C 1
ATOM 5320 O O . LYS A 1 684 ? 6.227 20.676 0.157 1.00 87.56 684 LYS A O 1
ATOM 5325 N N . SER A 1 685 ? 5.178 19.012 -0.912 1.00 85.25 685 SER A N 1
ATOM 5326 C CA . SER A 1 685 ? 5.611 17.981 0.037 1.00 85.25 685 SER A CA 1
ATOM 5327 C C . SER A 1 685 ? 7.140 17.895 0.101 1.00 85.25 685 SER A C 1
ATOM 5329 O O . SER A 1 685 ? 7.812 17.987 -0.925 1.00 85.25 685 SER A O 1
ATOM 5331 N N . ALA A 1 686 ? 7.712 17.686 1.284 1.00 90.94 686 ALA A N 1
ATOM 5332 C CA . ALA A 1 686 ? 9.134 17.369 1.403 1.00 90.94 686 ALA A CA 1
ATOM 5333 C C . ALA A 1 686 ? 9.440 15.984 0.799 1.00 90.94 686 ALA A C 1
ATOM 5335 O O . ALA A 1 686 ? 8.547 15.157 0.593 1.00 90.94 686 ALA A O 1
ATOM 5336 N N . ILE A 1 687 ? 10.709 15.722 0.498 1.00 90.00 687 ILE A N 1
ATOM 5337 C CA . ILE A 1 687 ? 11.202 14.373 0.226 1.00 90.00 687 ILE A CA 1
ATOM 5338 C C . ILE A 1 687 ? 11.184 13.618 1.559 1.00 90.00 687 ILE A C 1
ATOM 5340 O O . ILE A 1 687 ? 11.779 14.071 2.533 1.00 90.00 687 ILE A O 1
ATOM 5344 N N . GLY A 1 688 ? 10.451 12.505 1.618 1.00 87.75 688 GLY A N 1
ATOM 5345 C CA . GLY A 1 688 ? 10.250 11.759 2.864 1.00 87.75 688 GLY A CA 1
ATOM 5346 C C . GLY A 1 688 ? 11.523 11.075 3.370 1.00 87.75 688 GLY A C 1
ATOM 5347 O O . GLY A 1 688 ? 12.334 10.612 2.566 1.00 87.75 688 GLY A O 1
ATOM 5348 N N . ASN A 1 689 ? 11.654 10.948 4.694 1.00 86.94 689 ASN A N 1
ATOM 5349 C CA . ASN A 1 689 ? 12.850 10.423 5.370 1.00 86.94 689 ASN A CA 1
ATOM 5350 C C . ASN A 1 689 ? 13.308 9.062 4.833 1.00 86.94 689 ASN A C 1
ATOM 5352 O O . ASN A 1 689 ? 14.478 8.912 4.506 1.00 86.94 689 ASN A O 1
ATOM 5356 N N . SER A 1 690 ? 12.390 8.120 4.592 1.00 84.19 690 SER A N 1
ATOM 5357 C CA . SER A 1 690 ? 12.740 6.800 4.037 1.00 84.19 690 SER A CA 1
ATOM 5358 C C . SER A 1 690 ? 13.444 6.866 2.677 1.00 84.19 690 SER A C 1
ATOM 5360 O O . SER A 1 690 ? 14.242 6.001 2.331 1.00 84.19 690 SER A O 1
ATOM 5362 N N . THR A 1 691 ? 13.165 7.902 1.879 1.00 89.25 691 THR A N 1
ATOM 5363 C CA . THR A 1 691 ? 13.848 8.131 0.595 1.00 89.25 691 THR A CA 1
ATOM 5364 C C . THR A 1 691 ? 15.246 8.709 0.809 1.00 89.25 691 THR A C 1
ATOM 5366 O O . THR A 1 691 ? 16.168 8.352 0.081 1.00 89.25 691 THR A O 1
ATOM 5369 N N . ILE A 1 692 ? 15.404 9.573 1.814 1.00 91.75 692 ILE A N 1
ATOM 5370 C CA . ILE A 1 692 ? 16.678 10.198 2.183 1.00 91.75 692 ILE A CA 1
ATOM 5371 C C . ILE A 1 692 ? 17.636 9.151 2.754 1.00 91.75 692 ILE A C 1
ATOM 5373 O O . ILE A 1 692 ? 18.767 9.050 2.289 1.00 91.75 692 ILE A O 1
ATOM 5377 N N . GLU A 1 693 ? 17.174 8.337 3.701 1.00 90.06 693 GLU A N 1
ATOM 5378 C CA . GLU A 1 693 ? 17.968 7.271 4.322 1.00 90.06 693 GLU A CA 1
ATOM 5379 C C . GLU A 1 693 ? 18.433 6.247 3.279 1.00 90.06 693 GLU A C 1
ATOM 5381 O O . GLU A 1 693 ? 19.615 5.919 3.197 1.00 90.06 693 GLU A O 1
ATOM 5386 N N . LEU A 1 694 ? 17.530 5.805 2.394 1.00 91.31 694 LEU A N 1
ATOM 5387 C CA . LEU A 1 694 ? 17.887 4.890 1.311 1.00 91.31 694 LEU A CA 1
ATOM 5388 C C . LEU A 1 694 ? 18.886 5.520 0.326 1.00 91.31 694 LEU A C 1
ATOM 5390 O O . LEU A 1 694 ? 19.782 4.836 -0.170 1.00 91.31 694 LEU A O 1
ATOM 5394 N N . ALA A 1 695 ? 18.771 6.820 0.045 1.00 93.50 695 ALA A N 1
ATOM 5395 C CA . ALA A 1 695 ? 19.753 7.531 -0.767 1.00 93.50 695 ALA A CA 1
ATOM 5396 C C . ALA A 1 695 ? 21.128 7.580 -0.074 1.00 93.50 695 ALA A C 1
ATOM 5398 O O . ALA A 1 695 ? 22.135 7.240 -0.698 1.00 93.50 695 ALA A O 1
ATOM 5399 N N . ARG A 1 696 ? 21.182 7.928 1.218 1.00 94.12 696 ARG A N 1
ATOM 5400 C CA . ARG A 1 696 ? 22.418 7.931 2.020 1.00 94.12 696 ARG A CA 1
ATOM 5401 C C . ARG A 1 696 ? 23.077 6.558 2.064 1.00 94.12 696 ARG A C 1
ATOM 5403 O O . ARG A 1 696 ? 24.287 6.459 1.856 1.00 94.12 696 ARG A O 1
ATOM 5410 N N . TYR A 1 697 ? 22.281 5.505 2.232 1.00 93.00 697 TYR A N 1
ATOM 5411 C CA . TYR A 1 697 ? 22.745 4.123 2.189 1.00 93.00 697 TYR A CA 1
ATOM 5412 C C . TYR A 1 697 ? 23.422 3.764 0.870 1.00 93.00 697 TYR A C 1
ATOM 5414 O O . TYR A 1 697 ? 24.547 3.269 0.860 1.00 93.00 697 TYR A O 1
ATOM 5422 N N . LEU A 1 698 ? 22.760 4.033 -0.262 1.00 92.31 698 LEU A N 1
ATOM 5423 C CA . LEU A 1 698 ? 23.309 3.701 -1.578 1.00 92.31 698 LEU A CA 1
ATOM 5424 C C . LEU A 1 698 ? 24.614 4.463 -1.862 1.00 92.31 698 LEU A C 1
ATOM 5426 O O . LEU A 1 698 ? 25.471 3.965 -2.593 1.00 92.31 698 LEU A O 1
ATOM 5430 N N . LEU A 1 699 ? 24.797 5.643 -1.265 1.00 94.38 699 LEU A N 1
ATOM 5431 C CA . LEU A 1 699 ? 26.042 6.410 -1.340 1.00 94.38 699 LEU A CA 1
ATOM 5432 C C . LEU A 1 699 ? 27.123 5.960 -0.345 1.00 94.38 699 LEU A C 1
ATOM 5434 O O . LEU A 1 699 ? 28.240 6.469 -0.419 1.00 94.38 699 LEU A O 1
ATOM 5438 N N . GLY A 1 700 ? 26.822 5.010 0.544 1.00 91.81 700 GLY A N 1
ATOM 5439 C CA . GLY A 1 700 ? 27.738 4.537 1.582 1.00 91.81 700 GLY A CA 1
ATOM 5440 C C . GLY A 1 700 ? 27.990 5.560 2.692 1.00 91.81 700 GLY A C 1
ATOM 5441 O O . GLY A 1 700 ? 29.036 5.504 3.330 1.00 91.81 700 GLY A O 1
ATOM 5442 N N . LEU A 1 701 ? 27.073 6.515 2.889 1.00 89.75 701 LEU A N 1
ATOM 5443 C CA . LEU A 1 701 ? 27.180 7.547 3.928 1.00 89.75 701 LEU A CA 1
ATOM 5444 C C . LEU A 1 701 ? 26.667 7.060 5.288 1.00 89.75 701 LEU A C 1
ATOM 5446 O O . LEU A 1 701 ? 27.112 7.548 6.321 1.00 89.75 701 LEU A O 1
ATOM 5450 N N . GLU A 1 702 ? 25.749 6.095 5.287 1.00 88.56 702 GLU A N 1
ATOM 5451 C CA . GLU A 1 702 ? 25.157 5.506 6.487 1.00 88.56 702 GLU A CA 1
ATOM 5452 C C . GLU A 1 702 ? 25.069 3.983 6.321 1.00 88.56 702 GLU A C 1
ATOM 5454 O O . GLU A 1 702 ? 24.799 3.474 5.226 1.00 88.56 702 GLU A O 1
ATOM 5459 N N . SER A 1 703 ? 25.286 3.240 7.409 1.00 75.12 703 SER A N 1
ATOM 5460 C CA . SER A 1 703 ? 24.914 1.829 7.467 1.00 75.12 703 SER A CA 1
ATOM 5461 C C . SER A 1 703 ? 23.399 1.752 7.576 1.00 75.12 703 SER A C 1
ATOM 5463 O O . SER A 1 703 ? 22.820 2.165 8.578 1.00 75.12 703 SER A O 1
ATOM 5465 N N . TYR A 1 704 ? 22.749 1.233 6.542 1.00 65.62 704 TYR A N 1
ATOM 5466 C CA . TYR A 1 704 ? 21.307 1.038 6.568 1.00 65.62 704 TYR A CA 1
ATOM 5467 C C . TYR A 1 704 ? 21.018 -0.240 7.335 1.00 65.62 704 TYR A C 1
ATOM 5469 O O . TYR A 1 704 ? 20.974 -1.336 6.771 1.00 65.62 704 TYR A O 1
ATOM 5477 N N . GLU A 1 705 ? 20.852 -0.092 8.647 1.00 57.12 705 GLU A N 1
ATOM 5478 C CA . GLU A 1 705 ? 20.098 -1.059 9.425 1.00 57.12 705 GLU A CA 1
ATOM 5479 C C . GLU A 1 705 ? 18.657 -0.949 8.958 1.00 57.12 705 GLU A C 1
ATOM 5481 O O . GLU A 1 705 ? 17.842 -0.198 9.487 1.00 57.12 705 GLU A O 1
ATOM 5486 N N . MET A 1 706 ? 18.347 -1.684 7.895 1.00 50.28 706 MET A N 1
ATOM 5487 C CA . MET A 1 706 ? 16.969 -1.982 7.604 1.00 50.28 706 MET A CA 1
ATOM 5488 C C . MET A 1 706 ? 16.407 -2.709 8.816 1.00 50.28 706 MET A C 1
ATOM 5490 O O . MET A 1 706 ? 16.519 -3.928 8.932 1.00 50.28 706 MET A O 1
ATOM 5494 N N . SER A 1 707 ? 15.676 -1.984 9.649 1.00 43.12 707 SER A N 1
ATOM 5495 C CA . SER A 1 707 ? 14.470 -2.526 10.244 1.00 43.12 707 SER A CA 1
ATOM 5496 C C . SER A 1 707 ? 13.470 -2.823 9.114 1.00 43.12 707 SER A C 1
ATOM 5498 O O . SER A 1 707 ? 12.371 -2.290 9.097 1.00 43.12 707 SER A O 1
ATOM 5500 N N . ILE A 1 708 ? 13.828 -3.677 8.135 1.00 43.22 708 ILE A N 1
ATOM 5501 C CA . ILE A 1 708 ? 12.806 -4.412 7.395 1.00 43.22 708 ILE A CA 1
ATOM 5502 C C . ILE A 1 708 ? 12.150 -5.263 8.473 1.00 43.22 708 ILE A C 1
ATOM 5504 O O . ILE A 1 708 ? 12.804 -6.166 9.011 1.00 43.22 708 ILE A O 1
ATOM 5508 N N . PRO A 1 709 ? 10.874 -5.035 8.797 1.00 37.88 709 PRO A N 1
ATOM 5509 C CA . PRO A 1 709 ? 10.141 -6.001 9.586 1.00 37.88 709 PRO A CA 1
ATOM 5510 C C . PRO A 1 709 ? 10.131 -7.308 8.773 1.00 37.88 709 PRO A C 1
ATOM 5512 O O . PRO A 1 709 ? 9.556 -7.354 7.689 1.00 37.88 709 PRO A O 1
ATOM 5515 N N . GLY A 1 710 ? 10.826 -8.352 9.241 1.00 37.12 710 GLY A N 1
ATOM 5516 C CA . GLY A 1 710 ? 10.665 -9.711 8.703 1.00 37.12 710 GLY A CA 1
ATOM 5517 C C . GLY A 1 710 ? 11.761 -10.314 7.807 1.00 37.12 710 GLY A C 1
ATOM 5518 O O . GLY A 1 710 ? 11.472 -11.304 7.138 1.00 37.12 710 GLY A O 1
ATOM 5519 N N . ARG A 1 711 ? 13.009 -9.822 7.788 1.00 31.88 711 ARG A N 1
ATOM 5520 C CA . ARG A 1 711 ? 14.147 -10.616 7.261 1.00 31.88 711 ARG A CA 1
ATOM 5521 C C . ARG A 1 711 ? 15.364 -10.559 8.190 1.00 31.88 711 ARG A C 1
ATOM 5523 O O . ARG A 1 711 ? 16.169 -9.639 8.089 1.00 31.88 711 ARG A O 1
ATOM 5530 N N . ARG A 1 712 ? 15.483 -11.562 9.063 1.00 30.47 712 ARG A N 1
ATOM 5531 C CA . ARG A 1 712 ? 16.772 -12.098 9.524 1.00 30.47 712 ARG A CA 1
ATOM 5532 C C . ARG A 1 712 ? 17.006 -13.423 8.822 1.00 30.47 712 ARG A C 1
ATOM 5534 O O . ARG A 1 712 ? 16.002 -14.155 8.660 1.00 30.47 712 ARG A O 1
#

InterPro domains:
  IPR013024 Gamma-glutamyl cyclotransferase-like [cd06661] (444-560)

Mean predicted aligned error: 16.48 Å

Foldseek 3Di:
DDDDDDDDDDDDDDDDDDDDDDDDDDDDDDDDDDDDDDDDDPDDPDDDDDDLPPVVPPPPDDDVPQWWFQQQLLRDIDSDQPPCADPVRDHQDLADPDDRNGPTDNDPPPSVSQQDRQPDCPPPPQQAWDKDFAAQQLFAEEEEEQSAWADAVPDATRHHAGLQQVLRRLLRHLGRHMYTYGHNVNSVVRVVPVHHPDNRHQLQRAFPVCNCVGNLLVVLVVRDLSNAEYEYGAEDEDDPPDFQKEKAQPLLCVQQNPVLSVVLLVLLQVLLCQLVVVPTHYHDDDPPNQADDVVQRGHGSSNSCCVVRVHRYIYMHGYPVVSVVCVVPVVRRSSSSSVSVVVSVVCVVVSVVLSCLLPDDDPDDDDDDDDDDDDDDDDDDPPVLLVVVVVVLLVVPPPDPDDDDPSVVSNLVSLQVVCVVVLPPPPPPVSVVVCSSVLFWAKEWDQFLDAPLLCCVLLVHPGKDKFKKKFAQKDKEWAWADQQQQQPCPPPPNSGAITIFIDGHHPDMGIFMIIIDGNVSVVSVCVVLVPPPQWNKDKGWMWTDDVPDPDTDTDIHIYIGGPDQAHDDYHALLRLLSSLVRRCVNVVPDAQWDWHARGPPNVDPVSTDIDHNCCVPPFLQPHQQLNLLSVLQCPDVVHDNPPVVSSVVQVLCVVLVNHSRVDTLVRCLVCQVVSQVSCVVVVHHRDDPSSSLSSCVSVVNDDPPPPPPPDD